Protein AF-A0A2S7JML4-F1 (afdb_monomer)

Secondary structure (DSSP, 8-state):
----TTS---TT-------TT--HHHHHHS-TTT-------TTHHHHHHHHGGGTT---SEEEESSGGG-SSHHHHHHHHHHHHTSTT--EEEEES-TT-TTHHHHHHHHHHHT-GGGEEEEEETTEEEEEE-TTGGGHHHHTTSS-S-TT-EE--HHHHHHHHHHHHHTT--EEEEE--HHHHHHHTBTTTB-HHHHHHHHHHHHSS---HHHHHHHHHHHHHHHHH-SEEE---TTS---SHHHHHHHHHHHHHHHTT---TT-EEE-TTHHHHHTT-HHHHHHHHH-SEEEEESS-HHHHHHHHHHS-TTSEEEEE--PPPHHHH----HHHHHHHHHHHHHHHHHH--TTEEEEE--TTHHHHHHHHHHHTTSEEEE-THHHHHHTT---STT---HHHHTTT-

Mean predicted aligned error: 9.47 Å

Nearest PDB structures (foldseek):
  7q3z-assembly2_A  TM=3.004E-01  e=2.858E-01  Homo sapiens
  7q3z-assembly1_B  TM=3.160E-01  e=3.877E-01  Homo sapiens
  5z2u-assembly1_H  TM=4.691E-01  e=8.613E+00  Escherichia coli K-12
  7u5s-assembly1_A  TM=1.662E-01  e=8.613E+00  Candida albicans

Solvent-accessible surface area (backbone atoms only — not comparable to full-atom values): 22032 Å² total; per-residue (Å²): 138,80,86,75,87,82,82,71,90,54,91,83,49,50,79,46,70,41,73,97,80,78,53,71,63,57,71,69,68,46,68,71,84,82,71,72,71,84,65,85,55,102,47,53,65,65,52,52,62,51,54,62,78,37,82,87,58,74,47,35,33,40,37,45,67,44,75,74,68,54,90,43,68,68,55,47,35,47,51,52,53,52,58,42,61,39,64,82,43,7,39,32,33,46,39,79,46,83,83,42,83,52,56,67,51,53,55,15,35,30,37,34,73,58,45,50,92,41,56,47,73,52,76,61,95,75,22,37,36,42,34,35,50,65,61,52,34,36,59,93,47,68,66,58,80,60,60,90,62,87,40,49,50,76,58,54,73,68,57,52,44,52,55,50,34,48,26,56,77,68,34,37,55,36,22,36,34,62,54,46,51,62,47,43,27,41,53,26,43,90,68,45,26,56,69,68,57,32,36,56,42,27,29,44,60,37,36,34,73,68,56,69,71,56,49,51,51,50,17,54,44,44,46,49,22,56,49,70,30,42,30,43,13,35,57,69,70,90,69,83,39,82,49,80,67,34,45,40,41,47,16,34,49,31,48,40,53,77,68,64,34,73,46,74,79,24,32,37,38,53,59,61,46,34,58,54,51,44,57,32,64,66,46,51,52,37,59,36,67,34,59,26,41,39,36,36,30,57,47,65,59,36,52,55,40,52,59,70,63,33,48,94,83,35,49,73,48,74,44,79,43,87,50,44,15,79,79,66,71,58,63,50,45,66,60,48,55,52,48,53,55,48,49,56,54,49,44,63,70,75,31,33,69,34,24,37,33,47,23,32,44,72,74,60,19,38,39,51,13,39,49,24,23,75,35,27,3,33,8,35,43,33,36,68,38,49,35,23,49,49,69,44,67,88,45,96,87,50,70,57,68,64,41,41,49,53,72,110

Foldseek 3Di:
DPPPPPPDPCVQAAEAEADDDDDLVNVVVDPCVPDRDDDDDPPPVVVVVVCVVVPVPQFRYEYECRLLPDPDLLSSLLSVLVVLLAAQGKYKYKAQAPPRPCPLSNCLSCLLLLQNVQWDWDDDPRIIMTIGDGPSNPSVPVCPVCPLCPQAAEDDLVVVLVVLLVCLVVLFQAFADEDFLLQLLLLCDPNNHDLVSPQVSCCQQQVGRDDPVVSVVLNVLLLVLLLQHQEYAADDCNDQDSDSRSSSSNSRSSSCSVVVSHHHNHYYDHSCSLLVLLLDPSNLVSLQVFQEEEEEEQFVLLQVLSVVRHDPNYHYHYDHADPGCVVRVDNDNVRRSVSLVVLLVVLLVPAARSYHYEYARPSSLSSSSSSNSVRSGHRYHSHCLSCLCSVHQPDPVRDDPSSVPSSD

Radius of gyration: 25.43 Å; Cα contacts (8 Å, |Δi|>4): 703; chains: 1; bounding box: 56×36×84 Å

pLDDT: mean 79.32, std 20.02, range [20.09, 98.81]

Structure (mmCIF, N/CA/C/O backbone):
data_AF-A0A2S7JML4-F1
#
_entry.id   AF-A0A2S7JML4-F1
#
loop_
_atom_site.group_PDB
_atom_site.id
_atom_site.type_symbol
_atom_site.label_atom_id
_atom_site.label_alt_id
_atom_site.label_comp_id
_atom_site.label_asym_id
_atom_site.label_entity_id
_atom_site.label_seq_id
_atom_site.pdbx_PDB_ins_code
_atom_site.Cartn_x
_atom_site.Cartn_y
_atom_site.Cartn_z
_atom_site.occupancy
_atom_site.B_iso_or_equiv
_atom_site.auth_seq_id
_atom_site.auth_comp_id
_atom_site.auth_asym_id
_atom_site.auth_atom_id
_atom_site.pdbx_PDB_model_num
ATOM 1 N N . MET A 1 1 ? 33.690 -3.003 -58.058 1.00 25.06 1 MET A N 1
ATOM 2 C CA . MET A 1 1 ? 32.638 -2.128 -57.504 1.00 25.06 1 MET A CA 1
ATOM 3 C C . MET A 1 1 ? 31.304 -2.694 -57.938 1.00 25.06 1 MET A C 1
ATOM 5 O O . MET A 1 1 ? 30.903 -2.477 -59.071 1.00 25.06 1 MET A O 1
ATOM 9 N N . ILE A 1 2 ? 30.698 -3.520 -57.090 1.00 20.09 2 ILE A N 1
ATOM 10 C CA . ILE A 1 2 ? 29.327 -3.993 -57.282 1.00 20.09 2 ILE A CA 1
ATOM 11 C C . ILE A 1 2 ? 28.449 -2.976 -56.554 1.00 20.09 2 ILE A C 1
ATOM 13 O O . ILE A 1 2 ? 28.686 -2.691 -55.381 1.00 20.09 2 ILE A O 1
ATOM 17 N N . ASP A 1 3 ? 27.519 -2.372 -57.283 1.00 26.05 3 ASP A N 1
ATOM 18 C CA . ASP A 1 3 ? 26.550 -1.408 -56.772 1.00 26.05 3 ASP A CA 1
ATOM 19 C C . ASP A 1 3 ? 25.528 -2.146 -55.892 1.00 26.05 3 ASP A C 1
ATOM 21 O O . ASP A 1 3 ? 24.620 -2.819 -56.375 1.00 26.05 3 ASP A O 1
ATOM 25 N N . PHE A 1 4 ? 25.750 -2.089 -54.578 1.00 26.12 4 PHE A N 1
ATOM 26 C CA . PHE A 1 4 ? 24.989 -2.819 -53.559 1.00 26.12 4 PHE A CA 1
ATOM 27 C C . PHE A 1 4 ? 23.758 -2.054 -53.043 1.00 26.12 4 PHE A C 1
ATOM 29 O O . PHE A 1 4 ? 23.140 -2.478 -52.067 1.00 26.12 4 PHE A O 1
ATOM 36 N N . LYS A 1 5 ? 23.353 -0.953 -53.694 1.00 26.75 5 LYS A N 1
ATOM 37 C CA . LYS A 1 5 ? 22.188 -0.154 -53.269 1.00 26.75 5 LYS A CA 1
ATOM 38 C C . LYS A 1 5 ? 20.826 -0.838 -53.442 1.00 26.75 5 LYS A C 1
ATOM 40 O O . LYS A 1 5 ? 19.853 -0.341 -52.890 1.00 26.75 5 LYS A O 1
ATOM 45 N N . ASN A 1 6 ? 20.731 -1.964 -54.155 1.00 28.52 6 ASN A N 1
ATOM 46 C CA . ASN A 1 6 ? 19.437 -2.420 -54.681 1.00 28.52 6 ASN A CA 1
ATOM 47 C C . ASN A 1 6 ? 18.865 -3.738 -54.130 1.00 28.52 6 ASN A C 1
ATOM 49 O O . ASN A 1 6 ? 17.792 -4.116 -54.582 1.00 28.52 6 ASN A O 1
ATOM 53 N N . ASN A 1 7 ? 19.493 -4.429 -53.167 1.00 27.75 7 ASN A N 1
ATOM 54 C CA . ASN A 1 7 ? 19.036 -5.784 -52.788 1.00 27.75 7 ASN A CA 1
ATOM 55 C C . ASN A 1 7 ? 18.742 -6.045 -51.303 1.00 27.75 7 ASN A C 1
ATOM 57 O O . ASN A 1 7 ? 18.500 -7.189 -50.937 1.00 27.75 7 ASN A O 1
ATOM 61 N N . LEU A 1 8 ? 18.669 -5.020 -50.453 1.00 33.78 8 LEU A N 1
ATOM 62 C CA . LEU A 1 8 ? 18.081 -5.176 -49.118 1.00 33.78 8 LEU A CA 1
ATOM 63 C C . LEU A 1 8 ? 16.954 -4.162 -48.961 1.00 33.78 8 LEU A C 1
ATOM 65 O O . LEU A 1 8 ? 17.186 -2.955 -48.900 1.00 33.78 8 LEU A O 1
ATOM 69 N N . ASN A 1 9 ? 15.715 -4.656 -48.950 1.00 38.22 9 ASN A N 1
ATOM 70 C CA . ASN A 1 9 ? 14.514 -3.834 -48.858 1.00 38.22 9 ASN A CA 1
ATOM 71 C C . ASN A 1 9 ? 14.315 -3.342 -47.410 1.00 38.22 9 ASN A C 1
ATOM 73 O O . ASN A 1 9 ? 13.411 -3.769 -46.696 1.00 38.22 9 ASN A O 1
ATOM 77 N N . PHE A 1 10 ? 15.196 -2.443 -46.960 1.00 40.59 10 PHE A N 1
ATOM 78 C CA . PHE A 1 10 ? 15.102 -1.746 -45.673 1.00 40.59 10 PHE A CA 1
ATOM 79 C C . PHE A 1 10 ? 14.096 -0.589 -45.691 1.00 40.59 10 PHE A C 1
ATOM 81 O O . PHE A 1 10 ? 14.027 0.159 -44.717 1.00 40.59 10 PHE A O 1
ATOM 88 N N . SER A 1 11 ? 13.285 -0.437 -46.746 1.00 42.81 11 SER A N 1
ATOM 89 C CA . SER A 1 11 ? 12.388 0.713 -46.936 1.00 42.81 11 SER A CA 1
ATOM 90 C C . SER A 1 11 ? 11.425 0.969 -45.763 1.00 42.81 11 SER A C 1
ATOM 92 O O . SER A 1 11 ? 10.879 2.063 -45.664 1.00 42.81 11 SER A O 1
ATOM 94 N N . ASN A 1 12 ? 11.246 -0.008 -44.857 1.00 45.22 12 ASN A N 1
ATOM 95 C CA . ASN A 1 12 ? 10.343 0.054 -43.703 1.00 45.22 12 ASN A CA 1
ATOM 96 C C . ASN A 1 12 ? 11.011 -0.132 -42.313 1.00 45.22 12 ASN A C 1
ATOM 98 O O . ASN A 1 12 ? 10.296 -0.143 -41.305 1.00 45.22 12 ASN A O 1
ATOM 102 N N . LYS A 1 13 ? 12.343 -0.295 -42.198 1.00 46.94 13 LYS A N 1
ATOM 103 C CA . LYS A 1 13 ? 13.039 -0.465 -40.895 1.00 46.94 13 LYS A CA 1
ATOM 104 C C . LYS A 1 13 ? 13.812 0.820 -40.535 1.00 46.94 13 LYS A C 1
ATOM 106 O O . LYS A 1 13 ? 14.660 1.256 -41.303 1.00 46.94 13 LYS A O 1
ATOM 111 N N . LYS A 1 14 ? 13.542 1.435 -39.371 1.00 53.19 14 LYS A N 1
ATOM 112 C CA . LYS A 1 14 ? 14.259 2.635 -38.884 1.00 53.19 14 LYS A CA 1
ATOM 113 C C . LYS A 1 14 ? 15.381 2.239 -37.912 1.00 53.19 14 LYS A C 1
ATOM 115 O O . LYS A 1 14 ? 15.156 2.035 -36.727 1.00 53.19 14 LYS A O 1
ATOM 120 N N . VAL A 1 15 ? 16.619 2.137 -38.379 1.00 47.66 15 VAL A N 1
ATOM 121 C CA . VAL A 1 15 ? 17.759 1.899 -37.473 1.00 47.66 15 VAL A CA 1
ATOM 122 C C . VAL A 1 15 ? 18.136 3.223 -36.797 1.00 47.66 15 VAL A C 1
ATOM 124 O O . VAL A 1 15 ? 18.460 4.186 -37.485 1.00 47.66 15 VAL A O 1
ATOM 127 N N . VAL A 1 16 ? 18.074 3.298 -35.462 1.00 52.09 16 VAL A N 1
ATOM 128 C CA . VAL A 1 16 ? 18.371 4.531 -34.707 1.00 52.09 16 VAL A CA 1
ATOM 129 C C . VAL A 1 16 ? 19.611 4.346 -33.852 1.00 52.09 16 VAL A C 1
ATOM 131 O O . VAL A 1 16 ? 19.568 3.799 -32.757 1.00 52.09 16 VAL A O 1
ATOM 134 N N . PHE A 1 17 ? 20.727 4.869 -34.338 1.00 48.78 17 PHE A N 1
ATOM 135 C CA . PHE A 1 17 ? 21.970 4.909 -33.581 1.00 48.78 17 PHE A CA 1
ATOM 136 C C . PHE A 1 17 ? 21.911 6.027 -32.541 1.00 48.78 17 PHE A C 1
ATOM 138 O O . PHE A 1 17 ? 21.808 7.197 -32.907 1.00 48.78 17 PHE A O 1
ATOM 145 N N . TRP A 1 18 ? 22.002 5.689 -31.250 1.00 49.78 18 TRP A N 1
ATOM 146 C CA . TRP A 1 18 ? 21.992 6.699 -30.192 1.00 49.78 18 TRP A CA 1
ATOM 147 C C . TRP A 1 18 ? 23.378 6.925 -29.556 1.00 49.78 18 TRP A C 1
ATOM 149 O O . TRP A 1 18 ? 23.829 6.203 -28.665 1.00 49.78 18 TRP A O 1
ATOM 159 N N . GLY A 1 19 ? 24.048 7.988 -30.024 1.00 43.44 19 GLY A N 1
ATOM 160 C CA . GLY A 1 19 ? 25.361 8.473 -29.572 1.00 43.44 19 GLY A CA 1
ATOM 161 C C . GLY A 1 19 ? 25.375 9.232 -28.230 1.00 43.44 19 GLY A C 1
ATOM 162 O O . GLY A 1 19 ? 24.374 9.332 -27.534 1.00 43.44 19 GLY A O 1
ATOM 163 N N . ARG A 1 20 ? 26.562 9.668 -27.787 1.00 42.53 20 ARG A N 1
ATOM 164 C CA . ARG A 1 20 ? 26.958 9.974 -26.388 1.00 42.53 20 ARG A CA 1
ATOM 165 C C . ARG A 1 20 ? 26.390 11.229 -25.692 1.00 42.53 20 ARG A C 1
ATOM 167 O O . ARG A 1 20 ? 26.724 11.396 -24.526 1.00 42.53 20 ARG A O 1
ATOM 174 N N . GLU A 1 21 ? 25.536 12.053 -26.303 1.00 43.34 21 GLU A N 1
ATOM 175 C CA . GLU A 1 21 ? 25.344 13.438 -25.806 1.00 43.34 21 GLU A CA 1
ATOM 176 C C . GLU A 1 21 ? 23.901 13.945 -25.607 1.00 43.34 21 GLU A C 1
ATOM 178 O O . GLU A 1 21 ? 23.732 15.097 -25.225 1.00 43.34 21 GLU A O 1
ATOM 183 N N . SER A 1 22 ? 22.853 13.137 -25.799 1.00 46.38 22 SER A N 1
ATOM 184 C CA . SER A 1 22 ? 21.466 13.644 -25.710 1.00 46.38 22 SER A CA 1
ATOM 185 C C . SER A 1 22 ? 20.846 13.474 -24.318 1.00 46.38 22 SER A C 1
ATOM 187 O O . SER A 1 22 ? 20.937 12.399 -23.718 1.00 46.38 22 SER A O 1
ATOM 189 N N . SER A 1 23 ? 20.167 14.507 -23.815 1.00 52.31 23 SER A N 1
ATOM 190 C CA . SER A 1 23 ? 19.445 14.454 -22.533 1.00 52.31 23 SER A CA 1
ATOM 191 C C . SER A 1 23 ? 18.134 13.654 -22.631 1.00 52.31 23 SER A C 1
ATOM 193 O O . SER A 1 23 ? 17.565 13.475 -23.708 1.00 52.31 23 SER A O 1
ATOM 195 N N . VAL A 1 24 ? 17.611 13.176 -21.492 1.00 47.12 24 VAL A N 1
ATOM 196 C CA . VAL A 1 24 ? 16.294 12.507 -21.440 1.00 47.12 24 VAL A CA 1
ATOM 197 C C . VAL A 1 24 ? 15.205 13.442 -21.964 1.00 47.12 24 VAL A C 1
ATOM 199 O O . VAL A 1 24 ? 14.337 13.006 -22.707 1.00 47.12 24 VAL A O 1
ATOM 202 N N . ASP A 1 25 ? 15.283 14.732 -21.641 1.00 45.06 25 ASP A N 1
ATOM 203 C CA . ASP A 1 25 ? 14.310 15.728 -22.081 1.00 45.06 25 ASP A CA 1
ATOM 204 C C . ASP A 1 25 ? 14.353 15.966 -23.596 1.00 45.06 25 ASP A C 1
ATOM 206 O O . ASP A 1 25 ? 13.306 16.189 -24.195 1.00 45.06 25 ASP A O 1
ATOM 210 N N . GLU A 1 26 ? 15.502 15.810 -24.260 1.00 50.62 26 GLU A N 1
ATOM 211 C CA . GLU A 1 26 ? 15.578 15.790 -25.731 1.00 50.62 26 GLU A CA 1
ATOM 212 C C . GLU A 1 26 ? 14.911 14.549 -26.328 1.00 50.62 26 GLU A C 1
ATOM 214 O O . GLU A 1 26 ? 14.208 14.670 -27.330 1.00 50.62 26 GLU A O 1
ATOM 219 N N . LEU A 1 27 ? 15.041 13.382 -25.683 1.00 48.81 27 LEU A N 1
ATOM 220 C CA . LEU A 1 27 ? 14.301 12.174 -26.072 1.00 48.81 27 LEU A CA 1
ATOM 221 C C . LEU A 1 27 ? 12.782 12.330 -25.855 1.00 48.81 27 LEU A C 1
ATOM 223 O O . LEU A 1 27 ? 11.962 11.716 -26.534 1.00 48.81 27 LEU A O 1
ATOM 227 N N . ILE A 1 28 ? 12.398 13.127 -24.859 1.00 45.94 28 ILE A N 1
ATOM 228 C CA . ILE A 1 28 ? 11.011 13.318 -24.430 1.00 45.94 28 ILE A CA 1
ATOM 229 C C . ILE A 1 28 ? 10.302 14.437 -25.209 1.00 45.94 28 ILE A C 1
ATOM 231 O O . ILE A 1 28 ? 9.088 14.345 -25.389 1.00 45.94 28 ILE A O 1
ATOM 235 N N . SER A 1 29 ? 11.024 15.475 -25.639 1.00 43.00 29 SER A N 1
ATOM 236 C CA . SER A 1 29 ? 10.467 16.693 -26.249 1.00 43.00 29 SER A CA 1
ATOM 237 C C . SER A 1 29 ? 10.457 16.691 -27.776 1.00 43.00 29 SER A C 1
ATOM 239 O O . SER A 1 29 ? 9.698 17.453 -28.375 1.00 43.00 29 SER A O 1
ATOM 241 N N . THR A 1 30 ? 11.250 15.839 -28.426 1.00 38.72 30 THR A N 1
ATOM 242 C CA . THR A 1 30 ? 11.255 15.771 -29.888 1.00 38.72 30 THR A CA 1
ATOM 243 C C . THR A 1 30 ? 10.118 14.899 -30.410 1.00 38.72 30 THR A C 1
ATOM 245 O O . THR A 1 30 ? 9.815 13.824 -29.888 1.00 38.72 30 THR A O 1
ATOM 248 N N . GLN A 1 31 ? 9.514 15.345 -31.515 1.00 40.22 31 GLN A N 1
ATOM 249 C CA . GLN A 1 31 ? 8.873 14.479 -32.503 1.00 40.22 31 GLN A CA 1
ATOM 250 C C . GLN A 1 31 ? 9.934 13.505 -33.045 1.00 40.22 31 GLN A C 1
ATOM 252 O O . GLN A 1 31 ? 10.411 13.618 -34.169 1.00 40.22 31 GLN A O 1
ATOM 257 N N . LEU A 1 32 ? 10.341 12.535 -32.227 1.00 41.03 32 LEU A N 1
ATOM 258 C CA . LEU A 1 32 ? 11.519 11.689 -32.432 1.00 41.03 32 LEU A CA 1
ATOM 259 C C . LEU A 1 32 ? 11.402 10.773 -33.660 1.00 41.03 32 LEU A C 1
ATOM 261 O O . LEU A 1 32 ? 12.310 10.018 -33.963 1.00 41.03 32 LEU A O 1
ATOM 265 N N . PHE A 1 33 ? 10.298 10.834 -34.403 1.00 40.62 33 PHE A N 1
ATOM 266 C CA . PHE A 1 33 ? 10.135 10.119 -35.662 1.00 40.62 33 PHE A CA 1
ATOM 267 C C . PHE A 1 33 ? 10.273 10.996 -36.913 1.00 40.62 33 PHE A C 1
ATOM 269 O O . PHE A 1 33 ? 10.434 10.403 -37.986 1.00 40.62 33 PHE A O 1
ATOM 276 N N . SER A 1 34 ? 10.229 12.335 -36.804 1.00 35.75 34 SER A N 1
ATOM 277 C CA . SER A 1 34 ? 10.390 13.258 -37.942 1.00 35.75 34 SER A CA 1
ATOM 278 C C . SER A 1 34 ? 11.827 13.741 -38.151 1.00 35.75 34 SER A C 1
ATOM 280 O O . SER A 1 34 ? 12.206 13.924 -39.301 1.00 35.75 34 SER A O 1
ATOM 282 N N . ASP A 1 35 ? 12.640 13.867 -37.092 1.00 34.25 35 ASP A N 1
ATOM 283 C CA . ASP A 1 35 ? 13.924 14.601 -37.160 1.00 34.25 35 ASP A CA 1
ATOM 284 C C . ASP A 1 35 ? 15.166 13.812 -36.702 1.00 34.25 35 ASP A C 1
ATOM 286 O O . ASP A 1 35 ? 16.175 14.387 -36.288 1.00 34.25 35 ASP A O 1
ATOM 290 N N . LEU A 1 36 ? 15.134 12.479 -36.774 1.00 39.41 36 LEU A N 1
ATOM 291 C CA . LEU A 1 36 ? 16.301 11.655 -36.443 1.00 39.41 36 LEU A CA 1
ATOM 292 C C . LEU A 1 36 ? 17.442 11.876 -37.446 1.00 39.41 36 LEU A C 1
ATOM 294 O O . LEU A 1 36 ? 17.432 11.338 -38.552 1.00 39.41 36 LEU A O 1
ATOM 298 N N . LYS A 1 37 ? 18.452 12.648 -37.034 1.00 37.75 37 LYS A N 1
ATOM 299 C CA . LYS A 1 37 ? 19.739 12.738 -37.729 1.00 37.75 37 LYS A CA 1
ATOM 300 C C . LYS A 1 37 ? 20.500 11.424 -37.559 1.00 37.75 37 LYS A C 1
ATOM 302 O O . LYS A 1 37 ? 20.771 11.001 -36.437 1.00 37.75 37 LYS A O 1
ATOM 307 N N . GLU A 1 38 ? 20.873 10.800 -38.675 1.00 40.12 38 GLU A N 1
ATOM 308 C CA . GLU A 1 38 ? 21.861 9.723 -38.683 1.00 40.12 38 GLU A CA 1
ATOM 309 C C . GLU A 1 38 ? 23.173 10.238 -38.079 1.00 40.12 38 GLU A C 1
ATOM 311 O O . GLU A 1 38 ? 23.865 11.050 -38.689 1.00 40.12 38 GLU A O 1
ATOM 316 N N . TYR A 1 39 ? 23.545 9.760 -36.893 1.00 38.22 39 TYR A N 1
ATOM 317 C CA . TYR A 1 39 ? 24.904 9.954 -36.400 1.00 38.22 39 TYR A CA 1
ATOM 318 C C . TYR A 1 39 ? 25.829 8.956 -37.107 1.00 38.22 39 TYR A C 1
ATOM 320 O O . TYR A 1 39 ? 25.629 7.741 -37.043 1.00 38.22 39 TYR A O 1
ATOM 328 N N . GLU A 1 40 ? 26.838 9.467 -37.812 1.00 35.56 40 GLU A N 1
ATOM 329 C CA . GLU A 1 40 ? 27.919 8.662 -38.376 1.00 35.56 40 GLU A CA 1
ATOM 330 C C . GLU A 1 40 ? 28.813 8.131 -37.256 1.00 35.56 40 GLU A C 1
ATOM 332 O O . GLU A 1 40 ? 29.640 8.839 -36.688 1.00 35.56 40 GLU A O 1
ATOM 337 N N . TYR A 1 41 ? 28.643 6.852 -36.931 1.00 38.06 41 TYR A N 1
ATOM 338 C CA . TYR A 1 41 ? 29.702 6.085 -36.292 1.00 38.06 41 TYR A CA 1
ATOM 339 C C . TYR A 1 41 ? 30.789 5.808 -37.338 1.00 38.06 41 TYR A C 1
ATOM 341 O O . TYR A 1 41 ? 30.468 5.406 -38.457 1.00 38.06 41 TYR A O 1
ATOM 349 N N . ASN A 1 42 ? 32.067 5.903 -36.954 1.00 38.84 42 ASN A N 1
ATOM 350 C CA . ASN A 1 42 ? 33.237 5.542 -37.780 1.00 38.84 42 ASN A CA 1
ATOM 351 C C . ASN A 1 42 ? 33.304 4.043 -38.171 1.00 38.84 42 ASN A C 1
ATOM 353 O O . ASN A 1 42 ? 34.335 3.550 -38.615 1.00 38.84 42 ASN A O 1
ATOM 357 N N . SER A 1 43 ? 32.210 3.302 -37.999 1.00 45.06 43 SER A N 1
ATOM 358 C CA . SER A 1 43 ? 32.049 1.913 -38.409 1.00 45.06 43 SER A CA 1
ATOM 359 C C . SER A 1 43 ? 30.598 1.609 -38.808 1.00 45.06 43 SER A C 1
ATOM 361 O O . SER A 1 43 ? 30.098 0.524 -38.499 1.00 45.06 43 SER A O 1
ATOM 363 N N . LYS A 1 44 ? 29.897 2.559 -39.458 1.00 42.12 44 LYS A N 1
ATOM 364 C CA . LYS A 1 44 ? 28.580 2.304 -40.081 1.00 42.12 44 LYS A CA 1
ATOM 365 C C . LYS A 1 44 ? 28.621 0.993 -40.873 1.00 42.12 44 LYS A C 1
ATOM 367 O O . LYS A 1 44 ? 27.780 0.136 -40.640 1.00 42.12 44 LYS A O 1
ATOM 372 N N . ASP A 1 45 ? 29.658 0.786 -41.682 1.00 44.56 45 ASP A N 1
ATOM 373 C CA . ASP A 1 45 ? 29.819 -0.424 -42.495 1.00 44.56 45 ASP A CA 1
ATOM 374 C C . ASP A 1 45 ? 29.933 -1.708 -41.660 1.00 44.56 45 ASP A C 1
ATOM 376 O O . ASP A 1 45 ? 29.277 -2.687 -41.981 1.00 44.56 45 ASP A O 1
ATOM 380 N N . ALA A 1 46 ? 30.645 -1.698 -40.526 1.00 49.31 46 ALA A N 1
ATOM 381 C CA . ALA A 1 46 ? 30.756 -2.881 -39.667 1.00 49.31 46 ALA A CA 1
ATOM 382 C C . ALA A 1 46 ? 29.432 -3.237 -38.972 1.00 49.31 46 ALA A C 1
ATOM 384 O O . ALA A 1 46 ? 29.162 -4.409 -38.734 1.00 49.31 46 ALA A O 1
ATOM 385 N N . ILE A 1 47 ? 28.601 -2.243 -38.639 1.00 46.59 47 ILE A N 1
ATOM 386 C CA . ILE A 1 47 ? 27.281 -2.492 -38.042 1.00 46.59 47 ILE A CA 1
ATOM 387 C C . ILE A 1 47 ? 26.256 -2.851 -39.124 1.00 46.59 47 ILE A C 1
ATOM 389 O O . ILE A 1 47 ? 25.414 -3.710 -38.893 1.00 46.59 47 ILE A O 1
ATOM 393 N N . PHE A 1 48 ? 26.328 -2.255 -40.314 1.00 50.56 48 PHE A N 1
ATOM 394 C CA . PHE A 1 48 ? 25.479 -2.642 -41.441 1.00 50.56 48 PHE A CA 1
ATOM 395 C C . PHE A 1 48 ? 25.813 -4.046 -41.948 1.00 50.56 48 PHE A C 1
ATOM 397 O O . PHE A 1 48 ? 24.889 -4.816 -42.184 1.00 50.56 48 PHE A O 1
ATOM 404 N N . ASP A 1 49 ? 27.091 -4.416 -42.048 1.00 54.50 49 ASP A N 1
ATOM 405 C CA . ASP A 1 49 ? 27.515 -5.789 -42.349 1.00 54.50 49 ASP A CA 1
ATOM 406 C C . ASP A 1 49 ? 27.051 -6.776 -41.271 1.00 54.50 49 ASP A C 1
ATOM 408 O O . ASP A 1 49 ? 26.679 -7.900 -41.583 1.00 54.50 49 ASP A O 1
ATOM 412 N N . TYR A 1 50 ? 26.966 -6.326 -40.020 1.00 53.41 50 TYR A N 1
ATOM 413 C CA . TYR A 1 50 ? 26.437 -7.108 -38.905 1.00 53.41 50 TYR A CA 1
ATOM 414 C C . TYR A 1 50 ? 24.909 -7.271 -38.937 1.00 53.41 50 TYR A C 1
ATOM 416 O O . TYR A 1 50 ? 24.384 -8.350 -38.685 1.00 53.41 50 TYR A O 1
ATOM 424 N N . LEU A 1 51 ? 24.176 -6.212 -39.295 1.00 52.78 51 LEU A N 1
ATOM 425 C CA . LEU A 1 51 ? 22.722 -6.248 -39.482 1.00 52.78 51 LEU A CA 1
ATOM 426 C C . LEU A 1 51 ? 22.308 -7.052 -40.729 1.00 52.78 51 LEU A C 1
ATOM 428 O O . LEU A 1 51 ? 21.142 -7.414 -40.843 1.00 52.78 51 LEU A O 1
ATOM 432 N N . LYS A 1 52 ? 23.231 -7.366 -41.649 1.00 56.50 52 LYS A N 1
ATOM 433 C CA . LYS A 1 52 ? 22.980 -8.333 -42.736 1.00 56.50 52 LYS A CA 1
ATOM 434 C C . LYS A 1 52 ? 22.862 -9.769 -42.222 1.00 56.50 52 LYS A C 1
ATOM 436 O O . LYS A 1 52 ? 22.173 -10.568 -42.836 1.00 56.50 52 LYS A O 1
ATOM 441 N N . GLU A 1 53 ? 23.465 -10.099 -41.077 1.00 54.16 53 GLU A N 1
ATOM 442 C CA . GLU A 1 53 ? 23.254 -11.393 -40.404 1.00 54.16 53 GLU A CA 1
ATOM 443 C C . GLU A 1 53 ? 21.889 -11.459 -39.683 1.00 54.16 53 GLU A C 1
ATOM 445 O O . GLU A 1 53 ? 21.551 -12.468 -39.071 1.00 54.16 53 GLU A O 1
ATOM 450 N N . TRP A 1 54 ? 21.107 -10.371 -39.719 1.00 60.16 54 TRP A N 1
ATOM 451 C CA . TRP A 1 54 ? 19.856 -10.180 -38.979 1.00 60.16 54 TRP A CA 1
ATOM 452 C C . TRP A 1 54 ? 18.613 -10.171 -39.876 1.00 60.16 54 TRP A C 1
ATOM 454 O O . TRP A 1 54 ? 17.583 -9.607 -39.489 1.00 60.16 54 TRP A O 1
ATOM 464 N N . ASP A 1 55 ? 18.673 -10.777 -41.063 1.00 57.22 55 ASP A N 1
ATOM 465 C CA . ASP A 1 55 ? 17.525 -10.827 -41.982 1.00 57.22 55 ASP A CA 1
ATOM 466 C C . ASP A 1 55 ? 16.257 -11.406 -41.311 1.00 57.22 55 ASP A C 1
ATOM 468 O O . ASP A 1 55 ? 15.147 -10.954 -41.605 1.00 57.22 55 ASP A O 1
ATOM 472 N N . ASP A 1 56 ? 16.423 -12.273 -40.305 1.00 57.62 56 ASP A N 1
ATOM 473 C CA . ASP A 1 56 ? 15.337 -12.887 -39.529 1.00 57.62 56 ASP A CA 1
ATOM 474 C C . ASP A 1 56 ? 14.831 -12.047 -38.334 1.00 57.62 56 ASP A C 1
ATOM 476 O O . ASP A 1 56 ? 13.824 -12.398 -37.713 1.00 57.62 56 ASP A O 1
ATOM 480 N N . ILE A 1 57 ? 15.490 -10.934 -37.973 1.00 56.66 57 ILE A N 1
ATOM 481 C CA . ILE A 1 57 ? 15.100 -10.129 -36.803 1.00 56.66 57 ILE A CA 1
ATOM 482 C C . ILE A 1 57 ? 14.131 -9.021 -37.205 1.00 56.66 57 ILE A C 1
ATOM 484 O O . ILE A 1 57 ? 14.440 -8.045 -37.908 1.00 56.66 57 ILE A O 1
ATOM 488 N N . ASP A 1 58 ? 12.925 -9.151 -36.667 1.00 60.34 58 ASP A N 1
ATOM 489 C CA . ASP A 1 58 ? 11.793 -8.291 -36.952 1.00 60.34 58 ASP A CA 1
ATOM 490 C C . ASP A 1 58 ? 11.798 -7.034 -36.051 1.00 60.34 58 ASP A C 1
ATOM 492 O O . ASP A 1 58 ? 10.848 -6.739 -35.327 1.00 60.34 58 ASP A O 1
ATOM 496 N N . ALA A 1 59 ? 12.892 -6.266 -36.056 1.00 61.06 59 ALA A N 1
ATOM 497 C CA . ALA A 1 59 ? 13.028 -5.012 -35.299 1.00 61.06 59 ALA A CA 1
ATOM 498 C C . ALA A 1 59 ? 12.876 -3.781 -36.212 1.00 61.06 59 ALA A C 1
ATOM 500 O O . ALA A 1 59 ? 13.426 -3.757 -37.312 1.00 61.06 59 ALA A O 1
ATOM 501 N N . HIS A 1 60 ? 12.155 -2.747 -35.759 1.00 60.81 60 HIS A N 1
ATOM 502 C CA . HIS A 1 60 ? 12.145 -1.429 -36.422 1.00 60.81 60 HIS A CA 1
ATOM 503 C C . HIS A 1 60 ? 12.899 -0.355 -35.636 1.00 60.81 60 HIS A C 1
ATOM 505 O O . HIS A 1 60 ? 12.906 0.781 -36.089 1.00 60.81 60 HIS A O 1
ATOM 511 N N . LEU A 1 61 ? 13.488 -0.684 -34.483 1.00 64.75 61 LEU A N 1
ATOM 512 C CA . LEU A 1 61 ? 14.357 0.204 -33.715 1.00 64.75 61 LEU A CA 1
ATOM 513 C C . LEU A 1 61 ? 15.511 -0.615 -33.136 1.00 64.75 61 LEU A C 1
ATOM 515 O O . LEU A 1 61 ? 15.259 -1.617 -32.474 1.00 64.75 61 LEU A O 1
ATOM 519 N N . VAL A 1 62 ? 16.757 -0.197 -33.364 1.00 65.69 62 VAL A N 1
ATOM 520 C CA . VAL A 1 62 ? 17.952 -0.852 -32.806 1.00 65.69 62 VAL A CA 1
ATOM 521 C C . VAL A 1 62 ? 18.711 0.153 -31.951 1.00 65.69 62 VAL A C 1
ATOM 523 O O . VAL A 1 62 ? 19.236 1.111 -32.496 1.00 65.69 62 VAL A O 1
ATOM 526 N N . LEU A 1 63 ? 18.779 -0.055 -30.637 1.00 67.12 63 LEU A N 1
ATOM 527 C CA . LEU A 1 63 ? 19.505 0.808 -29.704 1.00 67.12 63 LEU A CA 1
ATOM 528 C C . LEU A 1 63 ? 20.873 0.207 -29.383 1.00 67.12 63 LEU A C 1
ATOM 530 O O . LEU A 1 63 ? 20.954 -0.874 -28.809 1.00 67.12 63 LEU A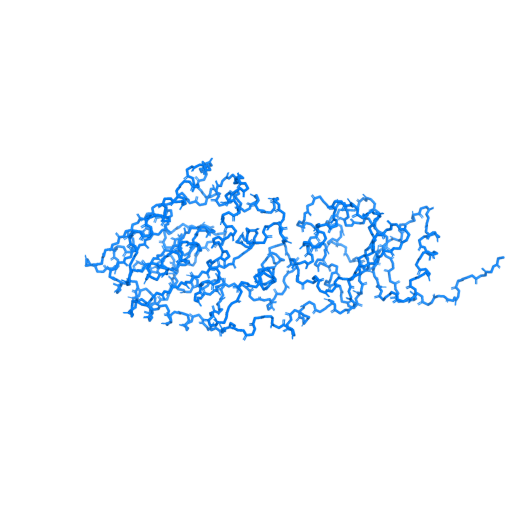 O 1
ATOM 534 N N . VAL A 1 64 ? 21.945 0.927 -29.699 1.00 63.66 64 VAL A N 1
ATOM 535 C CA . VAL A 1 64 ? 23.325 0.542 -29.356 1.00 63.66 64 VAL A CA 1
ATOM 536 C C . VAL A 1 64 ? 23.835 1.516 -28.300 1.00 63.66 64 VAL A C 1
ATOM 538 O O . VAL A 1 64 ? 23.824 2.720 -28.546 1.00 63.66 64 VAL A O 1
ATOM 541 N N . ASP A 1 65 ? 24.197 1.029 -27.108 1.00 59.00 65 ASP A N 1
ATOM 542 C CA . ASP A 1 65 ? 24.792 1.813 -26.001 1.00 59.00 65 ASP A CA 1
ATOM 543 C C . ASP A 1 65 ? 24.029 3.078 -25.544 1.00 59.00 65 ASP A C 1
ATOM 545 O O . ASP A 1 65 ? 24.559 3.929 -24.824 1.00 59.00 65 ASP A O 1
ATOM 549 N N . GLY A 1 66 ? 22.775 3.247 -25.967 1.00 58.09 66 GLY A N 1
ATOM 550 C CA . GLY A 1 66 ? 21.961 4.419 -25.635 1.00 58.09 66 GLY A CA 1
ATOM 551 C C . GLY A 1 66 ? 21.414 4.348 -24.213 1.00 58.09 66 GLY A C 1
ATOM 552 O O . GLY A 1 66 ? 21.540 5.296 -23.441 1.00 58.09 66 GLY A O 1
ATOM 553 N N . LEU A 1 67 ? 20.859 3.189 -23.838 1.00 59.75 67 LEU A N 1
ATOM 554 C CA . LEU A 1 67 ? 20.246 3.014 -22.524 1.00 59.75 67 LEU A CA 1
ATOM 555 C C . LEU A 1 67 ? 21.303 2.972 -21.404 1.00 59.75 67 LEU A C 1
ATOM 557 O O . LEU A 1 67 ? 21.038 3.455 -20.313 1.00 59.75 67 LEU A O 1
ATOM 561 N N . THR A 1 68 ? 22.530 2.510 -21.669 1.00 56.69 68 THR A N 1
ATOM 562 C CA . THR A 1 68 ? 23.606 2.400 -20.659 1.00 56.69 68 THR A CA 1
ATOM 563 C C . THR A 1 68 ? 24.002 3.732 -20.004 1.00 56.69 68 THR A C 1
ATOM 565 O O . THR A 1 68 ? 24.580 3.723 -18.918 1.00 56.69 68 THR A O 1
ATOM 568 N N . LYS A 1 69 ? 23.655 4.871 -20.621 1.00 59.56 69 LYS A N 1
ATOM 569 C CA . LYS A 1 69 ? 23.993 6.232 -20.165 1.00 59.56 69 LYS A CA 1
ATOM 570 C C . LYS A 1 69 ? 23.031 6.814 -19.138 1.00 59.56 69 LYS A C 1
ATOM 572 O O . LYS A 1 69 ? 23.361 7.812 -18.497 1.00 59.56 69 LYS A O 1
ATOM 577 N N . TYR A 1 70 ? 21.841 6.238 -18.975 1.00 59.59 70 TYR A N 1
ATOM 578 C CA . TYR A 1 70 ? 20.922 6.738 -17.962 1.00 59.59 70 TYR A CA 1
ATOM 579 C C . TYR A 1 70 ? 21.487 6.464 -16.571 1.00 59.59 70 TYR A C 1
ATOM 581 O O . TYR A 1 70 ? 21.866 5.348 -16.228 1.00 59.59 70 TYR A O 1
ATOM 589 N N . THR A 1 71 ? 21.522 7.506 -15.751 1.00 57.16 71 THR A N 1
ATOM 590 C CA . THR A 1 71 ? 22.153 7.462 -14.429 1.00 57.16 71 THR A CA 1
ATOM 591 C C . THR A 1 71 ? 21.272 6.819 -13.358 1.00 57.16 71 THR A C 1
ATOM 593 O O . THR A 1 71 ? 21.763 6.499 -12.278 1.00 57.16 71 THR A O 1
ATOM 596 N N . THR A 1 72 ? 19.974 6.616 -13.625 1.00 69.94 72 THR A N 1
ATOM 597 C CA . THR A 1 72 ? 19.016 6.074 -12.649 1.00 69.94 72 THR A CA 1
ATOM 598 C C . THR A 1 72 ? 18.067 5.056 -13.281 1.00 69.94 72 THR A C 1
ATOM 600 O O . THR A 1 72 ? 17.637 5.229 -14.420 1.00 69.94 72 THR A O 1
ATOM 603 N N . GLU A 1 73 ? 17.677 4.017 -12.529 1.00 75.12 73 GLU A N 1
ATOM 604 C CA . GLU A 1 73 ? 16.685 3.022 -12.987 1.00 75.12 73 GLU A CA 1
ATOM 605 C C . GLU A 1 73 ? 15.338 3.659 -13.363 1.00 75.12 73 GLU A C 1
ATOM 607 O O . GLU A 1 73 ? 14.641 3.177 -14.248 1.00 75.12 73 GLU A O 1
ATOM 612 N N . GLU A 1 74 ? 14.970 4.762 -12.711 1.00 72.50 74 GLU A N 1
ATOM 613 C CA . GLU A 1 74 ? 13.757 5.525 -13.016 1.00 72.50 74 GLU A CA 1
ATOM 614 C C . GLU A 1 74 ? 13.769 6.053 -14.455 1.00 72.50 74 GLU A C 1
ATOM 616 O O . GLU A 1 74 ? 12.798 5.867 -15.191 1.00 72.50 74 GLU A O 1
ATOM 621 N N . ASN A 1 75 ? 14.899 6.612 -14.889 1.00 69.12 75 ASN A N 1
ATOM 622 C CA . ASN A 1 75 ? 15.059 7.087 -16.258 1.00 69.12 75 ASN A CA 1
ATOM 623 C C . ASN A 1 75 ? 15.035 5.930 -17.269 1.00 69.12 75 ASN A C 1
ATOM 625 O O . ASN A 1 75 ? 14.414 6.068 -18.322 1.00 69.12 75 ASN A O 1
ATOM 629 N N . TYR A 1 76 ? 15.622 4.772 -16.934 1.00 74.25 76 TYR A N 1
ATOM 630 C CA . TYR A 1 76 ? 15.502 3.568 -17.770 1.00 74.25 76 TYR A CA 1
ATOM 631 C C . TYR A 1 76 ? 14.048 3.128 -17.933 1.00 74.25 76 TYR A C 1
ATOM 633 O O . TYR A 1 76 ? 13.626 2.830 -19.048 1.00 74.25 76 TYR A O 1
ATOM 641 N N . ARG A 1 77 ? 13.269 3.090 -16.843 1.00 76.50 77 ARG A N 1
ATOM 642 C CA . ARG A 1 77 ? 11.850 2.698 -16.889 1.00 76.50 77 ARG A CA 1
ATOM 643 C C . ARG A 1 77 ? 11.047 3.638 -17.776 1.00 76.50 77 ARG A C 1
ATOM 645 O O . ARG A 1 77 ? 10.260 3.162 -18.585 1.00 76.50 77 ARG A O 1
ATOM 652 N N . LEU A 1 78 ? 11.259 4.947 -17.645 1.00 68.12 78 LEU A N 1
ATOM 653 C CA . LEU A 1 78 ? 10.588 5.961 -18.461 1.00 68.12 78 LEU A CA 1
ATOM 654 C C . LEU A 1 78 ? 10.947 5.835 -19.942 1.00 68.12 78 LEU A C 1
ATOM 656 O O . LEU A 1 78 ? 10.052 5.832 -20.787 1.00 68.12 78 LEU A O 1
ATOM 660 N N . ALA A 1 79 ? 12.237 5.698 -20.251 1.00 70.94 79 ALA A N 1
ATOM 661 C CA . ALA A 1 79 ? 12.708 5.502 -21.616 1.00 70.94 79 ALA A CA 1
ATOM 662 C C . ALA A 1 79 ? 12.101 4.231 -22.219 1.00 70.94 79 ALA A C 1
ATOM 664 O O . ALA A 1 79 ? 11.461 4.288 -23.264 1.00 70.94 79 ALA A O 1
ATOM 665 N N . LEU A 1 80 ? 12.211 3.103 -21.516 1.00 74.06 80 LEU A N 1
ATOM 666 C CA . LEU A 1 80 ? 11.686 1.821 -21.970 1.00 74.06 80 LEU A CA 1
ATOM 667 C C . LEU A 1 80 ? 10.158 1.854 -22.137 1.00 74.06 80 LEU A C 1
ATOM 669 O O . LEU A 1 80 ? 9.658 1.412 -23.165 1.00 74.06 80 LEU A O 1
ATOM 673 N N . ALA A 1 81 ? 9.413 2.440 -21.194 1.00 70.75 81 ALA A N 1
ATOM 674 C CA . ALA A 1 81 ? 7.959 2.590 -21.299 1.00 70.75 81 ALA A CA 1
ATOM 675 C C . ALA A 1 81 ? 7.542 3.417 -22.524 1.00 70.75 81 ALA A C 1
ATOM 677 O O . ALA A 1 81 ? 6.593 3.051 -23.217 1.00 70.75 81 ALA A O 1
ATOM 678 N N . LYS A 1 82 ? 8.258 4.512 -22.816 1.00 69.94 82 LYS A N 1
ATOM 679 C CA . LYS A 1 82 ? 8.005 5.347 -24.000 1.00 69.94 82 LYS A CA 1
ATOM 680 C C . LYS A 1 82 ? 8.328 4.621 -25.297 1.00 69.94 82 LYS A C 1
ATOM 682 O O . LYS A 1 82 ? 7.518 4.661 -26.218 1.00 69.94 82 LYS A O 1
ATOM 687 N N . LEU A 1 83 ? 9.472 3.941 -25.341 1.00 67.50 83 LEU A N 1
ATOM 688 C CA . LEU A 1 83 ? 9.898 3.148 -26.490 1.00 67.50 83 LEU A CA 1
ATOM 689 C C . LEU A 1 83 ? 8.882 2.050 -26.808 1.00 67.50 83 LEU A C 1
ATOM 691 O O . LEU A 1 83 ? 8.468 1.904 -27.951 1.00 67.50 83 LEU A O 1
ATOM 695 N N . ILE A 1 84 ? 8.419 1.328 -25.788 1.00 65.56 84 ILE A N 1
ATOM 696 C CA . ILE A 1 84 ? 7.390 0.296 -25.940 1.00 65.56 84 ILE A CA 1
ATOM 697 C C . ILE A 1 84 ? 6.041 0.896 -26.370 1.00 65.56 84 ILE A C 1
ATOM 699 O O . ILE A 1 84 ? 5.298 0.281 -27.133 1.00 65.56 84 ILE A O 1
ATOM 703 N N . GLY A 1 85 ? 5.721 2.104 -25.904 1.00 62.84 85 GLY A N 1
ATOM 704 C CA . GLY A 1 85 ? 4.534 2.843 -26.333 1.00 62.84 85 GLY A CA 1
ATOM 705 C C . GLY A 1 85 ? 4.542 3.240 -27.817 1.00 62.84 85 GLY A C 1
ATOM 706 O O . GLY A 1 85 ? 3.503 3.653 -28.337 1.00 62.84 85 GLY A O 1
ATOM 707 N N . CYS A 1 86 ? 5.671 3.113 -28.526 1.00 57.19 86 CYS A N 1
ATOM 708 C CA . CYS A 1 86 ? 5.740 3.320 -29.971 1.00 57.19 86 CYS A CA 1
ATOM 709 C C . CYS A 1 86 ? 5.072 2.146 -30.711 1.00 57.19 86 CYS A C 1
ATOM 711 O O . CYS A 1 86 ? 5.561 1.016 -30.722 1.00 57.19 86 CYS A O 1
ATOM 713 N N . LYS A 1 87 ? 3.918 2.409 -31.336 1.00 56.81 87 LYS A N 1
ATOM 714 C CA . LYS A 1 87 ? 3.098 1.373 -31.978 1.00 56.81 87 LYS A CA 1
ATOM 715 C C . LYS A 1 87 ? 3.815 0.676 -33.148 1.00 56.81 87 LYS A C 1
ATOM 717 O O . LYS A 1 87 ? 4.472 1.335 -33.942 1.00 56.81 87 LYS A O 1
ATOM 722 N N . GLY A 1 88 ? 3.621 -0.640 -33.296 1.00 54.38 88 GLY A N 1
ATOM 723 C CA . GLY A 1 88 ? 4.066 -1.457 -34.432 1.00 54.38 88 GLY A CA 1
ATOM 724 C C . GLY A 1 88 ? 5.555 -1.812 -34.492 1.00 54.38 88 GLY A C 1
ATOM 725 O O . GLY A 1 88 ? 5.958 -2.473 -35.442 1.00 54.38 88 GLY A O 1
ATOM 726 N N . VAL A 1 89 ? 6.376 -1.407 -33.518 1.00 59.06 89 VAL A N 1
ATOM 727 C CA . VAL A 1 89 ? 7.839 -1.511 -33.616 1.00 59.06 89 VAL A CA 1
ATOM 728 C C . VAL A 1 89 ? 8.400 -2.555 -32.648 1.00 59.06 89 VAL A C 1
ATOM 730 O O . VAL A 1 89 ? 8.288 -2.401 -31.439 1.00 59.06 89 VAL A O 1
ATOM 733 N N . GLY A 1 90 ? 9.044 -3.602 -33.174 1.00 62.03 90 GLY A N 1
ATOM 734 C CA . GLY A 1 90 ? 9.938 -4.456 -32.383 1.00 62.03 90 GLY A CA 1
ATOM 735 C C . GLY A 1 90 ? 11.221 -3.692 -32.059 1.00 62.03 90 GLY A C 1
ATOM 736 O O . GLY A 1 90 ? 11.782 -3.039 -32.948 1.00 62.03 90 GLY A O 1
ATOM 737 N N . ILE A 1 91 ? 11.676 -3.743 -30.809 1.00 70.19 91 ILE A N 1
ATOM 738 C CA . ILE A 1 91 ? 12.871 -3.018 -30.355 1.00 70.19 91 ILE A CA 1
ATOM 739 C C . ILE A 1 91 ? 13.983 -4.033 -30.139 1.00 70.19 91 ILE A C 1
ATOM 741 O O . ILE A 1 91 ? 13.830 -4.956 -29.351 1.00 70.19 91 ILE A O 1
ATOM 745 N N . ALA A 1 92 ? 15.120 -3.851 -30.795 1.00 72.31 92 ALA A N 1
ATOM 746 C CA . ALA A 1 92 ? 16.348 -4.544 -30.450 1.00 72.31 92 ALA A CA 1
ATOM 747 C C . ALA A 1 92 ? 17.265 -3.591 -29.683 1.00 72.31 92 ALA A C 1
ATOM 749 O O . ALA A 1 92 ? 17.394 -2.417 -30.021 1.00 72.31 92 ALA A O 1
ATOM 750 N N . MET A 1 93 ? 17.930 -4.092 -28.658 1.00 75.75 93 MET A N 1
ATOM 751 C CA . MET A 1 93 ? 18.999 -3.401 -27.962 1.00 75.75 93 MET A CA 1
ATOM 752 C C . MET A 1 93 ? 20.253 -4.261 -27.993 1.00 75.75 93 MET A C 1
ATOM 754 O O . MET A 1 93 ? 20.206 -5.466 -27.748 1.00 75.75 93 MET A O 1
ATOM 758 N N . VAL A 1 94 ? 21.375 -3.614 -28.268 1.00 71.56 94 VAL A N 1
ATOM 759 C CA . VAL A 1 94 ? 22.703 -4.212 -28.293 1.00 71.56 94 VAL A CA 1
ATOM 760 C C . VAL A 1 94 ? 23.441 -3.799 -27.028 1.00 71.56 94 VAL A C 1
ATOM 762 O O . VAL A 1 94 ? 23.544 -2.606 -26.739 1.00 71.5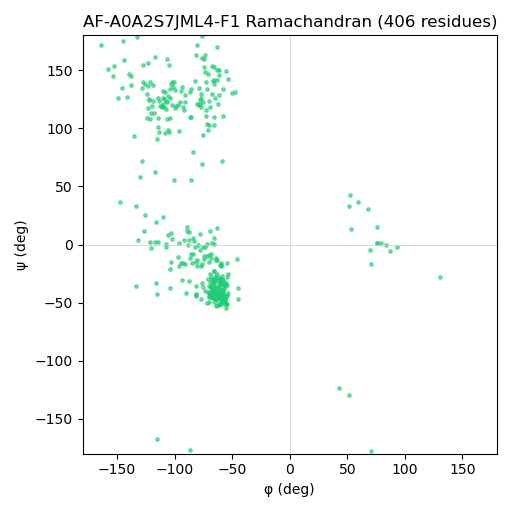6 94 VAL A O 1
ATOM 765 N N . VAL A 1 95 ? 23.947 -4.778 -26.280 1.00 73.06 95 VAL A N 1
ATOM 766 C CA . VAL A 1 95 ? 24.781 -4.555 -25.094 1.00 73.06 95 VAL A CA 1
ATOM 767 C C . VAL A 1 95 ? 26.144 -5.198 -25.332 1.00 73.06 95 VAL A C 1
ATOM 769 O O . VAL A 1 95 ? 26.244 -6.409 -25.542 1.00 73.06 95 VAL A O 1
ATOM 772 N N . GLU A 1 96 ? 27.199 -4.380 -25.310 1.00 66.19 96 GLU A N 1
ATOM 773 C CA . GLU A 1 96 ? 28.542 -4.795 -25.735 1.00 66.19 96 GLU A CA 1
ATOM 774 C C . GLU A 1 96 ? 29.198 -5.863 -24.844 1.00 66.19 96 GLU A C 1
ATOM 776 O O . GLU A 1 96 ? 30.064 -6.587 -25.327 1.00 66.19 96 GLU A O 1
ATOM 781 N N . ASN A 1 97 ? 28.794 -6.000 -23.574 1.00 69.25 97 ASN A N 1
ATOM 782 C CA . ASN A 1 97 ? 29.406 -6.942 -22.631 1.00 69.25 97 ASN A CA 1
ATOM 783 C C . ASN A 1 97 ? 28.356 -7.676 -21.773 1.00 69.25 97 ASN A C 1
ATOM 785 O O . ASN A 1 97 ? 27.413 -7.058 -21.277 1.00 69.25 97 ASN A O 1
ATOM 789 N N . PHE A 1 98 ? 28.529 -8.989 -21.569 1.00 64.50 98 PHE A N 1
ATOM 790 C CA . PHE A 1 98 ? 27.634 -9.812 -20.745 1.00 64.50 98 PHE A CA 1
ATOM 791 C C . PHE A 1 98 ? 27.652 -9.419 -19.266 1.00 64.50 98 PHE A C 1
ATOM 793 O O . PHE A 1 98 ? 26.623 -9.483 -18.598 1.00 64.50 98 PHE A O 1
ATOM 800 N N . ASP A 1 99 ? 28.794 -8.943 -18.780 1.00 66.94 99 ASP A N 1
ATOM 801 C CA . ASP A 1 99 ? 28.944 -8.487 -17.397 1.00 66.94 99 ASP A CA 1
ATOM 802 C C . ASP A 1 99 ? 28.611 -6.997 -17.244 1.00 66.94 99 ASP A C 1
ATOM 804 O O . ASP A 1 99 ? 28.956 -6.363 -16.244 1.00 66.94 99 ASP A O 1
ATOM 808 N N . HIS A 1 100 ? 27.950 -6.400 -18.244 1.00 73.75 100 HIS A N 1
ATOM 809 C CA . HIS A 1 100 ? 27.613 -4.989 -18.180 1.00 73.75 100 HIS A CA 1
ATOM 810 C C . HIS A 1 100 ? 26.620 -4.734 -17.025 1.00 73.75 100 HIS A C 1
ATOM 812 O O . HIS A 1 100 ? 25.533 -5.325 -16.995 1.00 73.75 100 HIS A O 1
ATOM 818 N N . PRO A 1 101 ? 26.922 -3.809 -16.092 1.00 72.56 101 PRO A N 1
ATOM 819 C CA . PRO A 1 101 ? 26.13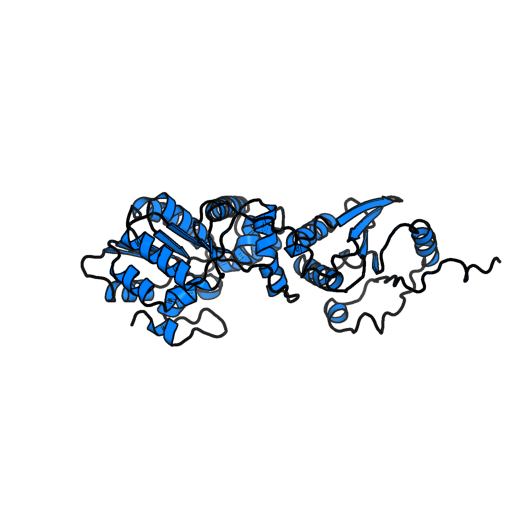7 -3.606 -14.869 1.00 72.56 101 PRO A CA 1
ATOM 820 C C . PRO A 1 101 ? 24.695 -3.124 -15.114 1.00 72.56 101 PRO A C 1
ATOM 822 O O . PRO A 1 101 ? 23.861 -3.173 -14.210 1.00 72.56 101 PRO A O 1
ATOM 825 N N . SER A 1 102 ? 24.370 -2.679 -16.334 1.00 74.25 102 SER A N 1
ATOM 826 C CA . SER A 1 102 ? 23.012 -2.270 -16.721 1.00 74.25 102 SER A CA 1
ATOM 827 C C . SER A 1 102 ? 22.081 -3.431 -17.078 1.00 74.25 102 SER A C 1
ATOM 829 O O . SER A 1 102 ? 20.867 -3.236 -17.067 1.00 74.25 102 SER A O 1
ATOM 831 N N . LEU A 1 103 ? 22.589 -4.629 -17.386 1.00 76.69 103 LEU A N 1
ATOM 832 C CA . LEU A 1 103 ? 21.735 -5.758 -17.779 1.00 76.69 103 LEU A CA 1
ATOM 833 C C . LEU A 1 103 ? 20.713 -6.109 -16.686 1.00 76.69 103 LEU A C 1
ATOM 835 O O . LEU A 1 103 ? 19.517 -6.138 -16.990 1.00 76.69 103 LEU A O 1
ATOM 839 N N . PRO A 1 104 ? 21.103 -6.252 -15.400 1.00 81.06 104 PRO A N 1
ATOM 840 C CA . PRO A 1 104 ? 20.137 -6.409 -14.316 1.00 81.06 104 PRO A CA 1
ATOM 841 C C . PRO A 1 104 ? 19.110 -5.270 -14.235 1.00 81.06 104 PRO A C 1
ATOM 843 O O . PRO A 1 104 ? 17.949 -5.524 -13.919 1.00 81.06 104 PRO A O 1
ATOM 846 N N . VAL A 1 105 ? 19.511 -4.027 -14.535 1.00 80.00 105 VAL A N 1
ATOM 847 C CA . VAL A 1 105 ? 18.612 -2.859 -14.542 1.00 80.00 105 VAL A CA 1
ATOM 848 C C . VAL A 1 105 ? 17.565 -2.995 -15.643 1.00 80.00 105 VAL A C 1
ATOM 850 O O . VAL A 1 105 ? 16.381 -2.809 -15.374 1.00 80.00 105 VAL A O 1
ATOM 853 N N . ILE A 1 106 ? 17.967 -3.371 -16.859 1.00 79.44 106 ILE A N 1
ATOM 854 C CA . ILE A 1 106 ? 17.060 -3.562 -18.000 1.00 79.44 106 ILE A CA 1
ATOM 855 C C . ILE A 1 106 ? 16.002 -4.618 -17.672 1.00 79.44 106 ILE A C 1
ATOM 857 O O . ILE A 1 106 ? 14.805 -4.360 -17.821 1.00 79.44 106 ILE A O 1
ATOM 861 N N . PHE A 1 107 ? 16.421 -5.779 -17.159 1.00 82.94 107 PHE A N 1
ATOM 862 C CA . PHE A 1 107 ? 15.487 -6.842 -16.782 1.00 82.94 107 PHE A CA 1
ATOM 863 C C . PHE A 1 107 ? 14.557 -6.422 -15.639 1.00 82.94 107 PHE A C 1
ATOM 865 O O . PHE A 1 107 ? 13.362 -6.713 -15.695 1.00 82.94 107 PHE A O 1
ATOM 872 N N . ARG A 1 108 ? 15.058 -5.692 -14.630 1.00 82.56 108 ARG A N 1
ATOM 873 C CA . ARG A 1 108 ? 14.207 -5.102 -13.581 1.00 82.56 108 ARG A CA 1
ATOM 874 C C . ARG A 1 108 ? 13.174 -4.145 -14.169 1.00 82.56 108 ARG A C 1
ATOM 876 O O . ARG A 1 108 ? 11.993 -4.258 -13.853 1.00 82.56 108 ARG A O 1
ATOM 883 N N . CYS A 1 109 ? 13.587 -3.246 -15.061 1.00 80.88 109 CYS A N 1
ATOM 884 C CA . CYS A 1 109 ? 12.684 -2.302 -15.717 1.00 80.88 109 CYS A CA 1
ATOM 885 C C . CYS A 1 109 ? 11.594 -3.031 -16.506 1.00 80.88 109 CYS A C 1
ATOM 887 O O . CYS A 1 109 ? 10.418 -2.704 -16.376 1.00 80.88 109 CYS A O 1
ATOM 889 N N . ALA A 1 110 ? 11.957 -4.063 -17.261 1.00 80.94 110 ALA A N 1
ATOM 890 C CA . ALA A 1 110 ? 10.986 -4.841 -18.014 1.00 80.94 110 ALA A CA 1
ATOM 891 C C . ALA A 1 110 ? 10.006 -5.610 -17.118 1.00 80.94 110 ALA A C 1
ATOM 893 O O . ALA A 1 110 ? 8.808 -5.625 -17.393 1.00 80.94 110 ALA A O 1
ATOM 894 N N . ARG A 1 111 ? 10.476 -6.182 -16.003 1.00 81.56 111 ARG A N 1
ATOM 895 C CA . ARG A 1 111 ? 9.605 -6.801 -14.991 1.00 81.56 111 ARG A CA 1
ATOM 896 C C . ARG A 1 111 ? 8.621 -5.800 -14.385 1.00 81.56 111 ARG A C 1
ATOM 898 O O . ARG A 1 111 ? 7.434 -6.095 -14.293 1.00 81.56 111 ARG A O 1
ATOM 905 N N . VAL A 1 112 ? 9.086 -4.600 -14.030 1.00 78.19 112 VAL A N 1
ATOM 906 C CA . VAL A 1 112 ? 8.245 -3.497 -13.524 1.00 78.19 112 VAL A CA 1
ATOM 907 C C . VAL A 1 112 ? 7.155 -3.133 -14.538 1.00 78.19 112 VAL A C 1
ATOM 909 O O . VAL A 1 112 ? 5.985 -3.003 -14.176 1.00 78.19 112 VAL A O 1
ATOM 912 N N . LEU A 1 113 ? 7.511 -3.058 -15.821 1.00 75.88 113 LEU A N 1
ATOM 913 C CA . LEU A 1 113 ? 6.574 -2.803 -16.920 1.00 75.88 113 LEU A CA 1
ATOM 914 C C . LEU A 1 113 ? 5.686 -4.017 -17.258 1.00 75.88 113 LEU A C 1
ATOM 916 O O . LEU A 1 113 ? 4.701 -3.885 -17.982 1.00 75.88 113 LEU A O 1
ATOM 920 N N . GLY A 1 114 ? 5.986 -5.191 -16.698 1.00 74.38 114 GLY A N 1
ATOM 921 C CA . GLY A 1 114 ? 5.282 -6.444 -16.958 1.00 74.38 114 GLY A CA 1
ATOM 922 C C . GLY A 1 114 ? 5.485 -6.972 -18.375 1.00 74.38 114 GLY A C 1
ATOM 923 O O . GLY A 1 114 ? 4.583 -7.595 -18.914 1.00 74.38 114 GLY A O 1
ATOM 924 N N . ILE A 1 115 ? 6.640 -6.693 -18.977 1.00 77.50 115 ILE A N 1
ATOM 925 C CA . ILE A 1 115 ? 7.000 -7.123 -20.334 1.00 77.50 115 ILE A CA 1
ATOM 926 C C . ILE A 1 115 ? 8.199 -8.081 -20.340 1.00 77.50 115 ILE A C 1
ATOM 928 O O . ILE A 1 115 ? 8.855 -8.251 -21.361 1.00 77.50 115 ILE A O 1
ATOM 932 N N . SER A 1 116 ? 8.505 -8.701 -19.195 1.00 80.00 116 SER A N 1
ATOM 933 C CA . SER A 1 116 ? 9.606 -9.665 -19.067 1.00 80.00 116 SER A CA 1
ATOM 934 C C . SER A 1 116 ? 9.480 -10.838 -20.032 1.00 80.00 116 SER A C 1
ATOM 936 O O . SER A 1 116 ? 10.481 -11.269 -20.588 1.00 80.00 116 SER A O 1
ATOM 938 N N . ASP A 1 117 ? 8.255 -11.304 -20.263 1.00 78.00 117 ASP A N 1
ATOM 939 C CA . ASP A 1 117 ? 7.966 -12.471 -21.106 1.00 78.00 117 ASP A CA 1
ATOM 940 C C . ASP A 1 117 ? 8.031 -12.140 -22.604 1.00 78.00 117 ASP A C 1
ATOM 942 O O . ASP A 1 117 ? 7.895 -13.023 -23.443 1.00 78.00 117 ASP A O 1
ATOM 946 N N . HIS A 1 118 ? 8.234 -10.862 -22.932 1.00 77.44 118 HIS A N 1
ATOM 947 C CA . HIS A 1 118 ? 8.433 -10.365 -24.291 1.00 77.44 118 HIS A CA 1
ATOM 948 C C . HIS A 1 118 ? 9.889 -9.984 -24.553 1.00 77.44 118 HIS A C 1
ATOM 950 O O . HIS A 1 118 ? 10.177 -9.373 -25.580 1.00 77.44 118 HIS A O 1
ATOM 956 N N . ILE A 1 119 ? 10.793 -10.292 -23.614 1.00 81.06 119 ILE A N 1
ATOM 957 C CA . ILE A 1 119 ? 12.227 -10.153 -23.824 1.00 81.06 119 ILE A CA 1
ATOM 958 C C . ILE A 1 119 ? 12.787 -11.475 -24.321 1.00 81.06 119 ILE A C 1
ATOM 960 O O . ILE A 1 119 ? 12.833 -12.463 -23.590 1.00 81.06 119 ILE A O 1
ATOM 964 N N . ASN A 1 120 ? 13.337 -11.433 -25.523 1.00 82.56 120 ASN A N 1
ATOM 965 C CA . ASN A 1 120 ? 14.210 -12.461 -26.050 1.00 82.56 120 ASN A CA 1
ATOM 966 C C . ASN A 1 120 ? 15.661 -12.008 -25.925 1.00 82.56 120 ASN A C 1
ATOM 968 O O . ASN A 1 120 ? 15.986 -10.843 -26.155 1.00 82.56 120 ASN A O 1
ATOM 972 N N . THR A 1 121 ? 16.552 -12.930 -25.558 1.00 83.75 121 THR A N 1
ATOM 973 C CA . THR A 1 121 ? 17.989 -12.646 -25.545 1.00 83.75 121 THR A CA 1
ATOM 974 C C . THR A 1 121 ? 18.765 -13.679 -26.326 1.00 83.75 121 THR A C 1
ATOM 976 O O . THR A 1 121 ? 18.480 -14.870 -26.234 1.00 83.75 121 THR A O 1
ATOM 979 N N . PHE A 1 122 ? 19.762 -13.226 -27.077 1.00 81.31 122 PHE A N 1
ATOM 980 C CA . PHE A 1 122 ? 20.680 -14.104 -27.792 1.00 81.31 122 PHE A CA 1
ATOM 981 C C . PHE A 1 122 ? 22.093 -13.518 -27.790 1.00 81.31 122 PHE A C 1
ATOM 983 O O . PHE A 1 122 ? 22.299 -12.326 -27.544 1.00 81.31 122 PHE A O 1
ATOM 990 N N . ARG A 1 123 ? 23.086 -14.384 -28.010 1.00 80.12 123 ARG A N 1
ATOM 991 C CA . ARG A 1 123 ? 24.505 -14.018 -28.038 1.00 80.12 123 ARG A CA 1
ATOM 992 C C . ARG A 1 123 ? 25.033 -14.130 -29.458 1.00 80.12 123 ARG A C 1
ATOM 994 O O . ARG A 1 123 ? 24.837 -15.162 -30.093 1.00 80.12 123 ARG A O 1
ATOM 1001 N N . LEU A 1 124 ? 25.744 -13.106 -29.919 1.00 78.38 124 LEU A N 1
ATOM 1002 C CA . LEU A 1 124 ? 26.407 -13.120 -31.223 1.00 78.38 124 LEU A CA 1
ATOM 1003 C C . LEU A 1 124 ? 27.672 -12.250 -31.156 1.00 78.38 124 LEU A C 1
ATOM 1005 O O . LEU A 1 124 ? 27.623 -11.106 -30.710 1.00 78.38 124 LEU A O 1
ATOM 1009 N N . GLY A 1 125 ? 28.827 -12.803 -31.536 1.00 77.19 125 GLY A N 1
ATOM 1010 C CA . GLY A 1 125 ? 30.103 -12.068 -31.553 1.00 77.19 125 GLY A CA 1
ATOM 1011 C C . GLY A 1 125 ? 30.555 -11.499 -30.198 1.00 77.19 125 GLY A C 1
ATOM 1012 O O . GLY A 1 125 ? 31.083 -10.395 -30.151 1.00 77.19 125 GLY A O 1
ATOM 1013 N N . GLY A 1 126 ? 30.309 -12.205 -29.086 1.00 75.38 126 GLY A N 1
ATOM 1014 C CA . GLY A 1 126 ? 30.697 -11.758 -27.735 1.00 75.38 126 GLY A CA 1
ATOM 1015 C C . GLY A 1 126 ? 29.772 -10.712 -27.094 1.00 75.38 126 GLY A C 1
ATOM 1016 O O . GLY A 1 126 ? 30.016 -10.304 -25.963 1.00 75.38 126 GLY A O 1
ATOM 1017 N N . ARG A 1 127 ? 28.693 -10.316 -27.779 1.00 74.31 127 ARG A N 1
ATOM 1018 C CA . ARG A 1 127 ? 27.708 -9.327 -27.312 1.00 74.31 127 ARG A CA 1
ATOM 1019 C C . ARG A 1 127 ? 26.389 -9.989 -26.911 1.00 74.31 127 ARG A C 1
ATOM 1021 O O . ARG A 1 127 ? 26.097 -11.105 -27.357 1.00 74.31 127 ARG A O 1
ATOM 1028 N N . ILE A 1 128 ? 25.584 -9.298 -26.096 1.00 77.88 128 ILE A N 1
ATOM 1029 C CA . ILE A 1 128 ? 24.186 -9.677 -25.835 1.00 77.88 128 ILE A CA 1
ATOM 1030 C C . ILE A 1 128 ? 23.258 -8.795 -26.654 1.00 77.88 128 ILE A C 1
ATOM 1032 O O . ILE A 1 128 ? 23.364 -7.568 -26.644 1.00 77.88 128 ILE A O 1
ATOM 1036 N N . TYR A 1 129 ? 22.271 -9.439 -27.255 1.00 77.50 129 TYR A N 1
ATOM 1037 C CA . TYR A 1 129 ? 21.137 -8.786 -27.874 1.00 77.50 129 TYR A CA 1
ATOM 1038 C C . TYR A 1 129 ? 19.897 -9.010 -27.040 1.00 77.50 129 TYR A C 1
ATOM 1040 O O . TYR A 1 129 ? 19.618 -10.134 -26.629 1.00 77.50 129 TYR A O 1
ATOM 1048 N N . ILE A 1 130 ? 19.180 -7.925 -26.779 1.00 80.81 130 ILE A N 1
ATOM 1049 C CA . ILE A 1 130 ? 17.912 -7.915 -26.063 1.00 80.81 130 ILE A CA 1
ATOM 1050 C C . ILE A 1 130 ? 16.859 -7.459 -27.059 1.00 80.81 130 ILE A C 1
ATOM 1052 O O . ILE A 1 130 ? 16.845 -6.302 -27.468 1.00 80.81 130 ILE A O 1
ATOM 1056 N N . TYR A 1 131 ? 16.005 -8.380 -27.471 1.00 80.38 131 TYR A N 1
ATOM 1057 C CA . TYR A 1 131 ? 14.916 -8.131 -28.396 1.00 80.38 131 TYR A CA 1
ATOM 1058 C C . TYR A 1 131 ? 13.593 -8.086 -27.638 1.00 80.38 131 TYR A C 1
ATOM 1060 O O . TYR A 1 131 ? 13.324 -8.933 -26.792 1.00 80.38 131 TYR A O 1
ATOM 1068 N N . PHE A 1 132 ? 12.785 -7.083 -27.944 1.00 76.50 132 PHE A N 1
ATOM 1069 C CA . PHE A 1 132 ? 11.426 -6.922 -27.466 1.00 76.50 132 PHE A CA 1
ATOM 1070 C C . PHE A 1 132 ? 10.479 -7.206 -28.633 1.00 76.50 132 PHE A C 1
ATOM 1072 O O . PHE A 1 132 ? 10.511 -6.481 -29.636 1.00 76.50 132 PHE A O 1
ATOM 1079 N N . ASP A 1 133 ? 9.664 -8.256 -28.504 1.00 69.94 133 ASP A N 1
ATOM 1080 C CA . ASP A 1 133 ? 8.823 -8.773 -29.591 1.00 69.94 133 ASP A CA 1
ATOM 1081 C C . ASP A 1 133 ? 7.892 -7.721 -30.211 1.00 69.94 133 ASP A C 1
ATOM 1083 O O . ASP A 1 133 ? 7.378 -6.818 -29.540 1.00 69.94 133 ASP A O 1
ATOM 1087 N N . ARG A 1 134 ? 7.597 -7.867 -31.511 1.00 58.78 134 ARG A N 1
ATOM 1088 C CA . ARG A 1 134 ? 6.510 -7.109 -32.146 1.00 58.78 134 ARG A CA 1
ATOM 1089 C C . ARG A 1 134 ? 5.179 -7.463 -31.484 1.00 58.78 134 ARG A C 1
ATOM 1091 O O . ARG A 1 134 ? 4.820 -8.626 -31.357 1.00 58.78 134 ARG A O 1
ATOM 1098 N N . GLY A 1 135 ? 4.433 -6.440 -31.073 1.00 56.03 135 GLY A N 1
ATOM 1099 C CA . GLY A 1 135 ? 3.124 -6.588 -30.428 1.00 56.03 135 GLY A CA 1
ATOM 1100 C C . GLY A 1 135 ? 2.990 -5.787 -29.137 1.00 56.03 135 GLY A C 1
ATOM 1101 O O . GLY A 1 135 ? 1.894 -5.301 -28.856 1.00 56.03 135 GLY A O 1
ATOM 1102 N N . ILE A 1 136 ? 4.092 -5.527 -28.414 1.00 54.47 136 ILE A N 1
ATOM 1103 C CA . ILE A 1 136 ? 4.085 -4.724 -27.165 1.00 54.47 136 ILE A CA 1
ATOM 1104 C C . ILE A 1 136 ? 3.571 -3.291 -27.386 1.00 54.47 136 ILE A C 1
ATOM 1106 O O . ILE A 1 136 ? 3.089 -2.644 -26.465 1.00 54.47 136 ILE A O 1
ATOM 1110 N N . SER A 1 137 ? 3.520 -2.857 -28.645 1.00 50.41 137 SER A N 1
ATOM 1111 C CA . SER A 1 137 ? 2.822 -1.672 -29.157 1.00 50.41 137 SER A CA 1
ATOM 1112 C C . SER A 1 137 ? 1.390 -1.446 -28.674 1.00 50.41 137 SER A C 1
ATOM 1114 O O . SER A 1 137 ? 0.810 -0.389 -28.914 1.00 50.41 137 SER A O 1
ATOM 1116 N N . ASN A 1 138 ? 0.800 -2.449 -28.044 1.00 52.59 138 ASN A N 1
ATOM 1117 C CA . ASN A 1 138 ? -0.515 -2.381 -27.465 1.00 52.59 138 ASN A CA 1
ATOM 1118 C C . ASN A 1 138 ? -0.412 -2.917 -26.027 1.00 52.59 138 ASN A C 1
ATOM 1120 O O . ASN A 1 138 ? -1.050 -3.908 -25.676 1.00 52.59 138 ASN A O 1
ATOM 1124 N N . LEU A 1 139 ? 0.442 -2.281 -25.202 1.00 51.91 139 LEU A N 1
ATOM 1125 C CA . LEU A 1 139 ? 0.546 -2.502 -23.746 1.00 51.91 139 LEU A CA 1
ATOM 1126 C C . LEU A 1 139 ? -0.850 -2.558 -23.104 1.00 51.91 139 LEU A C 1
ATOM 1128 O O . LEU A 1 139 ? -1.116 -3.422 -22.271 1.00 51.91 139 LEU A O 1
ATOM 1132 N N . ASP A 1 140 ? -1.766 -1.721 -23.599 1.00 53.00 140 ASP A N 1
ATOM 1133 C CA . ASP A 1 140 ? -3.191 -1.690 -23.255 1.00 53.00 140 ASP A CA 1
ATOM 1134 C C . ASP A 1 140 ? -4.003 -2.920 -23.713 1.00 53.00 140 ASP A C 1
ATOM 1136 O O . ASP A 1 140 ? -5.200 -2.969 -23.477 1.00 53.00 140 ASP A O 1
ATOM 1140 N N . THR A 1 141 ? -3.409 -3.936 -24.344 1.00 50.25 141 THR A N 1
ATOM 1141 C CA . THR A 1 141 ? -4.080 -5.208 -24.708 1.00 50.25 141 THR A CA 1
ATOM 1142 C C . THR A 1 141 ? -3.264 -6.452 -24.350 1.00 50.25 141 THR A C 1
ATOM 1144 O O . THR A 1 141 ? -3.838 -7.436 -23.892 1.00 50.25 141 THR A O 1
ATOM 1147 N N . ILE A 1 142 ? -1.931 -6.416 -24.456 1.00 50.31 142 ILE A N 1
ATOM 1148 C CA . ILE A 1 142 ? -1.065 -7.562 -24.118 1.00 50.31 142 ILE A CA 1
ATOM 1149 C C . ILE A 1 142 ? -1.089 -7.896 -22.625 1.00 50.31 142 ILE A C 1
ATOM 1151 O O . ILE A 1 142 ? -1.018 -9.060 -22.240 1.00 50.31 142 ILE A O 1
ATOM 1155 N N . LEU A 1 143 ? -1.264 -6.885 -21.777 1.00 50.16 143 LEU A N 1
ATOM 1156 C CA . LEU A 1 143 ? -1.329 -7.058 -20.326 1.00 50.16 143 LEU A CA 1
ATOM 1157 C C . LEU A 1 143 ? -2.719 -7.485 -19.822 1.00 50.16 143 LEU A C 1
ATOM 1159 O O . LEU A 1 143 ? -2.894 -7.689 -18.622 1.00 50.16 143 LEU A O 1
ATOM 1163 N N . TRP A 1 144 ? -3.697 -7.601 -20.726 1.00 47.88 144 TRP A N 1
ATOM 1164 C CA . TRP A 1 144 ? -5.106 -7.872 -20.420 1.00 47.88 144 TRP A CA 1
ATOM 1165 C C . TRP A 1 144 ? -5.513 -9.307 -20.702 1.00 47.88 144 TRP A C 1
ATOM 1167 O O . TRP A 1 144 ? -6.318 -9.876 -19.969 1.00 47.88 144 TRP A O 1
ATOM 1177 N N . SER A 1 145 ? -4.974 -9.890 -21.774 1.00 42.03 145 SER A N 1
ATOM 1178 C CA . SER A 1 145 ? -5.433 -11.179 -22.301 1.00 42.03 145 SER A CA 1
ATOM 1179 C C . SER A 1 145 ? -4.954 -12.379 -21.487 1.00 42.03 145 SER A C 1
ATOM 1181 O O . SER A 1 145 ? -5.514 -13.466 -21.598 1.00 42.03 145 SER A O 1
ATOM 1183 N N . LYS A 1 146 ? -3.942 -12.188 -20.642 1.00 46.94 146 LYS A N 1
ATOM 1184 C CA . LYS A 1 146 ? -3.615 -13.107 -19.558 1.00 46.94 146 LYS A CA 1
ATOM 1185 C C . LYS A 1 146 ? -3.861 -12.324 -18.287 1.00 46.94 146 LYS A C 1
ATOM 1187 O O . LYS A 1 146 ? -2.976 -11.603 -17.861 1.00 46.94 146 LYS A O 1
ATOM 1192 N N . ASN A 1 147 ? -5.062 -12.384 -17.724 1.00 47.06 147 ASN A N 1
ATOM 1193 C CA . ASN A 1 147 ? -5.254 -11.976 -16.340 1.00 47.06 147 ASN A CA 1
ATOM 1194 C C . ASN A 1 147 ? -4.598 -13.074 -15.484 1.00 47.06 147 ASN A C 1
ATOM 1196 O O . ASN A 1 147 ? -5.171 -14.157 -15.402 1.00 47.06 147 ASN A O 1
ATOM 1200 N N . PRO A 1 148 ? -3.399 -12.884 -14.901 1.00 46.31 148 PRO A N 1
ATOM 1201 C CA . PRO A 1 148 ? -2.793 -13.892 -14.032 1.00 46.31 148 PRO A CA 1
ATOM 1202 C C . PRO A 1 148 ? -3.533 -14.033 -12.695 1.00 46.31 148 PRO A C 1
ATOM 1204 O O . PRO A 1 148 ? -3.255 -14.964 -11.945 1.00 46.31 148 PRO A O 1
ATOM 1207 N N . ALA A 1 149 ? -4.481 -13.140 -12.395 1.00 54.78 149 ALA A N 1
ATOM 1208 C CA . ALA A 1 149 ? -5.319 -13.210 -11.209 1.00 54.78 149 ALA A CA 1
ATOM 1209 C C . ALA A 1 149 ? -6.803 -13.377 -11.582 1.00 54.78 149 ALA A C 1
ATOM 1211 O O . ALA A 1 149 ? -7.618 -12.531 -11.218 1.00 54.78 149 ALA A O 1
ATOM 1212 N N . PRO A 1 150 ? -7.202 -14.479 -12.251 1.00 54.75 150 PRO A N 1
ATOM 1213 C CA . PRO A 1 150 ? -8.616 -14.817 -12.439 1.00 54.75 150 PRO A CA 1
ATOM 1214 C C . PRO A 1 150 ? -9.323 -15.156 -11.109 1.00 54.75 150 PRO A C 1
ATOM 1216 O O . PRO A 1 150 ? -10.467 -15.588 -11.116 1.00 54.75 150 PRO A O 1
ATOM 1219 N N . TYR A 1 151 ? -8.633 -14.994 -9.978 1.00 63.47 151 TYR A N 1
ATOM 1220 C CA . TYR A 1 151 ? -9.039 -15.448 -8.656 1.00 63.47 151 TYR A CA 1
ATOM 1221 C C . TYR A 1 151 ? -9.473 -14.318 -7.711 1.00 63.47 151 TYR A C 1
ATOM 1223 O O . TYR A 1 151 ? -9.816 -14.605 -6.567 1.00 63.47 151 TYR A O 1
ATOM 1231 N N . ILE A 1 152 ? -9.402 -13.052 -8.140 1.00 77.50 152 ILE A N 1
ATOM 1232 C CA . ILE A 1 152 ? -9.764 -11.912 -7.291 1.00 77.50 152 ILE A CA 1
ATOM 1233 C C . ILE A 1 152 ? -11.051 -11.277 -7.803 1.00 77.50 152 ILE A C 1
ATOM 1235 O O . ILE A 1 152 ? -11.105 -10.790 -8.935 1.00 77.50 152 ILE A O 1
ATOM 1239 N N . ASP A 1 153 ? -12.058 -11.248 -6.937 1.00 83.44 153 ASP A N 1
ATOM 1240 C CA . ASP A 1 153 ? -13.348 -10.643 -7.236 1.00 83.44 153 ASP A CA 1
ATOM 1241 C C . ASP A 1 153 ? -13.237 -9.124 -7.142 1.00 83.44 153 ASP A C 1
ATOM 1243 O O . ASP A 1 153 ? -12.732 -8.575 -6.162 1.00 83.44 153 ASP A O 1
ATOM 1247 N N . ARG A 1 154 ? -13.697 -8.414 -8.173 1.00 87.94 154 ARG A N 1
ATOM 1248 C CA . ARG A 1 154 ? -13.731 -6.952 -8.161 1.00 87.94 154 ARG A CA 1
ATOM 1249 C C . ARG A 1 154 ? -15.122 -6.489 -7.768 1.00 87.94 154 ARG A C 1
ATOM 1251 O O . ARG A 1 154 ? -16.073 -6.733 -8.504 1.00 87.94 154 ARG A O 1
ATOM 1258 N N . VAL A 1 155 ? -15.199 -5.751 -6.671 1.00 89.25 155 VAL A N 1
ATOM 1259 C CA . VAL A 1 155 ? -16.460 -5.227 -6.137 1.00 89.25 155 VAL A CA 1
ATOM 1260 C C . VAL A 1 155 ? -16.472 -3.699 -6.142 1.00 89.25 155 VAL A C 1
ATOM 1262 O O . VAL A 1 155 ? -15.426 -3.050 -6.263 1.00 89.25 155 VAL A O 1
ATOM 1265 N N . GLY A 1 156 ? -17.666 -3.115 -6.050 1.00 91.81 156 GLY A N 1
ATOM 1266 C CA . GLY A 1 156 ? -17.838 -1.666 -5.921 1.00 91.81 156 GLY A CA 1
ATOM 1267 C C . GLY A 1 156 ? -17.529 -1.166 -4.507 1.00 91.81 156 GLY A C 1
ATOM 1268 O O . GLY A 1 156 ? -17.580 -1.926 -3.546 1.00 91.81 156 GLY A O 1
ATOM 1269 N N . ASP A 1 157 ? -17.256 0.132 -4.363 1.00 94.94 157 ASP A N 1
ATOM 1270 C CA . ASP A 1 157 ? -16.884 0.721 -3.067 1.00 94.94 157 ASP A CA 1
ATOM 1271 C C . ASP A 1 157 ? -17.984 0.554 -1.997 1.00 94.94 157 ASP A C 1
ATOM 1273 O O . ASP A 1 157 ? -17.676 0.275 -0.842 1.00 94.94 157 ASP A O 1
ATOM 1277 N N . GLY A 1 158 ? -19.265 0.631 -2.382 1.00 96.69 158 GLY A N 1
ATOM 1278 C CA . GLY A 1 158 ? -20.391 0.370 -1.473 1.00 96.69 158 GLY A CA 1
ATOM 1279 C C . GLY A 1 158 ? -20.444 -1.077 -0.970 1.00 96.69 158 GLY A C 1
ATOM 1280 O O . GLY A 1 158 ? -20.663 -1.314 0.210 1.00 96.69 158 GLY A O 1
ATOM 1281 N N . GLU A 1 159 ? -20.144 -2.049 -1.833 1.00 97.19 159 GLU A N 1
ATOM 1282 C CA . GLU A 1 159 ? -20.080 -3.462 -1.442 1.00 97.19 159 GLU A CA 1
ATOM 1283 C C . GLU A 1 159 ? -18.893 -3.727 -0.501 1.00 97.19 159 GLU A C 1
ATOM 1285 O O . GLU A 1 159 ? -19.023 -4.469 0.472 1.00 97.19 159 GLU A O 1
ATOM 1290 N N . VAL A 1 160 ? -17.751 -3.056 -0.713 1.00 97.81 160 VAL A N 1
ATOM 1291 C CA . VAL A 1 160 ? -16.634 -3.081 0.249 1.00 97.81 160 VAL A CA 1
ATOM 1292 C C . VAL A 1 160 ? -17.079 -2.575 1.622 1.00 97.81 160 VAL A C 1
ATOM 1294 O O . VAL A 1 160 ? -16.767 -3.206 2.636 1.00 97.81 160 VAL A O 1
ATOM 1297 N N . THR A 1 161 ? -17.811 -1.459 1.667 1.00 98.19 161 THR A N 1
ATOM 1298 C CA . THR A 1 161 ? -18.381 -0.932 2.913 1.00 98.19 161 THR A CA 1
ATOM 1299 C C . THR A 1 161 ? -19.286 -1.960 3.584 1.00 98.19 161 THR A C 1
ATOM 1301 O O . THR A 1 161 ? -19.127 -2.218 4.777 1.00 98.19 161 THR A O 1
ATOM 1304 N N . ASP A 1 162 ? -20.197 -2.594 2.849 1.00 98.19 162 ASP A N 1
ATOM 1305 C CA . ASP A 1 162 ? -21.115 -3.591 3.411 1.00 98.19 162 ASP A CA 1
ATOM 1306 C C . ASP A 1 162 ? -20.361 -4.786 4.016 1.00 98.19 162 ASP A C 1
ATOM 1308 O O . ASP A 1 162 ? -20.666 -5.235 5.125 1.00 98.19 162 ASP A O 1
ATOM 1312 N N . ILE A 1 163 ? -19.302 -5.253 3.352 1.00 98.19 163 ILE A N 1
ATOM 1313 C CA . ILE A 1 163 ? -18.457 -6.347 3.849 1.00 98.19 163 ILE A CA 1
ATOM 1314 C C . ILE A 1 163 ? -17.719 -5.948 5.133 1.00 98.19 163 ILE A C 1
ATOM 1316 O O . ILE A 1 163 ? -17.674 -6.733 6.088 1.00 98.19 163 ILE A O 1
ATOM 1320 N N . ILE A 1 164 ? -17.152 -4.739 5.176 1.00 98.31 164 ILE A N 1
ATOM 1321 C CA . ILE A 1 164 ? -16.434 -4.221 6.350 1.00 98.31 164 ILE A CA 1
ATOM 1322 C C . ILE A 1 164 ? -17.396 -4.023 7.522 1.00 98.31 164 ILE A C 1
ATOM 1324 O O . ILE A 1 164 ? -17.133 -4.501 8.626 1.00 98.31 164 ILE A O 1
ATOM 1328 N N . THR A 1 165 ? -18.526 -3.353 7.295 1.00 97.69 165 THR A N 1
ATOM 1329 C CA . THR A 1 165 ? -19.525 -3.092 8.340 1.00 97.69 165 THR A CA 1
ATOM 1330 C C . THR A 1 165 ? -20.136 -4.391 8.863 1.00 97.69 165 THR A C 1
ATOM 1332 O O . THR A 1 165 ? -20.318 -4.538 10.074 1.00 97.69 165 THR A O 1
ATOM 1335 N N . GLY A 1 166 ? -20.374 -5.368 7.983 1.00 97.56 166 GLY A N 1
ATOM 1336 C CA . GLY A 1 166 ? -20.779 -6.720 8.351 1.00 97.56 166 GLY A CA 1
ATOM 1337 C C . GLY A 1 166 ? -19.748 -7.409 9.242 1.00 97.56 166 GLY A C 1
ATOM 1338 O O . GLY A 1 166 ? -20.117 -7.934 10.289 1.00 97.56 166 GLY A O 1
ATOM 1339 N N . ALA A 1 167 ? -18.460 -7.352 8.884 1.00 97.81 167 ALA A N 1
ATOM 1340 C CA . ALA A 1 167 ? -17.383 -7.945 9.679 1.00 97.81 167 ALA A CA 1
ATOM 1341 C C . ALA A 1 167 ? -17.249 -7.312 11.072 1.00 97.81 167 ALA A C 1
ATOM 1343 O O . ALA A 1 167 ? -17.087 -8.038 12.052 1.00 97.81 167 ALA A O 1
ATOM 1344 N N . ILE A 1 168 ? -17.383 -5.986 11.178 1.00 96.44 168 ILE A N 1
ATOM 1345 C CA . ILE A 1 168 ? -17.375 -5.275 12.467 1.00 96.44 168 ILE A CA 1
ATOM 1346 C C . ILE A 1 168 ? -18.542 -5.752 13.339 1.00 96.44 168 ILE A C 1
ATOM 1348 O O . ILE A 1 168 ? -18.331 -6.187 14.472 1.00 96.44 168 ILE A O 1
ATOM 1352 N N . LYS A 1 169 ? -19.767 -5.739 12.799 1.00 95.06 169 LYS A N 1
ATOM 1353 C CA . LYS A 1 169 ? -20.985 -6.126 13.534 1.00 95.06 169 LYS A CA 1
ATOM 1354 C C . LYS A 1 169 ? -20.984 -7.598 13.941 1.00 95.06 169 LYS A C 1
ATOM 1356 O O . LYS A 1 169 ? -21.419 -7.929 15.039 1.00 95.06 169 LYS A O 1
ATOM 1361 N N . SER A 1 170 ? -20.490 -8.481 13.073 1.00 96.44 170 SER A N 1
ATOM 1362 C CA . SER A 1 170 ? -20.410 -9.919 13.339 1.00 96.44 170 SER A CA 1
ATOM 1363 C C . SER A 1 170 ? -19.124 -10.335 14.059 1.00 96.44 170 SER A C 1
ATOM 1365 O O . SER A 1 170 ? -18.888 -11.533 14.196 1.00 96.44 170 SER A O 1
ATOM 1367 N N . GLN A 1 171 ? -18.265 -9.381 14.440 1.00 96.31 171 GLN A N 1
ATOM 1368 C CA . GLN A 1 171 ? -16.958 -9.626 15.064 1.00 96.31 171 GLN A CA 1
ATOM 1369 C C . GLN A 1 171 ? -16.086 -10.621 14.279 1.00 96.31 171 GLN A C 1
ATOM 1371 O O . GLN A 1 171 ? -15.325 -11.402 14.854 1.00 96.31 171 GLN A O 1
ATOM 1376 N N . ARG A 1 172 ? -16.219 -10.618 12.948 1.00 97.69 172 ARG A N 1
ATOM 1377 C CA . ARG A 1 172 ? -15.480 -11.519 12.067 1.00 97.69 172 ARG A CA 1
ATOM 1378 C C . ARG A 1 172 ? -14.126 -10.891 11.738 1.00 97.69 172 ARG A C 1
ATOM 1380 O O . ARG A 1 172 ? -14.111 -9.739 11.302 1.00 97.69 172 ARG A O 1
ATOM 1387 N N . PRO A 1 173 ? -13.016 -11.637 11.862 1.00 98.38 173 PRO A N 1
ATOM 1388 C CA . PRO A 1 173 ? -11.709 -11.122 11.490 1.00 98.38 173 PRO A CA 1
ATOM 1389 C C . PRO A 1 173 ? -11.694 -10.699 10.022 1.00 98.38 173 PRO A C 1
ATOM 1391 O O . PRO A 1 173 ? -12.181 -11.434 9.155 1.00 98.38 173 PRO A O 1
ATOM 1394 N N . LEU A 1 174 ? -11.148 -9.518 9.751 1.00 98.62 174 LEU A N 1
ATOM 1395 C CA . LEU A 1 174 ? -11.057 -8.971 8.401 1.00 98.62 174 LEU A CA 1
ATOM 1396 C C . LEU A 1 174 ? -9.873 -8.010 8.294 1.00 98.62 174 LEU A C 1
ATOM 1398 O 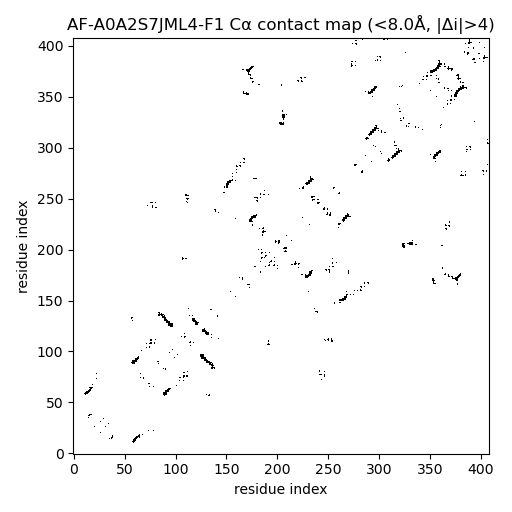O . LEU A 1 174 ? -9.596 -7.264 9.232 1.00 98.62 174 LEU A O 1
ATOM 1402 N N . SER A 1 175 ? -9.202 -7.977 7.146 1.00 98.75 175 SER A N 1
ATOM 1403 C CA . SER A 1 175 ? -8.257 -6.911 6.823 1.00 98.75 175 SER A CA 1
ATOM 1404 C C . SER A 1 175 ? -8.517 -6.264 5.467 1.00 98.75 175 SER A C 1
ATOM 1406 O O . SER A 1 175 ? -8.714 -6.930 4.448 1.00 98.75 175 SER A O 1
ATOM 1408 N N . LEU A 1 176 ? -8.469 -4.931 5.477 1.00 98.69 176 LEU A N 1
ATOM 1409 C CA . LEU A 1 176 ? -8.374 -4.083 4.296 1.00 98.69 176 LEU A CA 1
ATOM 1410 C C . LEU A 1 176 ? -6.975 -3.477 4.261 1.00 98.69 176 LEU A C 1
ATOM 1412 O O . LEU A 1 176 ? -6.627 -2.684 5.138 1.00 98.69 176 LEU A O 1
ATOM 1416 N N . ILE A 1 177 ? -6.208 -3.779 3.218 1.00 98.56 177 ILE A N 1
ATOM 1417 C CA . ILE A 1 177 ? -4.930 -3.110 2.963 1.00 98.56 177 ILE A CA 1
ATOM 1418 C C . ILE A 1 177 ? -4.921 -2.467 1.583 1.00 98.56 177 ILE A C 1
ATOM 1420 O O . ILE A 1 177 ? -5.633 -2.895 0.674 1.00 98.56 177 ILE A O 1
ATOM 1424 N N . ARG A 1 178 ? -4.084 -1.443 1.399 1.00 97.81 178 ARG A N 1
ATOM 1425 C CA . ARG A 1 178 ? -3.936 -0.757 0.111 1.00 97.81 178 ARG A CA 1
ATOM 1426 C C . ARG A 1 178 ? -2.479 -0.783 -0.318 1.00 97.81 178 ARG A C 1
ATOM 1428 O O . ARG A 1 178 ? -1.610 -0.424 0.462 1.00 97.81 178 ARG A O 1
ATOM 1435 N N . VAL A 1 179 ? -2.192 -1.193 -1.546 1.00 96.69 179 VAL A N 1
ATOM 1436 C CA . VAL A 1 179 ? -0.820 -1.303 -2.061 1.00 96.69 179 VAL A CA 1
ATOM 1437 C C . VAL A 1 179 ? -0.611 -0.261 -3.151 1.00 96.69 179 VAL A C 1
ATOM 1439 O O . VAL A 1 179 ? -1.299 -0.269 -4.174 1.00 96.69 179 VAL A O 1
ATOM 1442 N N . GLY A 1 180 ? 0.345 0.638 -2.925 1.00 94.31 180 GLY A N 1
ATOM 1443 C CA . GLY A 1 180 ? 0.795 1.627 -3.896 1.00 94.31 180 GLY A CA 1
ATOM 1444 C C . GLY A 1 180 ? 2.249 1.410 -4.309 1.00 94.31 180 GLY A C 1
ATOM 1445 O O . GLY A 1 180 ? 2.871 0.381 -4.032 1.00 94.31 180 GLY A O 1
ATOM 1446 N N . HIS A 1 181 ? 2.809 2.415 -4.982 1.00 91.06 181 HIS A N 1
ATOM 1447 C CA . HIS A 1 181 ? 4.185 2.375 -5.474 1.00 91.06 181 HIS A CA 1
ATOM 1448 C C . HIS A 1 181 ? 5.242 2.300 -4.361 1.00 91.06 181 HIS A C 1
ATOM 1450 O O . HIS A 1 181 ? 6.335 1.784 -4.592 1.00 91.06 181 HIS A O 1
ATOM 1456 N N . CYS A 1 182 ? 4.958 2.818 -3.162 1.00 93.31 182 CYS A N 1
ATOM 1457 C CA . CYS A 1 182 ? 5.895 2.742 -2.042 1.00 93.31 182 CYS A CA 1
ATOM 1458 C C . CYS A 1 182 ? 6.022 1.311 -1.520 1.00 93.31 182 CYS A C 1
ATOM 1460 O O . CYS A 1 182 ? 7.137 0.840 -1.316 1.00 93.31 182 CYS A O 1
ATOM 1462 N N . GLU A 1 183 ? 4.905 0.609 -1.343 1.00 97.00 183 GLU A N 1
ATOM 1463 C CA . GLU A 1 183 ? 4.879 -0.755 -0.816 1.00 97.00 183 GLU A CA 1
ATOM 1464 C C . GLU A 1 183 ? 5.553 -1.745 -1.771 1.00 97.00 183 GLU A C 1
ATOM 1466 O O . GLU A 1 183 ? 6.371 -2.560 -1.340 1.00 97.00 183 GLU A O 1
ATOM 1471 N N . ILE A 1 184 ? 5.279 -1.649 -3.077 1.00 95.00 184 ILE A N 1
ATOM 1472 C CA . ILE A 1 184 ? 5.865 -2.581 -4.052 1.00 95.00 184 ILE A CA 1
ATOM 1473 C C . ILE A 1 184 ? 7.380 -2.450 -4.190 1.00 95.00 184 ILE A C 1
ATOM 1475 O O . ILE A 1 184 ? 8.015 -3.426 -4.576 1.00 95.00 184 ILE A O 1
ATOM 1479 N N . ARG A 1 185 ? 7.970 -1.296 -3.845 1.00 95.12 185 ARG A N 1
ATOM 1480 C CA . ARG A 1 185 ? 9.431 -1.142 -3.807 1.00 95.12 185 ARG A CA 1
ATOM 1481 C C . ARG A 1 185 ? 10.056 -2.053 -2.758 1.00 95.12 185 ARG A C 1
ATOM 1483 O O . ARG A 1 185 ? 11.075 -2.668 -3.044 1.00 95.12 185 ARG A O 1
ATOM 1490 N N . PHE A 1 186 ? 9.427 -2.181 -1.589 1.00 97.12 186 PHE A N 1
ATOM 1491 C CA . PHE A 1 186 ? 9.862 -3.116 -0.549 1.00 97.12 186 PHE A CA 1
ATOM 1492 C C . PHE A 1 186 ? 9.573 -4.562 -0.939 1.00 97.12 186 PHE A C 1
ATOM 1494 O O . PHE A 1 186 ? 10.478 -5.390 -0.908 1.00 97.12 186 PHE A O 1
ATOM 1501 N N . ILE A 1 187 ? 8.338 -4.858 -1.356 1.00 97.44 187 ILE A N 1
ATOM 1502 C CA . ILE A 1 187 ? 7.919 -6.211 -1.755 1.00 97.44 187 ILE A CA 1
ATOM 1503 C C . ILE A 1 187 ? 8.832 -6.747 -2.869 1.00 97.44 187 ILE A C 1
ATOM 1505 O O . ILE A 1 187 ? 9.405 -7.827 -2.750 1.00 97.44 187 ILE A O 1
ATOM 1509 N N . GLY A 1 188 ? 9.034 -5.954 -3.919 1.00 94.62 188 GLY A N 1
ATOM 1510 C CA . GLY A 1 188 ? 9.864 -6.295 -5.067 1.00 94.62 188 GLY A CA 1
ATOM 1511 C C . GLY A 1 188 ? 11.343 -5.946 -4.909 1.00 94.62 188 GLY A C 1
ATOM 1512 O O . GLY A 1 188 ? 12.062 -5.990 -5.911 1.00 94.62 188 GLY A O 1
ATOM 1513 N N . TYR A 1 189 ? 11.820 -5.572 -3.716 1.00 95.19 189 TYR A N 1
ATOM 1514 C CA . TYR A 1 189 ? 13.251 -5.347 -3.479 1.00 95.19 189 TYR A CA 1
ATOM 1515 C C . TYR A 1 189 ? 14.040 -6.581 -3.916 1.00 95.19 189 TYR A C 1
ATOM 1517 O O . TYR A 1 189 ? 13.540 -7.679 -3.721 1.00 95.19 189 TYR A O 1
ATOM 1525 N N . ASP A 1 190 ? 15.223 -6.405 -4.510 1.00 89.19 190 ASP A N 1
ATOM 1526 C CA . ASP A 1 190 ? 16.110 -7.433 -5.092 1.00 89.19 190 ASP A CA 1
ATOM 1527 C C . ASP A 1 190 ? 15.632 -8.118 -6.393 1.00 89.19 190 ASP A C 1
ATOM 1529 O O . ASP A 1 190 ? 16.464 -8.635 -7.142 1.00 89.19 190 ASP A O 1
ATOM 1533 N N . GLN A 1 191 ? 14.345 -8.024 -6.749 1.00 86.25 191 GLN A N 1
ATOM 1534 C CA . GLN A 1 191 ? 13.785 -8.651 -7.962 1.00 86.25 191 GLN A CA 1
ATOM 1535 C C . GLN A 1 191 ? 13.257 -7.662 -9.007 1.00 86.25 191 GLN A C 1
ATOM 1537 O O . GLN A 1 191 ? 13.480 -7.854 -10.207 1.00 86.25 191 GLN A O 1
ATOM 1542 N N . PHE A 1 192 ? 12.557 -6.622 -8.561 1.00 85.12 192 PHE A N 1
ATOM 1543 C CA . PHE A 1 192 ? 11.907 -5.588 -9.377 1.00 85.12 192 PHE A CA 1
ATOM 1544 C C . PHE A 1 192 ? 12.525 -4.213 -9.128 1.00 85.12 192 PHE A C 1
ATOM 1546 O O . PHE A 1 192 ? 12.634 -3.412 -10.056 1.00 85.12 192 PHE A O 1
ATOM 1553 N N . TYR A 1 193 ? 12.969 -3.960 -7.897 1.00 89.06 193 TYR A N 1
ATOM 1554 C CA . TYR A 1 193 ? 13.500 -2.672 -7.464 1.00 89.06 193 TYR A CA 1
ATOM 1555 C C . TYR A 1 193 ? 14.887 -2.829 -6.845 1.00 89.06 193 TYR A C 1
ATOM 1557 O O . TYR A 1 193 ? 15.148 -3.765 -6.082 1.00 89.06 193 TYR A O 1
ATOM 1565 N N . GLY A 1 194 ? 15.779 -1.900 -7.186 1.00 87.19 194 GLY A N 1
ATOM 1566 C CA . GLY A 1 194 ? 17.102 -1.801 -6.580 1.00 87.19 194 GLY A CA 1
ATOM 1567 C C . GLY A 1 194 ? 17.077 -1.095 -5.221 1.00 87.19 194 GLY A C 1
ATOM 1568 O O . GLY A 1 194 ? 16.085 -0.481 -4.824 1.00 87.19 194 GLY A O 1
ATOM 1569 N N . VAL A 1 195 ? 18.217 -1.125 -4.526 1.00 89.56 195 VAL A N 1
ATOM 1570 C CA . VAL A 1 195 ? 18.394 -0.467 -3.217 1.00 89.56 195 VAL A CA 1
ATOM 1571 C C . VAL A 1 195 ? 18.074 1.030 -3.266 1.00 89.56 195 VAL A C 1
ATOM 1573 O O . VAL A 1 195 ? 17.501 1.571 -2.329 1.00 89.56 195 VAL A O 1
ATOM 1576 N N . THR A 1 196 ? 18.358 1.708 -4.381 1.00 89.12 196 THR A N 1
ATOM 1577 C CA . THR A 1 196 ? 18.080 3.141 -4.541 1.00 89.12 196 THR A CA 1
ATOM 1578 C C . THR A 1 196 ? 16.583 3.457 -4.489 1.00 89.12 196 THR A C 1
ATOM 1580 O O . THR A 1 196 ? 16.196 4.448 -3.871 1.00 89.12 196 THR A O 1
ATOM 1583 N N . ASP A 1 197 ? 15.728 2.630 -5.099 1.00 89.75 197 ASP A N 1
ATOM 1584 C CA . ASP A 1 197 ? 14.272 2.822 -5.048 1.00 89.75 197 ASP A CA 1
ATOM 1585 C C . ASP A 1 197 ? 13.730 2.589 -3.639 1.00 89.75 197 ASP A C 1
ATOM 1587 O O . ASP A 1 197 ? 12.910 3.369 -3.147 1.00 89.75 197 ASP A O 1
ATOM 1591 N N . VAL A 1 198 ? 14.216 1.536 -2.980 1.00 93.81 198 VAL A N 1
ATOM 1592 C CA . VAL A 1 198 ? 13.837 1.222 -1.602 1.00 93.81 198 VAL A CA 1
ATOM 1593 C C . VAL A 1 198 ? 14.269 2.341 -0.668 1.00 93.81 198 VAL A C 1
ATOM 1595 O O . VAL A 1 198 ? 13.451 2.818 0.106 1.00 93.81 198 VAL A O 1
ATOM 1598 N N . ASN A 1 199 ? 15.493 2.851 -0.808 1.00 93.62 199 ASN A N 1
ATOM 1599 C CA . ASN A 1 199 ? 16.005 3.959 -0.005 1.00 93.62 199 ASN A CA 1
ATOM 1600 C C . ASN A 1 199 ? 15.159 5.227 -0.148 1.00 93.62 199 ASN A C 1
ATOM 1602 O O . ASN A 1 199 ? 14.907 5.891 0.856 1.00 93.62 199 ASN A O 1
ATOM 1606 N N . LYS A 1 200 ? 14.664 5.545 -1.355 1.00 91.38 200 LYS A N 1
ATOM 1607 C CA . LYS A 1 200 ? 13.714 6.657 -1.552 1.00 91.38 200 LYS A CA 1
ATOM 1608 C C . LYS A 1 200 ? 12.456 6.463 -0.701 1.00 91.38 200 LYS A C 1
ATOM 1610 O O . LYS A 1 200 ? 12.014 7.396 -0.037 1.00 91.38 200 LYS A O 1
ATOM 1615 N N . SER A 1 201 ? 11.885 5.260 -0.702 1.00 92.31 201 SER A N 1
ATOM 1616 C CA . SER A 1 201 ? 10.710 4.954 0.119 1.00 92.31 201 SER A CA 1
ATOM 1617 C C . SER A 1 201 ? 11.037 4.895 1.615 1.00 92.31 201 SER A C 1
ATOM 1619 O O . SER A 1 201 ? 10.246 5.386 2.415 1.00 92.31 201 SER A O 1
ATOM 1621 N N . SER A 1 202 ? 12.218 4.405 1.996 1.00 92.38 202 SER A N 1
ATOM 1622 C CA . SER A 1 202 ? 12.696 4.395 3.380 1.00 92.38 202 SER A CA 1
ATOM 1623 C C . SER A 1 202 ? 12.848 5.802 3.947 1.00 92.38 202 SER A C 1
ATOM 1625 O O . SER A 1 202 ? 12.420 6.060 5.066 1.00 92.38 202 SER A O 1
ATOM 1627 N N . LEU A 1 203 ? 13.374 6.739 3.156 1.00 89.94 203 LEU A N 1
ATOM 1628 C CA . LEU A 1 203 ? 13.489 8.146 3.544 1.00 89.94 203 LEU A CA 1
ATOM 1629 C C . LEU A 1 203 ? 12.120 8.783 3.804 1.00 89.94 203 LEU A C 1
ATOM 1631 O O . LEU A 1 203 ? 11.964 9.525 4.766 1.00 89.94 203 LEU A O 1
ATOM 1635 N N . ILE A 1 204 ? 11.113 8.467 2.985 1.00 87.38 204 ILE A N 1
ATOM 1636 C CA . ILE A 1 204 ? 9.749 8.984 3.174 1.00 87.38 204 ILE A CA 1
ATOM 1637 C C . ILE A 1 204 ? 9.128 8.414 4.458 1.00 87.38 204 ILE A C 1
ATOM 1639 O O . ILE A 1 204 ? 8.546 9.158 5.246 1.00 87.38 204 ILE A O 1
ATOM 1643 N N . GLN A 1 205 ? 9.257 7.103 4.668 1.00 86.94 205 GLN A N 1
ATOM 1644 C CA . GLN A 1 205 ? 8.567 6.391 5.747 1.00 86.94 205 GLN A CA 1
ATOM 1645 C C . GLN A 1 205 ? 9.280 6.520 7.099 1.00 86.94 205 GLN A C 1
ATOM 1647 O O . GLN A 1 205 ? 8.643 6.774 8.120 1.00 86.94 205 GLN A O 1
ATOM 1652 N N . TRP A 1 206 ? 10.607 6.388 7.110 1.00 87.38 206 TRP A N 1
ATOM 1653 C CA . TRP A 1 206 ? 11.425 6.352 8.323 1.00 87.38 206 TRP A CA 1
ATOM 1654 C C . TRP A 1 206 ? 12.422 7.517 8.452 1.00 87.38 206 TRP A C 1
ATOM 1656 O O . TRP A 1 206 ? 13.199 7.550 9.403 1.00 87.38 206 TRP A O 1
ATOM 1666 N N . GLY A 1 207 ? 12.438 8.473 7.517 1.00 85.88 207 GLY A N 1
ATOM 1667 C CA . GLY A 1 207 ? 13.315 9.658 7.574 1.00 85.88 207 GLY A CA 1
ATOM 1668 C C . GLY A 1 207 ? 14.777 9.402 7.233 1.00 85.88 207 GLY A C 1
ATOM 1669 O O . GLY A 1 207 ? 15.600 10.310 7.282 1.00 85.88 207 GLY A O 1
ATOM 1670 N N . SER A 1 208 ? 15.130 8.164 6.899 1.00 89.38 208 SER A N 1
ATOM 1671 C CA . SER A 1 208 ? 16.510 7.749 6.635 1.00 89.38 208 SER A CA 1
ATOM 1672 C C . SER A 1 208 ? 16.550 6.409 5.900 1.00 89.38 208 SER A C 1
ATOM 1674 O O . SER A 1 208 ? 15.531 5.744 5.698 1.00 89.38 208 SER A O 1
ATOM 1676 N N . VAL A 1 209 ? 17.744 6.024 5.454 1.00 92.38 209 VAL A N 1
ATOM 1677 C CA . VAL A 1 209 ? 17.977 4.726 4.821 1.00 92.38 209 VAL A CA 1
ATOM 1678 C C . VAL A 1 209 ? 17.923 3.636 5.885 1.00 92.38 209 VAL A C 1
ATOM 1680 O O . VAL A 1 209 ? 18.758 3.598 6.785 1.00 92.38 209 VAL A O 1
ATOM 1683 N N . ALA A 1 210 ? 16.940 2.746 5.770 1.00 92.50 210 ALA A N 1
ATOM 1684 C CA . ALA A 1 210 ? 16.812 1.619 6.675 1.00 92.50 210 ALA A CA 1
ATOM 1685 C C . ALA A 1 210 ? 17.881 0.540 6.393 1.00 92.50 210 ALA A C 1
ATOM 1687 O O . ALA A 1 210 ? 18.263 0.353 5.235 1.00 92.50 210 ALA A O 1
ATOM 1688 N N . PRO A 1 211 ? 18.350 -0.200 7.415 1.00 94.88 211 PRO A N 1
ATOM 1689 C CA . PRO A 1 211 ? 19.293 -1.301 7.225 1.00 94.88 211 PRO A CA 1
ATOM 1690 C C . PRO A 1 211 ? 18.709 -2.446 6.375 1.00 94.88 211 PRO A C 1
ATOM 1692 O O . PRO A 1 211 ? 17.508 -2.715 6.433 1.00 94.88 211 PRO A O 1
ATOM 1695 N N . ASP A 1 212 ? 19.554 -3.169 5.628 1.00 95.00 212 ASP A N 1
ATOM 1696 C CA . ASP A 1 212 ? 19.123 -4.235 4.697 1.00 95.00 212 ASP A CA 1
ATOM 1697 C C . ASP A 1 212 ? 18.328 -5.356 5.388 1.00 95.00 212 ASP A C 1
ATOM 1699 O O . ASP A 1 212 ? 17.304 -5.800 4.873 1.00 95.00 212 ASP A O 1
ATOM 1703 N N . ASN A 1 213 ? 18.733 -5.770 6.592 1.00 95.88 213 ASN A N 1
ATOM 1704 C CA . ASN A 1 213 ? 18.007 -6.782 7.365 1.00 95.88 213 ASN A CA 1
ATOM 1705 C C . ASN A 1 213 ? 16.577 -6.335 7.716 1.00 95.88 213 ASN A C 1
ATOM 1707 O O . ASN A 1 213 ? 15.643 -7.134 7.646 1.00 95.88 213 ASN A O 1
ATOM 1711 N N . PHE A 1 214 ? 16.388 -5.056 8.043 1.00 95.25 214 PHE A N 1
ATOM 1712 C CA . PHE A 1 214 ? 15.067 -4.491 8.293 1.00 95.25 214 PHE A CA 1
ATOM 1713 C C . PHE A 1 214 ? 14.244 -4.399 7.004 1.00 95.25 214 PHE A C 1
ATOM 1715 O O . PHE A 1 214 ? 13.077 -4.779 7.004 1.00 95.25 214 PHE A O 1
ATOM 1722 N N . ILE A 1 215 ? 14.853 -3.982 5.888 1.00 96.06 215 ILE A N 1
ATOM 1723 C CA . ILE A 1 215 ? 14.198 -3.976 4.569 1.00 96.06 215 ILE A CA 1
ATOM 1724 C C . ILE A 1 215 ? 13.693 -5.380 4.209 1.00 96.06 215 ILE A C 1
ATOM 1726 O O . ILE A 1 215 ? 12.557 -5.522 3.754 1.00 96.06 215 ILE A O 1
ATOM 1730 N N . ARG A 1 216 ? 14.501 -6.423 4.441 1.00 96.88 216 ARG A N 1
ATOM 1731 C CA . ARG A 1 216 ? 14.107 -7.820 4.195 1.00 96.88 216 ARG A CA 1
ATOM 1732 C C . ARG A 1 216 ? 12.958 -8.268 5.096 1.00 96.88 216 ARG A C 1
ATOM 1734 O O . ARG A 1 216 ? 12.006 -8.842 4.576 1.00 96.88 216 ARG A O 1
ATOM 1741 N N . LYS A 1 217 ? 12.982 -7.924 6.392 1.00 96.81 217 LYS A N 1
ATOM 1742 C CA . LYS A 1 217 ? 11.837 -8.157 7.294 1.00 96.81 217 LYS A CA 1
ATOM 1743 C C . LYS A 1 217 ? 10.568 -7.495 6.748 1.00 96.81 217 LYS A C 1
ATOM 1745 O O . LYS A 1 217 ? 9.548 -8.157 6.595 1.00 96.81 217 LYS A O 1
ATOM 1750 N N . VAL A 1 218 ? 10.638 -6.209 6.393 1.00 96.62 218 VAL A N 1
ATOM 1751 C CA . VAL A 1 218 ? 9.489 -5.461 5.854 1.00 96.62 218 VAL A CA 1
ATOM 1752 C C . VAL A 1 218 ? 8.980 -6.087 4.553 1.00 96.62 218 VAL A C 1
ATOM 1754 O O . VAL A 1 218 ? 7.772 -6.221 4.382 1.00 96.62 218 VAL A O 1
ATOM 1757 N N . LYS A 1 219 ? 9.869 -6.518 3.649 1.00 97.50 219 LYS A N 1
ATOM 1758 C CA . LYS A 1 219 ? 9.498 -7.247 2.425 1.00 97.50 219 LYS A CA 1
ATOM 1759 C C . LYS A 1 219 ? 8.691 -8.510 2.737 1.00 97.50 219 LYS A C 1
ATOM 1761 O O . LYS A 1 219 ? 7.648 -8.729 2.117 1.00 97.50 219 LYS A O 1
ATOM 1766 N N . GLU A 1 220 ? 9.160 -9.330 3.674 1.00 98.12 220 GLU A N 1
ATOM 1767 C CA . GLU A 1 220 ? 8.490 -10.573 4.072 1.00 98.12 220 GLU A CA 1
ATOM 1768 C C . GLU A 1 220 ? 7.127 -10.304 4.718 1.00 98.12 220 GLU A C 1
ATOM 1770 O O . GLU A 1 220 ? 6.128 -10.909 4.322 1.00 98.12 220 GLU A O 1
ATOM 1775 N N . ASP A 1 221 ? 7.067 -9.361 5.657 1.00 98.25 221 ASP A N 1
ATOM 1776 C CA . ASP A 1 221 ? 5.841 -9.022 6.379 1.00 98.25 221 ASP A CA 1
ATOM 1777 C C . ASP A 1 221 ? 4.792 -8.381 5.462 1.00 98.25 221 ASP A C 1
ATOM 1779 O O . ASP A 1 221 ? 3.612 -8.735 5.523 1.00 98.25 221 ASP A O 1
ATOM 1783 N N . LEU A 1 222 ? 5.201 -7.493 4.549 1.00 98.38 222 LEU A N 1
ATOM 1784 C CA . LEU A 1 222 ? 4.305 -6.933 3.535 1.00 98.38 222 LEU A CA 1
ATOM 1785 C C . LEU A 1 222 ? 3.780 -8.010 2.590 1.00 98.38 222 LEU A C 1
ATOM 1787 O O . LEU A 1 222 ? 2.589 -8.026 2.291 1.00 98.38 222 LEU A O 1
ATOM 1791 N N . SER A 1 223 ? 4.644 -8.920 2.134 1.00 98.25 223 SER A N 1
ATOM 1792 C CA . SER A 1 223 ? 4.234 -10.010 1.240 1.00 98.25 223 SER A CA 1
ATOM 1793 C C . SER A 1 223 ? 3.196 -10.912 1.913 1.00 98.25 223 SER A C 1
ATOM 1795 O O . SER A 1 223 ? 2.180 -11.240 1.298 1.00 98.25 223 SER A O 1
ATOM 1797 N N . LYS A 1 224 ? 3.403 -11.253 3.194 1.00 98.44 224 LYS A N 1
ATOM 1798 C CA . LYS A 1 224 ? 2.418 -11.984 4.009 1.00 98.44 224 LYS A CA 1
ATOM 1799 C C . LYS A 1 224 ? 1.116 -11.205 4.161 1.00 98.44 224 LYS A C 1
ATOM 1801 O O . LYS A 1 224 ? 0.054 -11.767 3.920 1.00 98.44 224 LYS A O 1
ATOM 1806 N N . SER A 1 225 ? 1.201 -9.911 4.466 1.00 98.56 225 SER A N 1
ATOM 1807 C CA . SER A 1 225 ? 0.024 -9.047 4.619 1.00 98.56 225 SER A CA 1
ATOM 1808 C C . SER A 1 225 ? -0.823 -9.015 3.348 1.00 98.56 225 SER A C 1
ATOM 1810 O O . SER A 1 225 ? -2.045 -9.110 3.418 1.00 98.56 225 SER A O 1
ATOM 1812 N N . VAL A 1 226 ? -0.181 -8.934 2.175 1.00 97.94 226 VAL A N 1
ATOM 1813 C CA . VAL A 1 226 ? -0.876 -9.015 0.884 1.00 97.94 226 VAL A CA 1
ATOM 1814 C C . VAL A 1 226 ? -1.567 -10.357 0.721 1.00 97.94 226 VAL A C 1
ATOM 1816 O O . VAL A 1 226 ? -2.764 -10.365 0.457 1.00 97.94 226 VAL A O 1
ATOM 1819 N N . ILE A 1 227 ? -0.855 -11.467 0.925 1.00 97.31 227 ILE A N 1
ATOM 1820 C CA . ILE A 1 227 ? -1.408 -12.825 0.785 1.00 97.31 227 ILE A CA 1
ATOM 1821 C C . ILE A 1 227 ? -2.612 -13.047 1.711 1.00 97.31 227 ILE A C 1
ATOM 1823 O O . ILE A 1 227 ? -3.585 -13.680 1.307 1.00 97.31 227 ILE A O 1
ATOM 1827 N N . ASN A 1 228 ? -2.543 -12.536 2.939 1.00 98.06 228 ASN A N 1
ATOM 1828 C CA . ASN A 1 228 ? -3.544 -12.768 3.975 1.00 98.06 228 ASN A CA 1
ATOM 1829 C C . ASN A 1 228 ? -4.720 -11.788 3.930 1.00 98.06 228 ASN A C 1
ATOM 1831 O O . ASN A 1 228 ? -5.700 -12.001 4.645 1.00 98.06 228 ASN A O 1
ATOM 1835 N N . SER A 1 229 ? -4.631 -10.701 3.159 1.00 98.06 229 SER A N 1
ATOM 1836 C CA . SER A 1 229 ? -5.683 -9.681 3.130 1.00 98.06 229 SER A CA 1
ATOM 1837 C C . SER A 1 229 ? -6.995 -10.202 2.549 1.00 98.06 229 SER A C 1
ATOM 1839 O O . SER A 1 229 ? -6.979 -10.969 1.588 1.00 98.06 229 SER A O 1
ATOM 1841 N N . ASP A 1 230 ? -8.128 -9.785 3.122 1.00 98.19 230 ASP A N 1
ATOM 1842 C CA . ASP A 1 230 ? -9.449 -10.082 2.543 1.00 98.19 230 ASP A CA 1
ATOM 1843 C C . ASP A 1 230 ? -9.772 -9.097 1.426 1.00 98.19 230 ASP A C 1
ATOM 1845 O O . ASP A 1 230 ? -10.269 -9.485 0.374 1.00 98.19 230 ASP A O 1
ATOM 1849 N N . ILE A 1 231 ? -9.468 -7.817 1.657 1.00 98.25 231 ILE A N 1
ATOM 1850 C CA . ILE A 1 231 ? -9.711 -6.742 0.703 1.00 98.25 231 ILE A CA 1
ATOM 1851 C C . ILE A 1 231 ? -8.384 -6.050 0.393 1.00 98.25 231 ILE A C 1
ATOM 1853 O O . ILE A 1 231 ? -7.687 -5.556 1.285 1.00 98.25 231 ILE A O 1
ATOM 1857 N N . LEU A 1 232 ? -8.055 -5.987 -0.893 1.00 97.62 232 LEU A N 1
ATOM 1858 C CA . LEU A 1 232 ? -6.802 -5.462 -1.409 1.00 97.62 232 LEU A CA 1
ATOM 1859 C C . LEU A 1 232 ? -7.073 -4.293 -2.363 1.00 97.62 232 LEU A C 1
ATOM 1861 O O . LEU A 1 232 ? -7.549 -4.459 -3.489 1.00 97.62 232 LEU A O 1
ATOM 1865 N N . GLY A 1 233 ? -6.758 -3.081 -1.910 1.00 96.19 233 GLY A N 1
ATOM 1866 C CA . GLY A 1 233 ? -6.884 -1.859 -2.699 1.00 96.19 233 GLY A CA 1
ATOM 1867 C C . GLY A 1 233 ? -5.637 -1.591 -3.536 1.00 96.19 233 GLY A C 1
ATOM 1868 O O . GLY A 1 233 ? -4.606 -1.204 -2.992 1.00 96.19 233 GLY A O 1
ATOM 1869 N N . PHE A 1 234 ? -5.710 -1.737 -4.856 1.00 93.25 234 PHE A N 1
ATOM 1870 C CA . PHE A 1 234 ? -4.598 -1.404 -5.753 1.00 93.25 234 PHE A CA 1
ATOM 1871 C C . PHE A 1 234 ? -5.099 -1.008 -7.139 1.00 93.25 234 PHE A C 1
ATOM 1873 O O . PHE A 1 234 ? -6.181 -1.403 -7.580 1.00 93.25 234 PHE A O 1
ATOM 1880 N N . LYS A 1 235 ? -4.309 -0.192 -7.842 1.00 86.00 235 LYS A N 1
ATOM 1881 C CA . LYS A 1 235 ? -4.670 0.270 -9.183 1.00 86.00 235 LYS A CA 1
ATOM 1882 C C . LYS A 1 235 ? -4.605 -0.912 -10.159 1.00 86.00 235 LYS A C 1
ATOM 1884 O O . LYS A 1 235 ? -3.542 -1.491 -10.371 1.00 86.00 235 LYS A O 1
ATOM 1889 N N . SER A 1 236 ? -5.734 -1.260 -10.774 1.00 70.69 236 SER A N 1
ATOM 1890 C CA . SER A 1 236 ? -5.747 -2.171 -11.921 1.00 70.69 236 SER A CA 1
ATOM 1891 C C . SER A 1 236 ? -5.083 -1.503 -13.128 1.00 70.69 236 SER A C 1
ATOM 1893 O O . SER A 1 236 ? -5.085 -0.277 -13.258 1.00 70.69 236 SER A O 1
ATOM 1895 N N . ARG A 1 237 ? -4.532 -2.294 -14.054 1.00 66.19 237 ARG A N 1
ATOM 1896 C CA . ARG A 1 237 ? -3.800 -1.761 -15.217 1.00 66.19 237 ARG A CA 1
ATOM 1897 C C . ARG A 1 237 ? -4.670 -1.026 -16.259 1.00 66.19 237 ARG A C 1
ATOM 1899 O O . ARG A 1 237 ? -4.143 -0.691 -17.308 1.00 66.19 237 ARG A O 1
ATOM 1906 N N . VAL A 1 238 ? -5.944 -0.699 -15.962 1.00 59.16 238 VAL A N 1
ATOM 1907 C CA . VAL A 1 238 ? -6.975 -0.127 -16.884 1.00 59.16 238 VAL A CA 1
ATOM 1908 C C . VAL A 1 238 ? -6.529 1.135 -17.598 1.00 59.16 238 VAL A C 1
ATOM 1910 O O . VAL A 1 238 ? -6.996 1.425 -18.690 1.00 59.16 238 VAL A O 1
ATOM 1913 N N . THR A 1 239 ? -5.597 1.873 -17.014 1.00 63.56 239 THR A N 1
ATOM 1914 C CA . THR A 1 239 ? -5.056 3.085 -17.621 1.00 63.56 239 THR A CA 1
ATOM 1915 C C . THR A 1 239 ? -3.545 3.093 -17.475 1.00 63.56 239 THR A C 1
ATOM 1917 O O . THR A 1 239 ? -3.019 3.540 -16.444 1.00 63.56 239 THR A O 1
ATOM 1920 N N . PHE A 1 240 ? -2.848 2.590 -18.499 1.00 66.25 240 PHE A N 1
ATOM 1921 C CA . PHE A 1 240 ? -1.400 2.718 -18.579 1.00 66.25 240 PHE A CA 1
ATOM 1922 C C . PHE A 1 240 ? -1.043 4.198 -18.742 1.00 66.25 240 PHE A C 1
ATOM 1924 O O . PHE A 1 240 ? -1.309 4.831 -19.760 1.00 66.25 240 PHE A O 1
ATOM 1931 N N . LYS A 1 241 ? -0.467 4.774 -17.691 1.00 69.38 241 LYS A N 1
ATOM 1932 C CA . LYS A 1 241 ? 0.092 6.129 -17.712 1.00 69.38 241 LYS A CA 1
ATOM 1933 C C . LYS A 1 241 ? 1.605 6.062 -17.886 1.00 69.38 241 LYS A C 1
ATOM 1935 O O . LYS A 1 241 ? 2.254 5.289 -17.187 1.00 69.38 241 LYS A O 1
ATOM 1940 N N . VAL A 1 242 ? 2.143 6.878 -18.794 1.00 67.56 242 VAL A N 1
ATOM 1941 C CA . VAL A 1 242 ? 3.577 6.903 -19.157 1.00 67.56 242 VAL A CA 1
ATOM 1942 C C . VAL A 1 242 ? 4.358 7.991 -18.399 1.00 67.56 242 VAL A C 1
ATOM 1944 O O . VAL A 1 242 ? 5.555 8.164 -18.615 1.00 67.56 242 VAL A O 1
ATOM 1947 N N . ASP A 1 243 ? 3.702 8.745 -17.513 1.00 75.88 243 ASP A N 1
ATOM 1948 C CA . ASP A 1 243 ? 4.391 9.641 -16.580 1.00 75.88 243 ASP A CA 1
ATOM 1949 C C . ASP A 1 243 ? 5.088 8.849 -15.451 1.00 75.88 243 ASP A C 1
ATOM 1951 O O . ASP A 1 243 ? 4.815 7.664 -15.244 1.00 75.88 243 ASP A O 1
ATOM 1955 N N . SER A 1 244 ? 6.028 9.481 -14.737 1.00 69.19 244 SER A N 1
ATOM 1956 C CA . SER A 1 244 ? 6.892 8.804 -13.751 1.00 69.19 244 SER A CA 1
ATOM 1957 C C . SER A 1 244 ? 6.111 8.113 -12.637 1.00 69.19 244 SER A C 1
ATOM 1959 O O . SER A 1 244 ? 6.406 6.965 -12.292 1.00 69.19 244 SER A O 1
ATOM 1961 N N . LEU A 1 245 ? 5.084 8.776 -12.106 1.00 76.25 245 LEU A N 1
ATOM 1962 C CA . LEU A 1 245 ? 4.216 8.209 -11.079 1.00 76.25 245 LEU A CA 1
ATOM 1963 C C . LEU A 1 245 ? 3.325 7.108 -11.664 1.00 76.25 245 LEU A C 1
ATOM 1965 O O . LEU A 1 245 ? 3.169 6.046 -11.066 1.00 76.25 245 LEU A O 1
ATOM 1969 N N . GLY A 1 246 ? 2.808 7.332 -12.867 1.00 75.81 246 GLY A N 1
ATOM 1970 C CA . GLY A 1 246 ? 1.996 6.403 -13.630 1.00 75.81 246 GLY A CA 1
ATOM 1971 C C . GLY A 1 246 ? 2.690 5.070 -13.864 1.00 75.81 246 GLY A C 1
ATOM 1972 O O . GLY A 1 246 ? 2.089 4.033 -13.601 1.00 75.81 246 GLY A O 1
ATOM 1973 N N . VAL A 1 247 ? 3.959 5.080 -14.279 1.00 76.25 247 VAL A N 1
ATOM 1974 C CA . VAL A 1 247 ? 4.753 3.856 -14.480 1.00 76.25 247 VAL A CA 1
ATOM 1975 C C . VAL A 1 247 ? 4.887 3.065 -13.179 1.00 76.25 247 VAL A C 1
ATOM 1977 O O . VAL A 1 247 ? 4.720 1.843 -13.176 1.00 76.25 247 VAL A O 1
ATOM 1980 N N . LEU A 1 248 ? 5.141 3.752 -12.064 1.00 79.75 248 LEU A N 1
ATOM 1981 C CA . LEU A 1 248 ? 5.238 3.112 -10.756 1.00 79.75 248 LEU A CA 1
ATOM 1982 C C . LEU A 1 248 ? 3.890 2.539 -10.299 1.00 79.75 248 LEU A C 1
ATOM 1984 O O . LEU A 1 248 ? 3.837 1.394 -9.853 1.00 79.75 248 LEU A O 1
ATOM 1988 N N . ASP A 1 249 ? 2.793 3.268 -10.476 1.00 80.50 249 ASP A N 1
ATOM 1989 C CA . ASP A 1 249 ? 1.460 2.770 -10.130 1.00 80.50 249 ASP A CA 1
ATOM 1990 C C . ASP A 1 24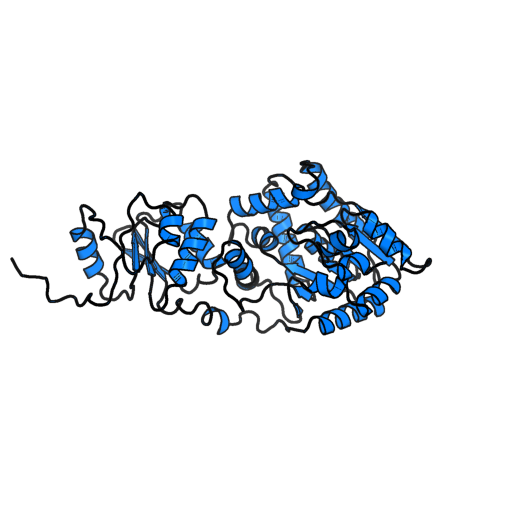9 ? 1.043 1.585 -11.019 1.00 80.50 249 ASP A C 1
ATOM 1992 O O . ASP A 1 249 ? 0.449 0.622 -10.532 1.00 80.50 249 ASP A O 1
ATOM 1996 N N . ASN A 1 250 ? 1.393 1.600 -12.310 1.00 76.75 250 ASN A N 1
ATOM 1997 C CA . ASN A 1 250 ? 1.116 0.483 -13.223 1.00 76.75 250 ASN A CA 1
ATOM 1998 C C . ASN A 1 250 ? 1.902 -0.776 -12.821 1.00 76.75 250 ASN A C 1
ATOM 2000 O O . ASN A 1 250 ? 1.433 -1.896 -13.037 1.00 76.75 250 ASN A O 1
ATOM 2004 N N . SER A 1 251 ? 3.080 -0.594 -12.216 1.00 84.12 251 SER A N 1
ATOM 2005 C CA . SER A 1 251 ? 3.932 -1.700 -11.782 1.00 84.12 251 SER A CA 1
ATOM 2006 C C . SER A 1 251 ? 3.438 -2.433 -10.538 1.00 84.12 251 SER A C 1
ATOM 2008 O O . SER A 1 251 ? 3.907 -3.543 -10.278 1.00 84.12 251 SER A O 1
ATOM 2010 N N . VAL A 1 252 ? 2.452 -1.877 -9.817 1.00 90.00 252 VAL A N 1
ATOM 2011 C CA . VAL A 1 252 ? 1.862 -2.532 -8.641 1.00 90.00 252 VAL A CA 1
ATOM 2012 C C . VAL A 1 252 ? 1.348 -3.918 -9.011 1.00 90.00 252 VAL A C 1
ATOM 2014 O O . VAL A 1 252 ? 1.786 -4.917 -8.446 1.00 90.00 252 VAL A O 1
ATOM 2017 N N . PHE A 1 253 ? 0.484 -3.995 -10.025 1.00 87.00 253 PHE A N 1
ATOM 2018 C CA . PHE A 1 253 ? -0.057 -5.274 -10.481 1.00 87.00 253 PHE A CA 1
ATOM 2019 C C . PHE A 1 253 ? 1.029 -6.218 -11.012 1.00 87.00 253 PHE A C 1
ATOM 2021 O O . PHE A 1 253 ? 0.976 -7.410 -10.724 1.00 87.00 253 PHE A O 1
ATOM 2028 N N . SER A 1 254 ? 2.022 -5.705 -11.757 1.00 82.56 254 SER A N 1
ATOM 2029 C CA . SER A 1 254 ? 3.155 -6.508 -12.252 1.00 82.56 254 SER A CA 1
ATOM 2030 C C . SER A 1 254 ? 3.871 -7.218 -11.116 1.00 82.56 254 SER A C 1
ATOM 2032 O O . SER A 1 254 ? 4.071 -8.427 -11.175 1.00 82.56 254 SER A O 1
ATOM 2034 N N . CYS A 1 255 ? 4.229 -6.455 -10.084 1.00 88.56 255 CYS A N 1
ATOM 2035 C CA . CYS A 1 255 ? 4.974 -6.940 -8.937 1.00 88.56 255 CYS A CA 1
ATOM 2036 C C . CYS A 1 255 ? 4.152 -7.979 -8.166 1.00 88.56 255 CYS A C 1
ATOM 2038 O O . CYS A 1 255 ? 4.595 -9.115 -8.002 1.00 88.56 255 CYS A O 1
ATOM 2040 N N . LEU A 1 256 ? 2.915 -7.637 -7.784 1.00 91.25 256 LEU A N 1
ATOM 2041 C CA . LEU A 1 256 ? 2.047 -8.534 -7.014 1.00 91.25 256 LEU A CA 1
ATOM 2042 C C . LEU A 1 256 ? 1.764 -9.850 -7.745 1.00 91.25 256 LEU A C 1
ATOM 2044 O O . LEU A 1 256 ? 1.798 -10.921 -7.137 1.00 91.25 256 LEU A O 1
ATOM 2048 N N . SER A 1 257 ? 1.503 -9.779 -9.051 1.00 85.94 257 SER A N 1
ATOM 2049 C CA . SER A 1 257 ? 1.232 -10.964 -9.854 1.00 85.94 257 SER A CA 1
ATOM 2050 C C . SER A 1 257 ? 2.472 -11.826 -10.056 1.00 85.94 257 SER A C 1
ATOM 2052 O O . SER A 1 257 ? 2.393 -13.035 -9.858 1.00 85.94 257 SER A O 1
ATOM 2054 N N . ALA A 1 258 ? 3.594 -11.242 -10.472 1.00 84.12 258 ALA A N 1
ATOM 2055 C CA . ALA A 1 258 ? 4.793 -12.011 -10.786 1.00 84.12 258 ALA A CA 1
ATOM 2056 C C . ALA A 1 258 ? 5.413 -12.642 -9.530 1.00 84.12 258 ALA A C 1
ATOM 2058 O O . ALA A 1 258 ? 5.997 -13.719 -9.598 1.00 84.12 258 ALA A O 1
ATOM 2059 N N . MET A 1 259 ? 5.210 -12.021 -8.367 1.00 88.31 259 MET A N 1
ATOM 2060 C CA . MET A 1 259 ? 5.569 -12.591 -7.068 1.00 88.31 259 MET A CA 1
ATOM 2061 C C . MET A 1 259 ? 4.506 -13.545 -6.502 1.00 88.31 259 MET A C 1
ATOM 2063 O O . MET A 1 259 ? 4.650 -14.024 -5.380 1.00 88.31 259 MET A O 1
ATOM 2067 N N . SER A 1 260 ? 3.445 -13.845 -7.262 1.00 90.50 260 SER A N 1
ATOM 2068 C CA . SER A 1 260 ? 2.372 -14.764 -6.867 1.00 90.50 260 SER A CA 1
ATOM 2069 C C . SER A 1 260 ? 1.758 -14.423 -5.503 1.00 90.50 260 SER A C 1
ATOM 2071 O O . SER A 1 260 ? 1.525 -15.319 -4.689 1.00 90.50 260 SER A O 1
ATOM 2073 N N . LEU A 1 261 ? 1.521 -13.135 -5.232 1.00 93.50 261 LEU A N 1
ATOM 2074 C CA . LEU A 1 261 ? 0.972 -12.648 -3.957 1.00 93.50 261 LEU A CA 1
ATOM 2075 C C . LEU A 1 261 ? -0.557 -12.557 -3.945 1.00 93.50 261 LEU A C 1
ATOM 2077 O O . LEU A 1 261 ? -1.160 -12.485 -2.881 1.00 93.50 261 LEU A O 1
ATOM 2081 N N . LEU A 1 262 ? -1.172 -12.577 -5.124 1.00 92.69 262 LEU A N 1
ATOM 2082 C CA . LEU A 1 262 ? -2.618 -12.552 -5.311 1.00 92.69 262 LEU A CA 1
ATOM 2083 C C . LEU A 1 262 ? -3.204 -13.955 -5.054 1.00 92.69 262 LEU A C 1
ATOM 2085 O O . LEU A 1 262 ? -2.645 -14.963 -5.506 1.00 92.69 262 LEU A O 1
ATOM 2089 N N . ARG A 1 263 ? -4.305 -14.035 -4.301 1.00 90.94 263 ARG A N 1
ATOM 2090 C CA . ARG A 1 263 ? -4.934 -15.286 -3.842 1.00 90.94 263 ARG A CA 1
ATOM 2091 C C . ARG A 1 263 ? -6.417 -15.342 -4.187 1.00 90.94 263 ARG A C 1
ATOM 2093 O O . ARG A 1 263 ? -7.081 -14.321 -4.310 1.00 90.94 263 ARG A O 1
ATOM 2100 N N . SER A 1 264 ? -6.926 -16.567 -4.311 1.00 89.88 264 SER A N 1
ATOM 2101 C CA . SER A 1 264 ? -8.357 -16.812 -4.480 1.00 89.88 264 SER A CA 1
ATOM 2102 C C . SER A 1 264 ? -9.143 -16.397 -3.246 1.00 89.88 264 SER A C 1
ATOM 2104 O O . SER A 1 264 ? -8.717 -16.683 -2.129 1.00 89.88 264 SER A O 1
ATOM 2106 N N . GLY A 1 265 ? -10.297 -15.764 -3.463 1.00 90.94 265 GLY A N 1
ATOM 2107 C CA . GLY A 1 265 ? -11.178 -15.284 -2.393 1.00 90.94 265 GLY A CA 1
ATOM 2108 C C . GLY A 1 265 ? -10.795 -13.916 -1.826 1.00 90.94 265 GLY A C 1
ATOM 2109 O O . GLY A 1 265 ? -11.488 -13.418 -0.944 1.00 90.94 265 GLY A O 1
ATOM 2110 N N . GLN A 1 266 ? -9.722 -13.297 -2.328 1.00 94.75 266 GLN A N 1
ATOM 2111 C CA . GLN A 1 266 ? -9.476 -11.882 -2.071 1.00 94.75 266 GLN A CA 1
ATOM 2112 C C . GLN A 1 266 ? -10.422 -11.028 -2.905 1.00 94.75 266 GLN A C 1
ATOM 2114 O O . GLN A 1 266 ? -10.818 -11.400 -4.012 1.00 94.75 266 GLN A O 1
ATOM 2119 N N . ILE A 1 267 ? -10.705 -9.841 -2.391 1.00 95.44 267 ILE A N 1
ATOM 2120 C CA . ILE A 1 267 ? -11.523 -8.835 -3.047 1.00 95.44 267 ILE A CA 1
ATOM 2121 C C . ILE A 1 267 ? -10.629 -7.682 -3.491 1.00 95.44 267 ILE A C 1
ATOM 2123 O O . ILE A 1 267 ? -9.922 -7.077 -2.683 1.00 95.44 267 ILE A O 1
ATOM 2127 N N . GLN A 1 268 ? -10.676 -7.334 -4.772 1.00 94.44 268 GLN A N 1
ATOM 2128 C CA . GLN A 1 268 ? -10.018 -6.147 -5.296 1.00 94.44 268 GLN A CA 1
ATOM 2129 C C . GLN A 1 268 ? -10.913 -4.920 -5.146 1.00 94.44 268 GLN A C 1
ATOM 2131 O O . GLN A 1 268 ? -12.061 -4.905 -5.593 1.00 94.44 268 GLN A O 1
ATOM 2136 N N . THR A 1 269 ? -10.319 -3.836 -4.652 1.00 94.94 269 THR A N 1
ATOM 2137 C CA . THR A 1 269 ? -10.910 -2.493 -4.676 1.00 94.94 269 THR A CA 1
ATOM 2138 C C . THR A 1 269 ? -9.906 -1.446 -5.181 1.00 94.94 269 THR A C 1
ATOM 2140 O O . THR A 1 269 ? -8.759 -1.747 -5.530 1.00 94.94 269 THR A O 1
ATOM 2143 N N . THR A 1 270 ? -10.340 -0.193 -5.266 1.00 93.06 270 THR A N 1
ATOM 2144 C CA . THR A 1 270 ? -9.503 0.958 -5.610 1.00 93.06 270 THR A CA 1
ATOM 2145 C C . THR A 1 270 ? -8.535 1.309 -4.469 1.00 93.06 270 THR A C 1
ATOM 2147 O O . THR A 1 270 ? -8.896 1.217 -3.295 1.00 93.06 270 THR A O 1
ATOM 2150 N N . PRO A 1 271 ? -7.312 1.800 -4.753 1.00 93.00 271 PRO A N 1
ATOM 2151 C CA . PRO A 1 271 ? -6.413 2.307 -3.709 1.00 93.00 271 PRO A CA 1
ATOM 2152 C C . PRO A 1 271 ? -6.986 3.537 -2.972 1.00 93.00 271 PRO A C 1
ATOM 2154 O O . PRO A 1 271 ? -6.498 3.914 -1.903 1.00 93.00 271 PRO A O 1
ATOM 2157 N N . ASN A 1 272 ? -8.041 4.155 -3.515 1.00 94.81 272 ASN A N 1
ATOM 2158 C CA . ASN A 1 272 ? -8.722 5.310 -2.933 1.00 94.81 272 ASN A CA 1
ATOM 2159 C C . ASN A 1 272 ? -9.909 4.953 -2.022 1.00 94.81 272 ASN A C 1
ATOM 2161 O O . ASN A 1 272 ? -10.527 5.866 -1.485 1.00 94.81 272 ASN A O 1
ATOM 2165 N N . ILE A 1 273 ? -10.177 3.666 -1.771 1.00 97.25 273 ILE A N 1
ATOM 2166 C CA . ILE A 1 273 ? -11.332 3.202 -0.978 1.00 97.25 273 ILE A CA 1
ATOM 2167 C C . ILE A 1 273 ? -11.409 3.847 0.413 1.00 97.25 273 ILE A C 1
ATOM 2169 O O . ILE A 1 273 ? -12.482 4.180 0.897 1.00 97.25 273 ILE A O 1
ATOM 2173 N N . HIS A 1 274 ? -10.259 4.117 1.030 1.00 97.88 274 HIS A N 1
ATOM 2174 C CA . HIS A 1 274 ? -10.168 4.807 2.316 1.00 97.88 274 HIS A CA 1
ATOM 2175 C C . HIS A 1 274 ? -10.859 6.179 2.353 1.00 97.88 274 HIS A C 1
ATOM 2177 O O . HIS A 1 274 ? -11.379 6.559 3.401 1.00 97.88 274 HIS A O 1
ATOM 2183 N N . PHE A 1 275 ? -10.882 6.930 1.246 1.00 97.19 275 PHE A N 1
ATOM 2184 C CA . PHE A 1 275 ? -11.581 8.215 1.188 1.00 97.19 275 PHE A CA 1
ATOM 2185 C C . PHE A 1 275 ? -13.091 8.034 1.107 1.00 97.19 275 PHE A C 1
ATOM 2187 O O . PHE A 1 275 ? -13.816 8.805 1.725 1.00 97.19 275 PHE A O 1
ATOM 2194 N N . PHE A 1 276 ? -13.546 7.007 0.383 1.00 97.38 276 PHE A N 1
ATOM 2195 C CA . PHE A 1 276 ? -14.958 6.643 0.324 1.00 97.38 276 PHE A CA 1
ATOM 2196 C C . PHE A 1 276 ? -15.458 6.215 1.706 1.00 97.38 276 PHE A C 1
ATOM 2198 O O . PHE A 1 276 ? -16.388 6.822 2.227 1.00 97.38 276 PHE A O 1
ATOM 2205 N N . LEU A 1 277 ? -14.758 5.275 2.354 1.00 98.19 277 LEU A N 1
ATOM 2206 C CA . LEU A 1 277 ? -15.042 4.877 3.738 1.00 98.19 277 LEU A CA 1
ATOM 2207 C C . LEU A 1 277 ? -15.056 6.089 4.675 1.00 98.19 277 LEU A C 1
ATOM 2209 O O . LEU A 1 277 ? -15.939 6.217 5.510 1.00 98.19 277 LEU A O 1
ATOM 2213 N N . GLY A 1 278 ? -14.114 7.017 4.498 1.00 97.38 278 GLY A N 1
ATOM 2214 C CA . GLY A 1 278 ? -13.978 8.203 5.339 1.00 97.38 278 GLY A CA 1
ATOM 2215 C C . GLY A 1 278 ? -15.187 9.145 5.378 1.00 97.38 278 GLY A C 1
ATOM 2216 O O . GLY A 1 278 ? -15.251 9.964 6.292 1.00 97.38 278 GLY A O 1
ATOM 2217 N N . VAL A 1 279 ? -16.113 9.047 4.417 1.00 97.81 279 VAL A N 1
ATOM 2218 C CA . VAL A 1 279 ? -17.356 9.843 4.352 1.00 97.81 279 VAL A CA 1
ATOM 2219 C C . VAL A 1 279 ? -18.626 8.993 4.366 1.00 97.81 279 VAL A C 1
ATOM 2221 O O . VAL A 1 279 ? -19.727 9.544 4.330 1.00 97.81 279 VAL A O 1
ATOM 2224 N N . ASP A 1 280 ? -18.493 7.670 4.372 1.00 97.94 280 ASP A N 1
ATOM 2225 C CA . ASP A 1 280 ? -19.623 6.758 4.283 1.00 97.94 280 ASP A CA 1
ATOM 2226 C C . ASP A 1 280 ? -20.338 6.637 5.638 1.00 97.94 280 ASP A C 1
ATOM 2228 O O . ASP A 1 280 ? -19.738 6.293 6.659 1.00 97.94 280 ASP A O 1
ATOM 2232 N N . ALA A 1 281 ? -21.643 6.919 5.647 1.00 97.44 281 ALA A N 1
ATOM 2233 C CA . ALA A 1 281 ? -22.442 6.926 6.869 1.00 97.44 281 ALA A CA 1
ATOM 2234 C C . ALA A 1 281 ? -22.550 5.534 7.514 1.00 97.44 281 ALA A C 1
ATOM 2236 O O . ALA A 1 281 ? -22.469 5.427 8.737 1.00 97.44 281 ALA A O 1
ATOM 2237 N N . ASN A 1 282 ? -22.661 4.464 6.717 1.00 97.31 282 ASN A N 1
ATOM 2238 C CA . ASN A 1 282 ? -22.759 3.098 7.235 1.00 97.31 282 ASN A CA 1
ATOM 2239 C C . ASN A 1 282 ? -21.449 2.670 7.903 1.00 97.31 282 ASN A C 1
ATOM 2241 O O . ASN A 1 282 ? -21.467 2.004 8.943 1.00 97.31 282 ASN A O 1
ATOM 2245 N N . PHE A 1 283 ? -20.311 3.063 7.328 1.00 98.00 283 PHE A N 1
ATOM 2246 C CA . PHE A 1 283 ? -19.002 2.835 7.925 1.00 98.00 283 PHE A CA 1
ATOM 2247 C C . PHE A 1 283 ? -18.830 3.609 9.233 1.00 98.00 283 PHE A C 1
ATOM 2249 O O . PHE A 1 283 ? -18.413 3.027 10.237 1.00 98.00 283 PHE A O 1
ATOM 2256 N N . ILE A 1 284 ? -19.201 4.891 9.254 1.00 97.69 284 ILE A N 1
ATOM 2257 C CA . ILE A 1 284 ? -19.149 5.717 10.468 1.00 97.69 284 ILE A CA 1
ATOM 2258 C C . ILE A 1 284 ? -20.039 5.121 11.565 1.00 97.69 284 ILE A C 1
ATOM 2260 O O . ILE A 1 284 ? -19.602 4.992 12.708 1.00 97.69 284 ILE A O 1
ATOM 2264 N N . ASP A 1 285 ? -21.253 4.685 11.238 1.00 96.38 285 ASP A N 1
ATOM 2265 C CA . ASP A 1 285 ? -22.140 4.040 12.207 1.00 96.38 285 ASP A CA 1
ATOM 2266 C C . ASP A 1 285 ? -21.597 2.686 12.688 1.00 96.38 285 ASP A C 1
ATOM 2268 O O . ASP A 1 285 ? -21.747 2.340 13.863 1.00 96.38 285 ASP A O 1
ATOM 2272 N N . ALA A 1 286 ? -20.885 1.941 11.836 1.00 95.75 286 ALA A N 1
ATOM 2273 C CA . ALA A 1 286 ? -20.188 0.732 12.266 1.00 95.75 286 ALA A CA 1
ATOM 2274 C C . ALA A 1 286 ? -19.065 1.034 13.271 1.00 95.75 286 ALA A C 1
ATOM 2276 O O . ALA A 1 286 ? -18.946 0.302 14.256 1.00 95.75 286 ALA A O 1
ATOM 2277 N N . ILE A 1 287 ? -18.306 2.127 13.094 1.00 96.56 287 ILE A N 1
ATOM 2278 C CA . ILE A 1 287 ? -17.321 2.591 14.090 1.00 96.56 287 ILE A CA 1
ATOM 2279 C C . ILE A 1 287 ? -18.009 2.849 15.436 1.00 96.56 287 ILE A C 1
ATOM 2281 O O . ILE A 1 287 ? -17.536 2.357 16.460 1.00 96.56 287 ILE A O 1
ATOM 2285 N N . LYS A 1 288 ? -19.144 3.563 15.444 1.00 94.94 288 LYS A N 1
ATOM 2286 C CA . LYS A 1 288 ? -19.904 3.865 16.675 1.00 94.94 288 LYS A CA 1
ATOM 2287 C C . LYS A 1 288 ? -20.389 2.610 17.402 1.00 94.94 288 LYS A C 1
ATOM 2289 O O . LYS A 1 288 ? -20.509 2.621 18.623 1.00 94.94 288 LYS A O 1
ATOM 2294 N N . SER A 1 289 ? -20.666 1.542 16.652 1.00 90.88 289 SER A N 1
ATOM 2295 C CA . SER A 1 289 ? -21.132 0.258 17.188 1.00 90.88 289 SER A CA 1
ATOM 2296 C C . SER A 1 289 ? -20.017 -0.678 17.668 1.00 90.88 289 SER A C 1
ATOM 2298 O O . SER A 1 289 ? -20.311 -1.724 18.249 1.00 90.88 289 SER A O 1
ATOM 2300 N N . ALA A 1 290 ? -18.746 -0.343 17.423 1.00 94.00 290 ALA A N 1
ATOM 2301 C CA . ALA A 1 290 ? -17.630 -1.180 17.840 1.00 94.00 290 ALA A CA 1
ATOM 2302 C C . ALA A 1 290 ? -17.525 -1.235 19.374 1.00 94.00 290 ALA A C 1
ATOM 2304 O O . ALA A 1 290 ? -17.698 -0.234 20.072 1.00 94.00 290 ALA A O 1
ATOM 2305 N N . THR A 1 291 ? -17.199 -2.410 19.910 1.00 92.12 291 THR A N 1
ATOM 2306 C CA . THR A 1 291 ? -17.015 -2.611 21.359 1.00 92.12 291 THR A CA 1
ATOM 2307 C C . THR A 1 291 ? -15.682 -2.046 21.846 1.00 92.12 291 THR A C 1
ATOM 2309 O O . THR A 1 291 ? -15.577 -1.538 22.963 1.00 92.12 291 THR A O 1
ATOM 2312 N N . LYS A 1 292 ? -14.659 -2.106 20.991 1.00 98.00 292 LYS A N 1
ATOM 2313 C CA . LYS A 1 292 ? -13.338 -1.528 21.224 1.00 98.00 292 LYS A CA 1
ATOM 2314 C C . LYS A 1 292 ? -12.761 -1.021 19.909 1.00 98.00 292 LYS A C 1
ATOM 2316 O O . LYS A 1 292 ? -12.798 -1.731 18.901 1.00 98.00 292 LYS A O 1
ATOM 2321 N N . VAL A 1 293 ? -12.196 0.182 19.939 1.00 98.44 293 VAL A N 1
ATOM 2322 C CA . VAL A 1 293 ? -11.508 0.800 18.803 1.00 98.44 293 VAL A CA 1
ATOM 2323 C C . VAL A 1 293 ? -10.053 1.058 19.174 1.00 98.44 293 VAL A C 1
ATOM 2325 O O . VAL A 1 293 ? -9.759 1.740 20.153 1.00 98.44 293 VAL A O 1
ATOM 2328 N N . VAL A 1 294 ? -9.131 0.524 18.384 1.00 98.69 294 VAL A N 1
ATOM 2329 C CA . VAL A 1 294 ? -7.699 0.817 18.471 1.00 98.69 294 VAL A CA 1
ATOM 2330 C C . VAL A 1 294 ? -7.325 1.714 17.298 1.00 98.69 294 VAL A C 1
ATOM 2332 O O . VAL A 1 294 ? -7.616 1.402 16.147 1.00 98.69 294 VAL A O 1
ATOM 2335 N N . ILE A 1 295 ? -6.669 2.832 17.575 1.00 98.56 295 ILE A N 1
ATOM 2336 C CA . ILE A 1 295 ? -6.242 3.797 16.563 1.00 98.56 295 ILE A CA 1
ATOM 2337 C C . ILE A 1 295 ? -4.723 3.788 16.516 1.00 98.56 295 ILE A C 1
ATOM 2339 O O . ILE A 1 295 ? -4.071 4.043 17.526 1.00 98.56 295 ILE A O 1
ATOM 2343 N N . VAL A 1 296 ? -4.160 3.531 15.340 1.00 98.06 296 VAL A N 1
ATOM 2344 C CA . VAL A 1 296 ? -2.715 3.576 15.094 1.00 98.06 296 VAL A CA 1
ATOM 2345 C C . VAL A 1 296 ? -2.445 4.722 14.131 1.00 98.06 296 VAL A C 1
ATOM 2347 O O . VAL A 1 296 ? -2.644 4.588 12.923 1.00 98.06 296 VAL A O 1
ATOM 2350 N N . SER A 1 297 ? -2.071 5.881 14.670 1.00 95.94 297 SER A N 1
ATOM 2351 C CA . SER A 1 297 ? -1.961 7.133 13.909 1.00 95.94 297 SER A CA 1
ATOM 2352 C C . SER A 1 297 ? -1.027 8.128 14.604 1.00 95.94 297 SER A C 1
ATOM 2354 O O . SER A 1 297 ? -1.018 8.146 15.834 1.00 95.94 297 SER A O 1
ATOM 2356 N N . PRO A 1 298 ? -0.337 9.024 13.869 1.00 92.12 298 PRO A N 1
ATOM 2357 C CA . PRO A 1 298 ? 0.379 10.158 14.464 1.00 92.12 298 PRO A CA 1
ATOM 2358 C C . PRO A 1 298 ? -0.560 11.271 14.958 1.00 92.12 298 PRO A C 1
ATOM 2360 O O . PRO A 1 298 ? -0.117 12.321 15.420 1.00 92.12 298 PRO A O 1
ATOM 2363 N N . ARG A 1 299 ? -1.879 11.122 14.770 1.00 93.38 299 ARG A N 1
ATOM 2364 C CA . ARG A 1 299 ? -2.861 12.189 14.992 1.00 93.38 299 ARG A CA 1
ATOM 2365 C C . ARG A 1 299 ? -3.698 11.928 16.239 1.00 93.38 299 ARG A C 1
ATOM 2367 O O . ARG A 1 299 ? -4.745 11.288 16.157 1.00 93.38 299 ARG A O 1
ATOM 2374 N N . GLN A 1 300 ? -3.299 12.514 17.368 1.00 94.44 300 GLN A N 1
ATOM 2375 C CA . GLN A 1 300 ? -4.099 12.483 18.600 1.00 94.44 300 GLN A CA 1
ATOM 2376 C C . GLN A 1 300 ? -5.514 13.054 18.397 1.00 94.44 300 GLN A C 1
ATOM 2378 O O . GLN A 1 300 ? -6.478 12.559 18.968 1.00 94.44 300 GLN A O 1
ATOM 2383 N N . THR A 1 301 ? -5.676 14.059 17.533 1.00 95.88 301 THR A N 1
ATOM 2384 C CA . THR A 1 301 ? -6.990 14.654 17.240 1.00 95.88 301 THR A CA 1
ATOM 2385 C C . THR A 1 301 ? -7.991 13.650 16.663 1.00 95.88 301 THR A C 1
ATOM 2387 O O . THR A 1 301 ? -9.188 13.787 16.901 1.00 95.88 301 THR A O 1
ATOM 2390 N N . VAL A 1 302 ? -7.530 12.612 15.955 1.00 96.38 302 VAL A N 1
ATOM 2391 C CA . VAL A 1 302 ? -8.398 11.517 15.487 1.00 96.38 302 VAL A CA 1
ATOM 2392 C C . VAL A 1 302 ? -8.898 10.692 16.662 1.00 96.38 302 VAL A C 1
ATOM 2394 O O . VAL A 1 302 ? -10.072 10.338 16.690 1.00 96.38 302 VAL A O 1
ATOM 2397 N N . PHE A 1 303 ? -8.033 10.409 17.638 1.00 96.62 303 PHE A N 1
ATOM 2398 C CA . PHE A 1 303 ? -8.431 9.711 18.855 1.00 96.62 303 PHE A CA 1
ATOM 2399 C C . PHE A 1 303 ? -9.537 10.462 19.596 1.00 96.62 303 PHE A C 1
ATOM 2401 O O . PHE A 1 303 ? -10.560 9.856 19.905 1.00 96.62 303 PHE A O 1
ATOM 2408 N N . GLU A 1 304 ? -9.390 11.775 19.782 1.00 96.94 304 GLU A N 1
ATOM 2409 C CA . GLU A 1 304 ? -10.416 12.582 20.454 1.00 96.94 304 GLU A CA 1
ATOM 2410 C C . GLU A 1 304 ? -11.746 12.600 19.681 1.00 96.94 304 GLU A C 1
ATOM 2412 O O . GLU A 1 304 ? -12.804 12.415 20.279 1.00 96.94 304 GLU A O 1
ATOM 2417 N N . LYS A 1 305 ? -11.710 12.738 18.347 1.00 97.25 305 LYS A N 1
ATOM 2418 C CA . LYS A 1 305 ? -12.924 12.718 17.509 1.00 97.25 305 LYS A CA 1
ATOM 2419 C C . LYS A 1 305 ? -13.631 11.366 17.501 1.00 97.25 305 LYS A C 1
ATOM 2421 O O . LYS A 1 305 ? -14.853 11.303 17.557 1.00 97.25 305 LYS A O 1
ATOM 2426 N N . ILE A 1 306 ? -12.881 10.268 17.425 1.00 97.25 306 ILE A N 1
ATOM 2427 C CA . ILE A 1 306 ? -13.479 8.930 17.494 1.00 97.25 306 ILE A CA 1
ATOM 2428 C C . ILE A 1 306 ? -14.093 8.717 18.877 1.00 97.25 306 ILE A C 1
ATOM 2430 O O . ILE A 1 306 ? -15.233 8.272 18.975 1.00 97.25 306 ILE A O 1
ATOM 2434 N N . LYS A 1 307 ? -13.382 9.107 19.939 1.00 96.75 307 LYS A N 1
ATOM 2435 C CA . LYS A 1 307 ? -13.880 9.030 21.313 1.00 96.75 307 LYS A CA 1
ATOM 2436 C C . LYS A 1 307 ? -15.164 9.839 21.526 1.00 96.75 307 LYS A C 1
ATOM 2438 O O . LYS A 1 307 ? -16.001 9.399 22.301 1.00 96.75 307 LYS A O 1
ATOM 2443 N N . SER A 1 308 ? -15.352 10.967 20.834 1.00 96.25 308 SER A N 1
ATOM 2444 C CA . SER A 1 308 ? -16.570 11.782 20.966 1.00 96.25 308 SER A CA 1
ATOM 2445 C C . SER A 1 308 ? -17.802 11.230 20.243 1.00 96.25 308 SER A C 1
ATOM 2447 O O . SER A 1 308 ? -18.906 11.666 20.555 1.00 96.25 308 SER A O 1
ATOM 2449 N N . ILE A 1 309 ? -17.644 10.322 19.271 1.00 95.12 309 ILE A N 1
ATOM 2450 C CA . ILE A 1 309 ? -18.780 9.778 18.500 1.00 95.12 309 ILE A CA 1
ATOM 2451 C C . ILE A 1 309 ? -19.185 8.358 18.907 1.00 95.12 309 ILE A C 1
ATOM 2453 O O . ILE A 1 309 ? -20.297 7.933 18.589 1.00 95.12 309 ILE A O 1
ATOM 2457 N N . VAL A 1 310 ? -18.292 7.603 19.552 1.00 94.69 310 VAL A N 1
ATOM 2458 C CA . VAL A 1 310 ? -18.591 6.251 20.049 1.00 94.69 310 VAL A CA 1
ATOM 2459 C C . VAL A 1 310 ? -19.331 6.315 21.388 1.00 94.69 310 VAL A C 1
ATOM 2461 O O . VAL A 1 310 ? -19.331 7.339 22.064 1.00 94.69 310 VAL A O 1
ATOM 2464 N N . SER A 1 311 ? -19.969 5.212 21.782 1.00 88.19 311 SER A N 1
ATOM 2465 C CA . SER A 1 311 ? -20.628 5.129 23.090 1.00 88.19 311 SER A CA 1
ATOM 2466 C C . SER A 1 311 ? -19.618 5.186 24.243 1.00 88.19 311 SER A C 1
ATOM 2468 O O . SER A 1 311 ? -18.501 4.693 24.103 1.00 88.19 311 SER A O 1
ATOM 2470 N N . ASP A 1 312 ? -20.031 5.664 25.421 1.00 86.25 312 ASP A N 1
ATOM 2471 C CA . ASP A 1 312 ? -19.188 5.647 26.632 1.00 86.25 312 ASP A CA 1
ATOM 2472 C C . ASP A 1 312 ? -18.773 4.228 27.071 1.00 86.25 312 ASP A C 1
ATOM 2474 O O . ASP A 1 312 ? -17.829 4.052 27.842 1.00 86.25 312 ASP A O 1
ATOM 2478 N N . LEU A 1 313 ? -19.476 3.198 26.585 1.00 82.81 313 LEU A N 1
ATOM 2479 C CA . LEU A 1 313 ? -19.154 1.791 26.827 1.00 82.81 313 LEU A CA 1
ATOM 2480 C C . LEU A 1 313 ? -18.054 1.269 25.890 1.00 82.81 313 LEU A C 1
ATOM 2482 O O . LEU A 1 313 ? -17.484 0.207 26.145 1.00 82.81 313 LEU A O 1
ATOM 2486 N N . THR A 1 314 ? -17.755 1.993 24.810 1.00 92.25 314 THR A N 1
ATOM 2487 C CA . THR A 1 314 ? -16.734 1.621 23.833 1.00 92.25 314 THR A CA 1
ATOM 2488 C C . THR A 1 314 ? -15.353 2.011 24.350 1.00 92.25 314 THR A C 1
ATOM 2490 O O . THR A 1 314 ? -15.051 3.184 24.569 1.00 92.25 314 THR A O 1
ATOM 2493 N N . GLN A 1 315 ? -14.458 1.033 24.488 1.00 96.31 315 GLN A N 1
ATOM 2494 C CA . GLN A 1 315 ? -13.068 1.323 24.835 1.00 96.31 315 GLN A CA 1
ATOM 2495 C C . GLN A 1 315 ? -12.324 1.874 23.610 1.00 96.31 315 GLN A C 1
ATOM 2497 O O . GLN A 1 315 ? -12.219 1.190 22.594 1.00 96.31 315 GLN A O 1
ATOM 2502 N N . VAL A 1 316 ? -11.739 3.070 23.713 1.00 97.38 316 VAL A N 1
ATOM 2503 C CA . VAL A 1 316 ? -10.874 3.636 22.663 1.00 97.38 316 VAL A CA 1
ATOM 2504 C C . VAL A 1 316 ? -9.425 3.663 23.142 1.00 97.38 316 VAL A C 1
ATOM 2506 O O . VAL A 1 316 ? -9.129 4.218 24.200 1.00 97.38 316 VAL A O 1
ATOM 2509 N N . ILE A 1 317 ? -8.516 3.070 22.368 1.00 97.69 317 ILE A N 1
ATOM 2510 C CA . ILE A 1 317 ? -7.070 3.072 22.622 1.00 97.69 317 ILE A CA 1
ATOM 2511 C C . ILE A 1 317 ? -6.369 3.766 21.462 1.00 97.69 317 ILE A C 1
ATOM 2513 O O . ILE A 1 317 ? -6.679 3.511 20.300 1.00 97.69 317 ILE A O 1
ATOM 2517 N N . TRP A 1 318 ? -5.389 4.607 21.772 1.00 97.50 318 TRP A N 1
ATOM 2518 C CA . TRP A 1 318 ? -4.519 5.215 20.778 1.00 97.50 318 TRP A CA 1
ATOM 2519 C C . TRP A 1 318 ? -3.090 4.726 20.952 1.00 97.50 318 TRP A C 1
ATOM 2521 O O . TRP A 1 318 ? -2.506 4.820 22.033 1.00 97.50 318 TRP A O 1
ATOM 2531 N N . PHE A 1 319 ? -2.527 4.215 19.866 1.00 97.12 319 PHE A N 1
ATOM 2532 C CA . PHE A 1 319 ? -1.104 4.007 19.746 1.00 97.12 319 PHE A CA 1
ATOM 2533 C C . PHE A 1 319 ? -0.514 5.093 18.859 1.00 97.12 319 PHE A C 1
ATOM 2535 O O . PHE A 1 319 ? -0.708 5.107 17.640 1.00 97.12 319 PHE A O 1
ATOM 2542 N N . ASP A 1 320 ? 0.224 5.991 19.501 1.00 92.88 320 ASP A N 1
ATOM 2543 C CA . ASP A 1 320 ? 0.973 7.028 18.811 1.00 92.88 320 ASP A CA 1
ATOM 2544 C C . ASP A 1 320 ? 2.023 6.413 17.878 1.00 92.88 320 ASP A C 1
ATOM 2546 O O . ASP A 1 320 ? 2.604 5.366 18.176 1.00 92.88 320 ASP A O 1
ATOM 2550 N N . LEU A 1 321 ? 2.288 7.055 16.753 1.00 86.50 321 LEU A N 1
ATOM 2551 C CA . LEU A 1 321 ? 3.445 6.752 15.926 1.00 86.50 321 LEU A CA 1
ATOM 2552 C C . LEU A 1 321 ? 4.030 8.057 15.408 1.00 86.50 321 LEU A C 1
ATOM 2554 O O . LEU A 1 321 ? 3.279 8.976 15.108 1.00 86.50 321 LEU A O 1
ATOM 2558 N N . PRO A 1 322 ? 5.352 8.146 15.230 1.00 79.75 322 PRO A N 1
ATOM 2559 C CA . PRO A 1 322 ? 5.930 9.288 14.544 1.00 79.75 322 PRO A CA 1
ATOM 2560 C C . PRO A 1 322 ? 5.391 9.312 13.106 1.00 79.75 322 PRO A C 1
ATOM 2562 O O . PRO A 1 322 ? 5.586 8.348 12.357 1.00 79.75 322 PRO A O 1
ATOM 2565 N N . GLY A 1 323 ? 4.713 10.387 12.704 1.00 73.25 323 GLY A N 1
ATOM 2566 C CA . GLY A 1 323 ? 4.160 10.540 11.355 1.00 73.25 323 GLY A CA 1
ATOM 2567 C C . GLY A 1 323 ? 5.263 10.554 10.306 1.00 73.25 323 GLY A C 1
ATOM 2568 O O . GLY A 1 323 ? 6.443 10.572 10.654 1.00 73.25 323 GLY A O 1
ATOM 2569 N N . GLU A 1 324 ? 4.921 10.480 9.015 1.00 62.97 324 GLU A N 1
ATOM 2570 C CA . GLU A 1 324 ? 5.929 10.394 7.944 1.00 62.97 324 GLU A CA 1
ATOM 2571 C C . GLU A 1 324 ? 7.024 11.448 8.150 1.00 62.97 324 GLU A C 1
ATOM 2573 O O . GLU A 1 324 ? 6.727 12.616 8.392 1.00 62.97 324 GLU A O 1
ATOM 2578 N N . ALA A 1 325 ? 8.299 11.056 8.082 1.00 59.22 325 ALA A N 1
ATOM 2579 C CA . ALA A 1 325 ? 9.403 11.967 8.404 1.00 59.22 325 ALA A CA 1
ATOM 2580 C C . ALA A 1 325 ? 9.406 13.222 7.524 1.00 59.22 325 ALA A C 1
ATOM 2582 O O . ALA A 1 325 ? 9.780 14.303 7.970 1.00 59.22 325 ALA A O 1
ATOM 2583 N N . ARG A 1 326 ? 8.903 13.090 6.293 1.00 56.78 326 ARG A N 1
ATOM 2584 C CA . ARG A 1 326 ? 8.656 14.216 5.390 1.00 56.78 326 ARG A CA 1
ATOM 2585 C C . ARG A 1 326 ? 7.681 15.252 5.967 1.00 56.78 326 ARG A C 1
ATOM 2587 O O . ARG A 1 326 ? 7.803 16.427 5.638 1.00 56.78 326 ARG A O 1
ATOM 2594 N N . VAL A 1 327 ? 6.700 14.812 6.748 1.00 59.22 327 VAL A N 1
ATOM 2595 C CA . VAL A 1 327 ? 5.638 15.644 7.325 1.00 59.22 327 VAL A CA 1
ATOM 2596 C C . VAL A 1 327 ? 6.057 16.190 8.688 1.00 59.22 327 VAL A C 1
ATOM 2598 O O . VAL A 1 327 ? 5.861 17.372 8.947 1.00 59.22 327 VAL A O 1
ATOM 2601 N N . ASP A 1 328 ? 6.687 15.362 9.521 1.00 62.16 328 ASP A N 1
ATOM 2602 C CA . ASP A 1 328 ? 6.965 15.718 10.918 1.00 62.16 328 ASP A CA 1
ATOM 2603 C C . ASP A 1 328 ? 8.390 16.259 11.149 1.00 62.16 328 ASP A C 1
ATOM 2605 O O . ASP A 1 328 ? 8.699 16.740 12.235 1.00 62.16 328 ASP A O 1
ATOM 2609 N N . GLY A 1 329 ? 9.294 16.166 10.165 1.00 58.59 329 GLY A N 1
ATOM 2610 C CA . GLY A 1 329 ? 10.666 16.695 10.245 1.00 58.59 329 GLY A CA 1
ATOM 2611 C C . GLY A 1 329 ? 11.611 15.956 11.209 1.00 58.59 329 GLY A C 1
ATOM 2612 O O . GLY A 1 329 ? 12.800 16.267 11.259 1.00 58.59 329 GLY A O 1
ATOM 2613 N N . VAL A 1 330 ? 11.115 14.964 11.958 1.00 61.16 330 VAL A N 1
ATOM 2614 C CA . VAL A 1 330 ? 11.908 14.148 12.892 1.00 61.16 330 VAL A CA 1
ATOM 2615 C C . VAL A 1 330 ? 12.568 12.976 12.159 1.00 61.16 330 VAL A C 1
ATOM 2617 O O . VAL A 1 330 ? 11.897 12.003 11.790 1.00 61.16 330 VAL A O 1
ATOM 2620 N N . ASN A 1 331 ? 13.894 13.047 12.012 1.00 64.00 331 ASN A N 1
ATOM 2621 C CA . ASN A 1 331 ? 14.743 12.034 11.371 1.00 64.00 331 ASN A CA 1
ATOM 2622 C C . ASN A 1 331 ? 15.458 11.132 12.396 1.00 64.00 331 ASN A C 1
ATOM 2624 O O . ASN A 1 331 ? 16.681 11.022 12.384 1.00 64.00 331 ASN A O 1
ATOM 2628 N N . ASP A 1 332 ? 14.706 10.480 13.285 1.00 75.94 332 ASP A N 1
ATOM 2629 C CA . ASP A 1 332 ? 15.251 9.429 14.155 1.00 75.94 332 ASP A CA 1
ATOM 2630 C C . ASP A 1 332 ? 14.810 8.043 13.662 1.00 75.94 332 ASP A C 1
ATOM 2632 O O . ASP A 1 332 ? 13.708 7.566 13.951 1.00 75.94 332 ASP A O 1
ATOM 2636 N N . LEU A 1 333 ? 15.691 7.397 12.892 1.00 74.56 333 LEU A N 1
ATOM 2637 C CA . LEU A 1 333 ? 15.474 6.054 12.354 1.00 74.56 333 LEU A CA 1
ATOM 2638 C C . LEU A 1 333 ? 15.232 5.021 13.448 1.00 74.56 333 LEU A C 1
ATOM 2640 O O . LEU A 1 333 ? 14.366 4.157 13.305 1.00 74.56 333 LEU A O 1
ATOM 2644 N N . HIS A 1 334 ? 16.040 5.077 14.508 1.00 72.31 334 HIS A N 1
ATOM 2645 C CA . HIS A 1 334 ? 16.025 4.064 15.547 1.00 72.31 334 HIS A CA 1
ATOM 2646 C C . HIS A 1 334 ? 14.711 4.146 16.315 1.00 72.31 334 HIS A C 1
ATOM 2648 O O . HIS A 1 334 ? 14.052 3.125 16.488 1.00 72.31 334 HIS A O 1
ATOM 2654 N N . CYS A 1 335 ? 14.271 5.360 16.659 1.00 77.62 335 CYS A N 1
ATOM 2655 C CA . CYS A 1 335 ? 12.957 5.584 17.254 1.00 77.62 335 CYS A CA 1
ATOM 2656 C C . CYS A 1 335 ? 11.827 5.039 16.363 1.00 77.62 335 CYS A C 1
ATOM 2658 O O . CYS A 1 335 ? 10.959 4.308 16.836 1.00 77.62 335 CYS A O 1
ATOM 2660 N N . ARG A 1 336 ? 11.867 5.303 15.051 1.00 82.31 336 ARG A N 1
ATOM 2661 C CA . ARG A 1 336 ? 10.819 4.874 14.108 1.00 82.31 336 ARG A CA 1
ATOM 2662 C C . ARG A 1 336 ? 10.776 3.355 13.891 1.00 82.31 336 ARG A C 1
ATOM 2664 O O . ARG A 1 336 ? 9.687 2.783 13.868 1.00 82.31 336 ARG A O 1
ATOM 2671 N N . ILE A 1 337 ? 11.929 2.695 13.758 1.00 87.38 337 ILE A N 1
ATOM 2672 C CA . ILE A 1 337 ? 12.016 1.227 13.643 1.00 87.38 337 ILE A CA 1
ATOM 2673 C C . ILE A 1 337 ? 11.623 0.551 14.961 1.00 87.38 337 ILE A C 1
ATOM 2675 O O . ILE A 1 337 ? 10.854 -0.409 14.951 1.00 87.38 337 ILE A O 1
ATOM 2679 N N . SER A 1 338 ? 12.116 1.045 16.097 1.00 89.69 338 SER A N 1
ATOM 2680 C CA . SER A 1 338 ? 11.767 0.488 17.408 1.00 89.69 338 SER A CA 1
ATOM 2681 C C . SER A 1 338 ? 10.275 0.648 17.686 1.00 89.69 338 SER A C 1
ATOM 2683 O O . SER A 1 338 ? 9.627 -0.312 18.103 1.00 89.69 338 SER A O 1
ATOM 2685 N N . ARG A 1 339 ? 9.696 1.810 17.349 1.00 92.19 339 ARG A N 1
ATOM 2686 C CA . ARG A 1 339 ? 8.253 2.032 17.467 1.00 92.19 339 ARG A CA 1
ATOM 2687 C C . ARG A 1 339 ? 7.461 1.089 16.571 1.00 92.19 339 ARG A C 1
ATOM 2689 O O . ARG A 1 339 ? 6.432 0.590 17.006 1.00 92.19 339 ARG A O 1
ATOM 2696 N N . PHE A 1 340 ? 7.943 0.789 15.363 1.00 92.25 340 PHE A N 1
ATOM 2697 C CA . PHE A 1 340 ? 7.303 -0.199 14.493 1.00 92.25 340 PHE A CA 1
ATOM 2698 C C . PHE A 1 340 ? 7.134 -1.560 15.190 1.00 92.25 340 PHE A C 1
ATOM 2700 O O . PHE A 1 340 ? 6.020 -2.071 15.279 1.00 92.25 340 PHE A O 1
ATOM 2707 N N . VAL A 1 341 ? 8.209 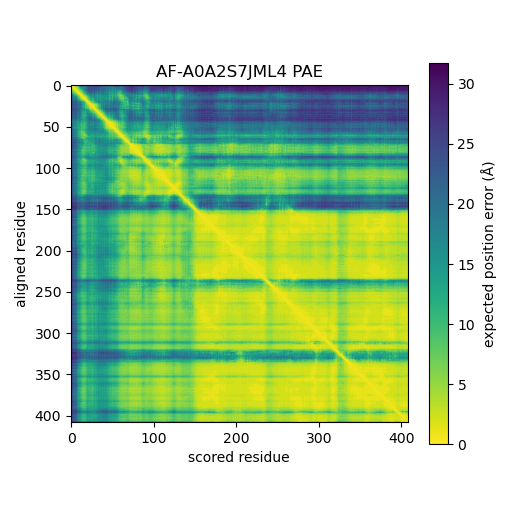-2.094 15.776 1.00 93.44 341 VAL A N 1
ATOM 2708 C CA . VAL A 1 341 ? 8.187 -3.378 16.505 1.00 93.44 341 VAL A CA 1
ATOM 2709 C C . VAL A 1 341 ? 7.341 -3.307 17.785 1.00 93.44 341 VAL A C 1
ATOM 2711 O O . VAL A 1 341 ? 6.640 -4.259 18.141 1.00 93.44 341 VAL A O 1
ATOM 2714 N N . GLU A 1 342 ? 7.372 -2.174 18.482 1.00 96.12 342 GLU A N 1
ATOM 2715 C CA . GLU A 1 342 ? 6.559 -1.960 19.679 1.00 96.12 342 GLU A CA 1
ATOM 2716 C C . GLU A 1 342 ? 5.057 -2.003 19.356 1.00 96.12 342 GLU A C 1
ATOM 2718 O O . GLU A 1 342 ? 4.303 -2.696 20.040 1.00 96.12 342 GLU A O 1
ATOM 2723 N N . ILE A 1 343 ? 4.623 -1.337 18.278 1.00 97.19 343 ILE A N 1
ATOM 2724 C CA . ILE A 1 343 ? 3.225 -1.365 17.831 1.00 97.19 343 ILE A CA 1
ATOM 2725 C C . ILE A 1 343 ? 2.784 -2.782 17.458 1.00 97.19 343 ILE A C 1
ATOM 2727 O O . ILE A 1 343 ? 1.673 -3.172 17.817 1.00 97.19 343 ILE A O 1
ATOM 2731 N N . GLU A 1 344 ? 3.635 -3.579 16.798 1.00 97.38 344 GLU A N 1
ATOM 2732 C CA . GLU A 1 344 ? 3.322 -4.992 16.528 1.00 97.38 344 GLU A CA 1
ATOM 2733 C C . GLU A 1 344 ? 2.996 -5.743 17.832 1.00 97.38 344 GLU A C 1
ATOM 2735 O O . GLU A 1 344 ? 2.018 -6.491 17.901 1.00 97.38 344 GLU A O 1
ATOM 2740 N N . THR A 1 345 ? 3.786 -5.510 18.884 1.00 97.75 345 THR A N 1
ATOM 2741 C CA . THR A 1 345 ? 3.598 -6.138 20.203 1.00 97.75 345 THR A CA 1
ATOM 2742 C C . THR A 1 345 ? 2.314 -5.657 20.878 1.00 97.75 345 THR A C 1
ATOM 2744 O O . THR A 1 345 ? 1.542 -6.468 21.396 1.00 97.75 345 THR A O 1
ATOM 2747 N N . LEU A 1 346 ? 2.052 -4.348 20.841 1.00 98.06 346 LEU A N 1
ATOM 2748 C CA . LEU A 1 346 ? 0.850 -3.748 21.418 1.00 98.06 346 LEU A CA 1
ATOM 2749 C C . LEU A 1 346 ? -0.425 -4.231 20.716 1.00 98.06 346 LEU A C 1
ATOM 2751 O O . LEU A 1 346 ? -1.395 -4.570 21.391 1.00 98.06 346 LEU A O 1
ATOM 2755 N N . LEU A 1 347 ? -0.420 -4.339 19.385 1.00 98.44 347 LEU A N 1
ATOM 2756 C CA . LEU A 1 347 ? -1.555 -4.873 18.627 1.00 98.44 347 LEU A CA 1
ATOM 2757 C C . LEU A 1 347 ? -1.844 -6.329 18.996 1.00 98.44 347 LEU A C 1
ATOM 2759 O O . LEU A 1 347 ? -2.992 -6.664 19.268 1.00 98.44 347 LEU A O 1
ATOM 2763 N N . ARG A 1 348 ? -0.817 -7.183 19.090 1.00 98.19 348 ARG A N 1
ATOM 2764 C CA . ARG A 1 348 ? -1.000 -8.589 19.499 1.00 98.19 348 ARG A CA 1
ATOM 2765 C C . ARG A 1 348 ? -1.597 -8.732 20.898 1.00 98.19 348 ARG A C 1
ATOM 2767 O O . ARG A 1 348 ? -2.273 -9.721 21.162 1.00 98.19 348 ARG A O 1
ATOM 2774 N N . LYS A 1 349 ? -1.331 -7.768 21.782 1.00 98.06 349 LYS A N 1
ATOM 2775 C CA . LYS A 1 349 ? -1.854 -7.738 23.149 1.00 98.06 349 LYS A CA 1
ATOM 2776 C C . LYS A 1 349 ? -3.284 -7.198 23.221 1.00 98.06 349 LYS A C 1
ATOM 2778 O O . LYS A 1 349 ? -4.097 -7.733 23.966 1.00 98.06 349 LYS A O 1
ATOM 2783 N N . GLU A 1 350 ? -3.570 -6.111 22.508 1.00 97.94 350 GLU A N 1
ATOM 2784 C CA . GLU A 1 350 ? -4.812 -5.347 22.682 1.00 97.94 350 GLU A CA 1
ATOM 2785 C C . GLU A 1 350 ? -5.932 -5.736 21.713 1.00 97.94 350 GLU A C 1
ATOM 2787 O O . GLU A 1 350 ? -7.087 -5.368 21.958 1.00 97.94 350 GLU A O 1
ATOM 2792 N N . VAL A 1 351 ? -5.613 -6.452 20.631 1.00 98.25 351 VAL A N 1
ATOM 2793 C CA . VAL A 1 351 ? -6.582 -6.890 19.621 1.00 98.25 351 VAL A CA 1
ATOM 2794 C C . VAL A 1 351 ? -7.078 -8.300 19.932 1.00 98.25 351 VAL A C 1
ATOM 2796 O O . VAL A 1 351 ? -6.301 -9.219 20.177 1.00 98.25 351 VAL A O 1
ATOM 2799 N N . SER A 1 352 ? -8.394 -8.453 19.888 1.00 96.44 352 SER A N 1
ATOM 2800 C CA . SER A 1 352 ? -9.133 -9.701 20.053 1.00 96.44 352 SER A CA 1
ATOM 2801 C C . SER A 1 352 ? -10.371 -9.674 19.136 1.00 96.44 352 SER A C 1
ATOM 2803 O O . SER A 1 352 ? -10.624 -8.648 18.487 1.00 96.44 352 SER A O 1
ATOM 2805 N N . PRO A 1 353 ? -11.158 -10.763 19.037 1.00 94.44 353 PRO A N 1
ATOM 2806 C CA . PRO A 1 353 ? -12.408 -10.750 18.280 1.00 94.44 353 PRO A CA 1
ATOM 2807 C C . PRO A 1 353 ? -13.319 -9.568 18.639 1.00 94.44 353 PRO A C 1
ATOM 2809 O O . PRO A 1 353 ? -13.568 -9.292 19.811 1.00 94.44 353 PRO A O 1
ATOM 2812 N N . GLY A 1 354 ? -13.795 -8.857 17.613 1.00 88.56 354 GLY A N 1
ATOM 2813 C CA . GLY A 1 354 ? -14.659 -7.676 17.748 1.00 88.56 354 GLY A CA 1
ATOM 2814 C C . GLY A 1 354 ? -13.937 -6.335 17.915 1.00 88.56 354 GLY A C 1
ATOM 2815 O O . GLY A 1 354 ? -14.591 -5.294 17.875 1.00 88.56 354 GLY A O 1
ATOM 2816 N N . VAL A 1 355 ? -12.607 -6.328 18.048 1.00 97.81 355 VAL A N 1
ATOM 2817 C CA . VAL A 1 355 ? -11.822 -5.086 18.078 1.00 97.81 355 VAL A CA 1
ATOM 2818 C C .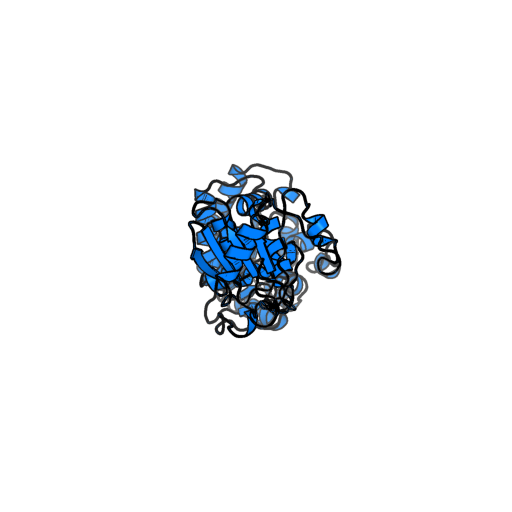 VAL A 1 355 ? -11.670 -4.519 16.665 1.00 97.81 355 VAL A C 1
ATOM 2820 O O . VAL A 1 355 ? -11.172 -5.200 15.764 1.00 97.81 355 VAL A O 1
ATOM 2823 N N . LEU A 1 356 ? -12.048 -3.253 16.483 1.00 98.62 356 LEU A N 1
ATOM 2824 C CA . LEU A 1 356 ? -11.803 -2.489 15.260 1.00 98.62 356 LEU A CA 1
ATOM 2825 C C . LEU A 1 356 ? -10.470 -1.744 15.368 1.00 98.62 356 LEU A C 1
ATOM 2827 O O . LEU A 1 356 ? -10.241 -1.022 16.334 1.00 98.62 356 LEU A O 1
ATOM 2831 N N . VAL A 1 357 ? -9.601 -1.880 14.370 1.00 98.81 357 VAL A N 1
ATOM 2832 C CA . VAL A 1 357 ? -8.289 -1.228 14.322 1.00 98.81 357 VAL A CA 1
ATOM 2833 C C . VAL A 1 357 ? -8.216 -0.289 13.117 1.00 98.81 357 VAL A C 1
ATOM 2835 O O . VAL A 1 357 ? -8.222 -0.731 11.967 1.00 98.81 357 VAL A O 1
ATOM 2838 N N . LEU A 1 358 ? -8.134 1.017 13.381 1.00 98.75 358 LEU A N 1
ATOM 2839 C CA . LEU A 1 358 ? -8.052 2.081 12.376 1.00 98.75 358 LEU A CA 1
ATOM 2840 C C . LEU A 1 358 ? -6.597 2.525 12.209 1.00 98.75 358 LEU A C 1
ATOM 2842 O O . LEU A 1 358 ? -5.984 3.013 13.161 1.00 98.75 358 LEU A O 1
ATOM 2846 N N . ILE A 1 359 ? -6.030 2.350 11.013 1.00 98.56 359 ILE A N 1
ATOM 2847 C CA . ILE A 1 359 ? -4.579 2.445 10.815 1.00 98.56 359 ILE A CA 1
ATOM 2848 C C . ILE A 1 359 ? -4.221 3.517 9.779 1.00 98.56 359 ILE A C 1
ATOM 2850 O O . ILE A 1 359 ? -4.644 3.465 8.624 1.00 98.56 359 ILE A O 1
ATOM 2854 N N . GLY A 1 360 ? -3.374 4.462 10.185 1.00 96.81 360 GLY A N 1
ATOM 2855 C CA . GLY A 1 360 ? -2.751 5.483 9.343 1.00 96.81 360 GLY A CA 1
ATOM 2856 C C . GLY A 1 360 ? -1.239 5.501 9.549 1.00 96.81 360 GLY A C 1
ATOM 2857 O O . GLY A 1 360 ? -0.706 6.412 10.171 1.00 96.81 360 GLY A O 1
ATOM 2858 N N . ALA A 1 361 ? -0.553 4.470 9.047 1.00 95.12 361 ALA A N 1
ATOM 2859 C CA . ALA A 1 361 ? 0.868 4.226 9.327 1.00 95.12 361 ALA A CA 1
ATOM 2860 C C . ALA A 1 361 ? 1.696 3.897 8.069 1.00 95.12 361 ALA A C 1
ATOM 2862 O O . ALA A 1 361 ? 2.616 3.081 8.121 1.00 95.12 361 ALA A O 1
ATOM 2863 N N . GLY A 1 362 ? 1.339 4.477 6.918 1.00 93.69 362 GLY A N 1
ATOM 2864 C CA . GLY A 1 362 ? 2.088 4.304 5.669 1.00 93.69 362 GLY A CA 1
ATOM 2865 C C . GLY A 1 362 ? 2.338 2.831 5.325 1.00 93.69 362 GLY A C 1
ATOM 2866 O O . GLY A 1 362 ? 1.407 2.022 5.346 1.00 93.69 362 GLY A O 1
ATOM 2867 N N . VAL A 1 363 ? 3.590 2.475 5.033 1.00 95.44 363 VAL A N 1
ATOM 2868 C CA . VAL A 1 363 ? 4.001 1.100 4.692 1.00 95.44 363 VAL A CA 1
ATOM 2869 C C . VAL A 1 363 ? 3.762 0.128 5.854 1.00 95.44 363 VAL A C 1
ATOM 2871 O O . VAL A 1 363 ? 3.238 -0.964 5.643 1.00 95.44 363 VAL A O 1
ATOM 2874 N N . ALA A 1 364 ? 4.061 0.538 7.089 1.00 95.81 364 ALA A N 1
ATOM 2875 C CA . ALA A 1 364 ? 3.866 -0.290 8.281 1.00 95.81 364 ALA A CA 1
ATOM 2876 C C . ALA A 1 364 ? 2.397 -0.671 8.512 1.00 95.81 364 ALA A C 1
ATOM 2878 O O . ALA A 1 364 ? 2.102 -1.748 9.028 1.00 95.81 364 ALA A O 1
ATOM 2879 N N . GLY A 1 365 ? 1.467 0.182 8.075 1.00 97.25 365 GLY A N 1
ATOM 2880 C CA . GLY A 1 365 ? 0.041 -0.029 8.298 1.00 97.25 365 GLY A CA 1
ATOM 2881 C C . GLY A 1 365 ? -0.501 -1.341 7.726 1.00 97.25 365 GLY A C 1
ATOM 2882 O O . GLY A 1 365 ? -1.447 -1.898 8.273 1.00 97.25 365 GLY A O 1
ATOM 2883 N N . LYS A 1 366 ? 0.129 -1.878 6.677 1.00 98.31 366 LYS A N 1
ATOM 2884 C CA . LYS A 1 366 ? -0.276 -3.131 6.026 1.00 98.31 366 LYS A CA 1
ATOM 2885 C C . LYS A 1 366 ? 0.013 -4.323 6.931 1.00 98.31 366 LYS A C 1
ATOM 2887 O O . LYS A 1 366 ? -0.862 -5.156 7.140 1.00 98.31 366 LYS A O 1
ATOM 2892 N N . VAL A 1 367 ? 1.201 -4.318 7.537 1.00 98.50 367 VAL A N 1
ATOM 2893 C CA . VAL A 1 367 ? 1.623 -5.301 8.543 1.00 98.50 367 VAL A CA 1
ATOM 2894 C C . VAL A 1 367 ? 0.712 -5.233 9.764 1.00 98.50 367 VAL A C 1
ATOM 2896 O O . VAL A 1 367 ? 0.257 -6.257 10.263 1.00 98.50 367 VAL A O 1
ATOM 2899 N N . TYR A 1 368 ? 0.361 -4.028 10.211 1.00 98.69 368 TYR A N 1
ATOM 2900 C CA . TYR A 1 368 ? -0.554 -3.855 11.340 1.00 98.69 368 TYR A CA 1
ATOM 2901 C C . TYR A 1 368 ? -1.967 -4.378 11.059 1.00 98.69 368 TYR A C 1
ATOM 2903 O O . TYR A 1 368 ? -2.584 -4.948 11.957 1.00 98.69 368 TYR A O 1
ATOM 2911 N N . CYS A 1 369 ? -2.475 -4.231 9.831 1.00 98.81 369 CYS A N 1
ATOM 2912 C CA . CYS A 1 369 ? -3.771 -4.797 9.446 1.00 98.81 369 CYS A CA 1
ATOM 2913 C C . CYS A 1 369 ? -3.751 -6.331 9.476 1.00 98.81 369 CYS A C 1
ATOM 2915 O O . CYS A 1 369 ? -4.707 -6.940 9.956 1.00 98.81 369 CYS A O 1
ATOM 2917 N N . ASP A 1 370 ? -2.670 -6.952 8.992 1.00 98.75 370 ASP A N 1
ATOM 2918 C CA . ASP A 1 370 ? -2.488 -8.407 9.053 1.00 98.75 370 ASP A CA 1
ATOM 2919 C C . ASP A 1 370 ? -2.428 -8.902 10.503 1.00 98.75 370 ASP A C 1
ATOM 2921 O O . ASP A 1 370 ? -3.142 -9.834 10.874 1.00 98.75 370 ASP A O 1
ATOM 2925 N N . ILE A 1 371 ? -1.668 -8.212 11.361 1.00 98.75 371 ILE A N 1
ATOM 2926 C CA . ILE A 1 371 ? -1.614 -8.519 12.795 1.00 98.75 371 ILE A CA 1
ATOM 2927 C C . ILE A 1 371 ? -3.006 -8.414 13.418 1.00 98.75 371 ILE A C 1
ATOM 2929 O O . ILE A 1 371 ? -3.432 -9.359 14.080 1.00 98.75 371 ILE A O 1
ATOM 2933 N N . ALA A 1 372 ? -3.733 -7.321 13.166 1.00 98.69 372 ALA A N 1
ATOM 2934 C CA . ALA A 1 372 ? -5.077 -7.126 13.696 1.00 98.69 372 ALA A CA 1
ATOM 2935 C C . ALA A 1 372 ? -6.021 -8.274 13.303 1.00 98.69 372 ALA A C 1
ATOM 2937 O O . ALA A 1 372 ? -6.665 -8.857 14.176 1.00 98.69 372 ALA A O 1
ATOM 2938 N N . LYS A 1 373 ? -6.036 -8.659 12.019 1.00 98.56 373 LYS A N 1
ATOM 2939 C CA . LYS A 1 373 ? -6.814 -9.809 11.535 1.00 98.56 373 LYS A CA 1
ATOM 2940 C C . LYS A 1 373 ? -6.376 -11.117 12.194 1.00 98.56 373 LYS A C 1
ATOM 2942 O O . LYS A 1 373 ? -7.224 -11.884 12.640 1.00 98.56 373 LYS A O 1
ATOM 2947 N N . SER A 1 374 ? -5.071 -11.379 12.282 1.00 98.38 374 SER A N 1
ATOM 2948 C CA . SER A 1 374 ? -4.537 -12.613 12.882 1.00 98.38 374 SER A CA 1
ATOM 2949 C C . SER A 1 374 ? -4.865 -12.743 14.376 1.00 98.38 374 SER A C 1
ATOM 2951 O O . SER A 1 374 ? -5.021 -13.852 14.880 1.00 98.38 374 SER A O 1
ATOM 2953 N N . SER A 1 375 ? -5.042 -11.611 15.063 1.00 98.12 375 SER A N 1
ATOM 2954 C CA . SER A 1 375 ? -5.516 -11.519 16.447 1.00 98.12 375 SER A CA 1
ATOM 2955 C C . SER A 1 375 ? -7.048 -11.578 16.576 1.00 98.12 375 SER A C 1
ATOM 2957 O O . SER A 1 375 ? -7.584 -11.471 17.676 1.00 98.12 375 SER A O 1
ATOM 2959 N N . GLY A 1 376 ? -7.770 -11.756 15.469 1.00 97.81 376 GLY A N 1
ATOM 2960 C CA . GLY A 1 376 ? -9.225 -11.890 15.425 1.00 97.81 376 GLY A CA 1
ATOM 2961 C C . GLY A 1 376 ? -9.997 -10.585 15.191 1.00 97.81 376 GLY A C 1
ATOM 2962 O O . GLY A 1 376 ? -11.222 -10.617 15.100 1.00 97.81 376 GLY A O 1
ATOM 2963 N N . GLY A 1 377 ? -9.313 -9.446 15.093 1.00 98.25 377 GLY A N 1
ATOM 2964 C CA . GLY A 1 377 ? -9.932 -8.134 14.905 1.00 98.25 377 GLY A CA 1
ATOM 2965 C C . GLY A 1 377 ? -10.194 -7.761 13.443 1.00 98.25 377 GLY A C 1
ATOM 2966 O O . GLY A 1 377 ? -9.927 -8.523 12.510 1.00 98.25 377 GLY A O 1
ATOM 2967 N N . VAL A 1 378 ? -10.691 -6.539 13.251 1.00 98.69 378 VAL A 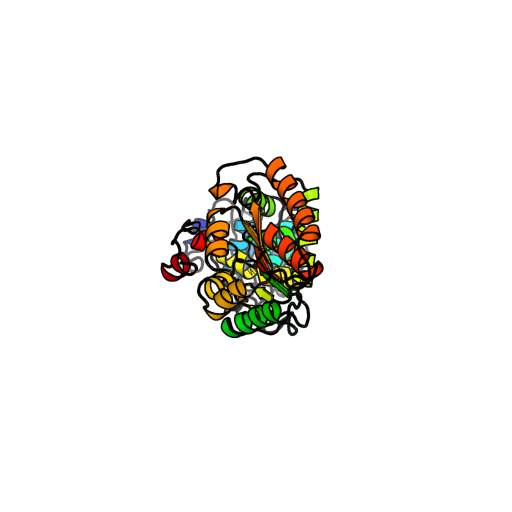N 1
ATOM 2968 C CA . VAL A 1 378 ? -10.884 -5.914 11.935 1.00 98.69 378 VAL A CA 1
ATOM 2969 C C . VAL A 1 378 ? -9.826 -4.829 11.733 1.00 98.69 378 VAL A C 1
ATOM 2971 O O . VAL A 1 378 ? -9.888 -3.790 12.381 1.00 98.69 378 VAL A O 1
ATOM 2974 N N . GLY A 1 379 ? -8.844 -5.059 10.860 1.00 98.69 379 GLY A N 1
ATOM 2975 C CA . GLY A 1 379 ? -7.750 -4.120 10.579 1.00 98.69 379 GLY A CA 1
ATOM 2976 C C . GLY A 1 379 ? -7.942 -3.349 9.275 1.00 98.69 379 GLY A C 1
ATOM 2977 O O . GLY A 1 379 ? -8.000 -3.962 8.211 1.00 98.69 379 GLY A O 1
ATOM 2978 N N . LEU A 1 380 ? -8.010 -2.016 9.335 1.00 98.81 380 LEU A N 1
ATOM 2979 C CA . LEU A 1 380 ? -8.297 -1.175 8.167 1.00 98.81 380 LEU A CA 1
ATOM 2980 C C . LEU A 1 380 ? -7.194 -0.137 7.910 1.00 98.81 380 LEU A C 1
ATOM 2982 O O . LEU A 1 380 ? -6.991 0.781 8.711 1.00 98.81 380 LEU A O 1
ATOM 2986 N N . ASP A 1 381 ? -6.535 -0.229 6.752 1.00 98.69 381 ASP A N 1
ATOM 2987 C CA . ASP A 1 381 ? -5.613 0.798 6.252 1.00 98.69 381 ASP A CA 1
ATOM 2988 C C . ASP A 1 381 ? -6.398 2.004 5.716 1.00 98.69 381 ASP A C 1
ATOM 2990 O O . ASP A 1 381 ? -6.786 2.059 4.544 1.00 98.69 381 ASP A O 1
ATOM 2994 N N . LEU A 1 382 ? -6.587 3.000 6.581 1.00 98.38 382 LEU A N 1
ATOM 2995 C CA . LEU A 1 382 ? -7.234 4.268 6.256 1.00 98.38 382 LEU A CA 1
ATOM 2996 C C . LEU A 1 382 ? -6.241 5.356 5.831 1.00 98.38 382 LEU A C 1
ATOM 2998 O O . LEU A 1 382 ? -6.650 6.347 5.231 1.00 98.38 382 LEU A O 1
ATOM 3002 N N . GLY A 1 383 ? -4.942 5.184 6.092 1.00 95.69 383 GLY A N 1
ATOM 3003 C CA . GLY A 1 383 ? -3.888 6.114 5.676 1.00 95.69 383 GLY A CA 1
ATOM 3004 C C . GLY A 1 383 ? -4.252 7.586 5.887 1.00 95.69 383 GLY A C 1
ATOM 3005 O O . GLY A 1 383 ? -4.605 8.004 6.986 1.00 95.69 383 GLY A O 1
ATOM 3006 N N . SER A 1 384 ? -4.206 8.366 4.803 1.00 95.62 384 SER A N 1
ATOM 3007 C CA . SER A 1 384 ? -4.449 9.813 4.824 1.00 95.62 384 SER A CA 1
ATOM 3008 C C . SER A 1 384 ? -5.892 10.231 5.137 1.00 95.62 384 SER A C 1
ATOM 3010 O O . SER A 1 384 ? -6.132 11.413 5.359 1.00 95.62 384 SER A O 1
ATOM 3012 N N . THR A 1 385 ? -6.854 9.305 5.211 1.00 97.75 385 THR A N 1
ATOM 3013 C CA . THR A 1 385 ? -8.184 9.615 5.766 1.00 97.75 385 THR A CA 1
ATOM 3014 C C . THR A 1 385 ? -8.071 10.051 7.226 1.00 97.75 385 THR A C 1
ATOM 3016 O O . THR A 1 385 ? -8.779 10.964 7.641 1.00 97.75 385 THR A O 1
ATOM 3019 N N . LEU A 1 386 ? -7.126 9.484 7.988 1.00 97.38 386 LEU A N 1
ATOM 3020 C CA . LEU A 1 386 ? -6.896 9.903 9.372 1.00 97.38 386 LEU A CA 1
ATOM 3021 C C . LEU A 1 386 ? -6.306 11.322 9.448 1.00 97.38 386 LEU A C 1
ATOM 3023 O O . LEU A 1 386 ? -6.682 12.087 10.331 1.00 97.38 386 LEU A O 1
ATOM 3027 N N . ASP A 1 387 ? -5.448 11.718 8.502 1.00 95.62 387 ASP A N 1
ATOM 3028 C CA . ASP A 1 387 ? -4.988 13.112 8.402 1.00 95.62 387 ASP A CA 1
ATOM 3029 C C . ASP A 1 387 ? -6.152 14.061 8.083 1.00 95.62 387 ASP A C 1
ATOM 3031 O O . ASP A 1 387 ? -6.283 15.119 8.697 1.00 95.62 387 ASP A O 1
ATOM 3035 N N . ALA A 1 388 ? -7.039 13.663 7.167 1.00 96.75 388 ALA A N 1
ATOM 3036 C CA . ALA A 1 388 ? -8.202 14.460 6.800 1.00 96.75 388 ALA A CA 1
ATOM 3037 C C . ALA A 1 388 ? -9.154 14.664 7.986 1.00 96.75 388 ALA A C 1
ATOM 3039 O O . ALA A 1 388 ? -9.546 15.796 8.272 1.00 96.75 388 ALA A O 1
ATOM 3040 N N . TRP A 1 389 ? -9.465 13.599 8.730 1.00 97.62 389 TRP A N 1
ATOM 3041 C CA . TRP A 1 389 ? -10.250 13.681 9.964 1.00 97.62 389 TRP A CA 1
ATOM 3042 C C . TRP A 1 389 ? -9.572 14.546 11.032 1.00 97.62 389 TRP A C 1
ATOM 3044 O O . TRP A 1 389 ? -10.261 15.257 11.765 1.00 97.62 389 TRP A O 1
ATOM 3054 N N . ALA A 1 390 ? -8.237 14.553 11.084 1.00 95.56 390 ALA A N 1
ATOM 3055 C CA . ALA A 1 390 ? -7.451 15.442 11.938 1.00 95.56 390 ALA A CA 1
ATOM 3056 C C . ALA A 1 390 ? -7.447 16.913 11.481 1.00 95.56 390 ALA A C 1
ATOM 3058 O O . ALA A 1 390 ? -6.955 17.765 12.219 1.00 95.56 390 ALA A O 1
ATOM 3059 N N . GLY A 1 391 ? -7.958 17.220 10.283 1.00 94.31 391 GLY A N 1
ATOM 3060 C CA . GLY A 1 391 ? -7.885 18.551 9.675 1.00 94.31 391 GLY A CA 1
ATOM 3061 C C . GLY A 1 391 ? -6.508 18.907 9.101 1.00 94.31 391 GLY A C 1
ATOM 3062 O O . GLY A 1 391 ? -6.256 20.077 8.825 1.00 94.31 391 GLY A O 1
ATOM 3063 N N . VAL A 1 392 ? -5.618 17.928 8.918 1.00 91.38 392 VAL A N 1
ATOM 3064 C CA . VAL A 1 392 ? -4.256 18.122 8.401 1.00 91.38 392 VAL A CA 1
ATOM 3065 C C . VAL A 1 392 ? -4.241 17.861 6.900 1.00 91.38 392 VAL A C 1
ATOM 3067 O O . VAL A 1 392 ? -4.565 16.761 6.476 1.00 91.38 392 VAL A O 1
ATOM 3070 N N . ASP A 1 393 ? -3.818 18.826 6.082 1.00 89.19 393 ASP A N 1
ATOM 3071 C CA . ASP A 1 393 ? -3.678 18.642 4.630 1.00 89.19 393 ASP A CA 1
ATOM 3072 C C . ASP A 1 393 ? -2.329 17.990 4.273 1.00 89.19 393 ASP A C 1
ATOM 3074 O O . ASP A 1 393 ? -1.379 18.644 3.848 1.00 89.19 393 ASP A O 1
ATOM 3078 N N . SER A 1 394 ? -2.237 16.666 4.431 1.00 86.31 394 SER A N 1
ATOM 3079 C CA . SER A 1 394 ? -1.035 15.878 4.088 1.00 86.31 394 SER A CA 1
ATOM 3080 C C . SER A 1 394 ? -0.890 15.574 2.587 1.00 86.31 394 SER A C 1
ATOM 3082 O O . SER A 1 394 ? 0.074 14.938 2.150 1.00 86.31 394 SER A O 1
ATOM 3084 N N . ARG A 1 395 ? -1.845 16.023 1.764 1.00 81.75 395 ARG A N 1
ATOM 3085 C CA . ARG A 1 395 ? -1.871 15.834 0.307 1.00 81.75 395 ARG A CA 1
ATOM 3086 C C . ARG A 1 395 ? -1.897 17.192 -0.384 1.00 81.75 395 ARG A C 1
ATOM 3088 O O . ARG A 1 395 ? -2.614 18.082 0.046 1.00 81.75 395 ARG A O 1
ATOM 3095 N N . GLY A 1 396 ? -1.161 17.335 -1.489 1.00 79.19 396 GLY A N 1
ATOM 3096 C CA . GLY A 1 396 ? -0.926 18.638 -2.131 1.00 79.19 396 GLY A CA 1
ATOM 3097 C C . GLY A 1 396 ? -2.181 19.423 -2.541 1.00 79.19 396 GLY A C 1
ATOM 3098 O O . GLY A 1 396 ? -2.161 20.643 -2.473 1.00 79.19 396 GLY A O 1
ATOM 3099 N N . ALA A 1 397 ? -3.271 18.750 -2.926 1.00 82.25 397 ALA A N 1
ATOM 3100 C CA . ALA A 1 397 ? -4.541 19.403 -3.272 1.00 82.25 397 ALA A CA 1
ATOM 3101 C C . ALA A 1 397 ? -5.482 19.624 -2.066 1.00 82.25 397 ALA A C 1
ATOM 3103 O O . ALA A 1 397 ? -6.580 20.149 -2.236 1.00 82.25 397 ALA A O 1
ATOM 3104 N N . GLY A 1 398 ? -5.071 19.209 -0.864 1.00 88.88 398 GLY A N 1
ATOM 3105 C CA . GLY A 1 398 ? -5.916 19.151 0.326 1.00 88.88 398 GLY A CA 1
ATOM 3106 C C . GLY A 1 398 ? -6.985 18.056 0.267 1.00 88.88 398 GLY A C 1
ATOM 3107 O O . GLY A 1 398 ? -7.064 17.270 -0.683 1.00 88.88 398 GLY A O 1
ATOM 3108 N N . PHE A 1 399 ? -7.806 17.996 1.314 1.00 93.06 399 PHE A N 1
ATOM 3109 C CA . PHE A 1 399 ? -8.966 17.099 1.400 1.00 93.06 399 PHE A CA 1
ATOM 3110 C C . PHE A 1 399 ? -10.294 17.837 1.212 1.00 93.06 399 PHE A C 1
ATOM 3112 O O . PHE A 1 399 ? -10.401 19.026 1.521 1.00 93.06 399 PHE A O 1
ATOM 3119 N N . SER A 1 400 ? -11.326 17.120 0.751 1.00 94.12 400 SER A N 1
ATOM 3120 C CA . SER A 1 400 ? -12.680 17.672 0.644 1.00 94.12 400 SER A CA 1
ATOM 3121 C C . SER A 1 400 ? -13.222 18.085 2.017 1.00 94.12 400 SER A C 1
ATOM 3123 O O . SER A 1 400 ? -12.888 17.484 3.042 1.00 94.12 400 SER A O 1
ATOM 3125 N N . SER A 1 401 ? -14.091 19.099 2.041 1.00 94.69 401 SER A N 1
ATOM 3126 C CA . SER A 1 401 ? -14.753 19.548 3.273 1.00 94.69 401 SER A CA 1
ATOM 3127 C C . SER A 1 401 ? -15.534 18.415 3.935 1.00 94.69 401 SER A C 1
ATOM 3129 O O . SER A 1 401 ? -15.378 18.201 5.132 1.00 94.69 401 SER A O 1
ATOM 3131 N N . GLN A 1 402 ? -16.281 17.642 3.140 1.00 96.00 402 GLN A N 1
ATOM 3132 C CA . GLN A 1 402 ? -17.047 16.486 3.607 1.00 96.00 402 GLN A CA 1
ATOM 3133 C C . GLN A 1 402 ? -16.171 15.483 4.367 1.00 96.00 402 GLN A C 1
ATOM 3135 O O . GLN A 1 402 ? -16.563 15.026 5.434 1.00 96.00 402 GLN A O 1
ATOM 3140 N N . LEU A 1 403 ? -14.972 15.176 3.858 1.00 95.19 403 LEU A N 1
ATOM 3141 C CA . LEU A 1 403 ? -14.052 14.258 4.528 1.00 95.19 403 LEU A CA 1
ATOM 3142 C C . LEU A 1 403 ? -13.526 14.845 5.843 1.00 95.19 403 LEU A C 1
ATOM 3144 O O . LEU A 1 403 ? -13.482 14.144 6.847 1.00 95.19 403 LEU A O 1
ATOM 3148 N N . LYS A 1 404 ? -13.178 16.137 5.875 1.00 94.31 404 LYS A N 1
ATOM 3149 C CA . LYS A 1 404 ? -12.672 16.805 7.091 1.00 94.31 404 LYS A CA 1
ATOM 3150 C C . LYS A 1 404 ? -13.713 16.886 8.216 1.00 94.31 404 LYS A C 1
ATOM 3152 O O . LYS A 1 404 ? -13.342 16.878 9.392 1.00 94.31 404 LYS A O 1
ATOM 3157 N N . THR A 1 405 ? -14.996 16.970 7.864 1.00 95.38 405 THR A N 1
ATOM 3158 C CA . THR A 1 405 ? -16.110 17.112 8.816 1.00 95.38 405 THR A CA 1
ATOM 3159 C C . THR A 1 405 ? -16.872 15.813 9.070 1.00 95.38 405 THR A C 1
ATOM 3161 O O . THR A 1 405 ? -17.875 15.848 9.768 1.00 95.38 405 THR A O 1
ATOM 3164 N N . ALA A 1 406 ? -16.430 14.677 8.524 1.00 95.06 406 ALA A N 1
ATOM 3165 C CA . ALA A 1 406 ? -17.180 13.420 8.585 1.00 95.06 406 ALA A CA 1
ATOM 3166 C C . ALA A 1 406 ? -17.386 12.864 10.009 1.00 95.06 406 ALA A C 1
ATOM 3168 O O . ALA A 1 406 ? -18.339 12.131 10.241 1.00 95.06 406 ALA A O 1
ATOM 3169 N N . LEU A 1 407 ? -16.505 13.209 10.957 1.00 93.81 407 LEU A N 1
ATOM 3170 C CA . LEU A 1 407 ? -16.606 12.801 12.367 1.00 93.81 407 LEU A CA 1
ATOM 3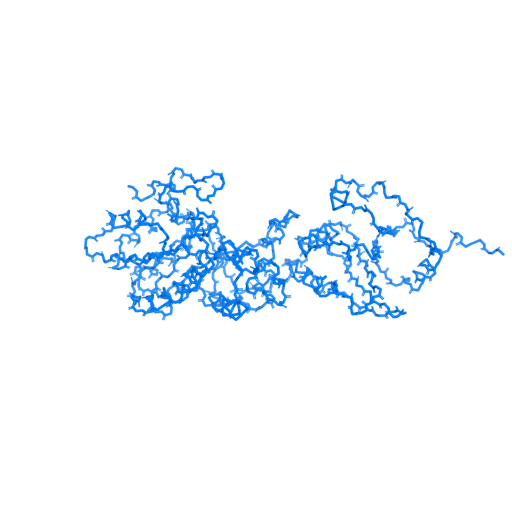171 C C . LEU A 1 407 ? -17.122 13.915 13.297 1.00 93.81 407 LEU A C 1
ATOM 3173 O O . LEU A 1 407 ? -16.981 13.784 14.511 1.00 93.81 407 LEU A O 1
ATOM 3177 N N . ASN A 1 408 ? -17.611 15.030 12.747 1.00 90.88 408 ASN A N 1
ATOM 3178 C CA . ASN A 1 408 ? -18.070 16.175 13.540 1.00 90.88 408 ASN A CA 1
ATOM 3179 C C . ASN A 1 408 ? -19.547 16.076 13.921 1.00 90.88 408 ASN A C 1
ATOM 3181 O O . ASN A 1 408 ? -20.329 15.498 13.131 1.00 90.88 408 ASN A O 1
#

Sequence (408 aa):
MIDFKNNLNFSNKKVVFWGRESSVDELISTQLFSDLKEYEYNSKDAIFDYLKEWDDIDAHLVLVDGLTKYTTEENYRLALAKLIGCKGVGIAMVVENFDHPSLPVIFRCARVLGISDHINTFRLGGRIYIYFDRGISNLDTILWSKNPAPYIDRVGDGEVTDIITGAIKSQRPLSLIRVGHCEIRFIGYDQFYGVTDVNKSSLIQWGSVAPDNFIRKVKEDLSKSVINSDILGFKSRVTFKVDSLGVLDNSVFSCLSAMSLLRSGQIQTTPNIHFFLGVDANFIDAIKSATKVVIVSPRQTVFEKIKSIVSDLTQVIWFDLPGEARVDGVNDLHCRISRFVEIETLLRKEVSPGVLVLIGAGVAGKVYCDIAKSSGGVGLDLGSTLDAWAGVDSRGAGFSSQLKTALN